Protein AF-0000000084560752 (afdb_homodimer)

Nearest PDB structures (foldseek):
  5swc-assembly1_E  TM=8.984E-01  e=2.278E-17  Synechocystis sp. PCC 6803 substr. Kazusa
  5swc-assembly1_D  TM=9.085E-01  e=2.931E-16  Synechocystis sp. PCC 6803 substr. Kazusa
  1ekj-assembly2_G  TM=8.593E-01  e=1.156E-11  Pisum sativum
  2w3n-assembly2_A-2  TM=7.648E-01  e=4.484E-09  Cryptococcus neoformans
  2w3n-assembly1_C  TM=7.737E-01  e=1.051E-08  Cryptococcus neoformans

Secondary structure (DSSP, 8-state):
-HHHHHHHHHHHHHTHHHHHHHHHHHHHS----EEEEEE--TT--HHHHHT--TTSEEEEEETTS----GGG-SS---SHHHHHHIIIIIIS---EEEEEEETT-HHHHHHHHTTSTTTT-HHHHHH-HHHHHHHHHSHHHHHHHHHHHHTTT-SPEEEE-SSTT-EEEEB--TT--S-HHHHHHHHHHHHHHHHHHT-HHHHHHHHTTS-EEEEEEEETTTTEEEEEETTTTEEEE-STTTHHHHHHHHHHHH-/-HHHHHHHHHHHHHTHHHHHHHHHHHHHS----EEEEEE--TT--HHHHHT--TTSEEEEEETTS----GGG-SS---SHHHHHHIIIIIIS---EEEEEEETT-HHHHHHHHTTSTTTT-HHHHHH-HHHHHHHHHSHHHHHHHHHHHHTTT-SPEEEE-SSTT-EEEEB--TT--S-HHHHHHHHHHHHHHHHHHT-HHHHHHHHTTS-EEEEEEEETTTTEEEEEETTTTEEEE-STTTHHHHHHHHHHHH-

InterPro domains:
  IPR001765 Carbonic anhydrase [PF00484] (34-225)
  IPR001765 Carbonic anhydrase [PTHR11002] (1-234)
  IPR001765 Carbonic anhydrase [SM00947] (27-229)
  IPR036874 Carbonic anhydrase superfamily [G3DSA:3.40.1050.10] (1-251)
  IPR036874 Carbonic anhydrase superfamily [SSF53056] (1-248)

Foldseek 3Di:
DVVVVVVVVVCVVPPVVVQVVVVVVCVVPQDAAEEEFEEPDPLDDPCVLVVDHPRHYNYHYYQLSFDAAPVLDDPDDDDVRVVSCCVCCVVVVHAEYEYEFEAPRVLLVVLVVCVPVVCLDPVNCVVDVSSVVCVSGVVVLVVQLVVCVVVVLQFWGWAAALDNVDIFTARQPNVPPGDSSVSSSQSNQRNRRRRSSNDPVCNVCSVVLSHGYWYKYAYSVVRWIWTCQRVVRYTDTCDPVCVVVVVVSCVVRRD/DVVVVVVVVVCVVPPVVVQVVVVVVCVVPQDAAEEEFEEPDPLDDPCVLVVDHPRHYNYHYYQLSFDAAPVLDDDDDDDVRVVSCCVCCVVVVHAEYEYEFEAPRVLLVVLVVCVPVVCLDPVNCVVDVSSVVCVSGVVVLVVQLVVCVVVVLQFWGWAAALDNVDIFTARQPNVPPGDSSVSSSQSNQRNRRRRSSNDPVCNVCSVVLSHGYWYKYAYSVVRWIWTCQRVVRYTDTCDPVCVVVVVVSCVVRRD

pLDDT: mean 94.79, std 4.46, range [69.25, 98.94]

Organism: Dendroctonus ponderosae (NCBI:txid77166)

Radius of gyration: 21.92 Å; Cα contacts (8 Å, |Δi|>4): 1017; chains: 2; bounding box: 48×63×52 Å

Sequence (510 aa):
MDKLLKGIMKYRSTVKDTMVQQFVKVKDNPTPKAVFFTCIDSRMLPTRFTQTNVGDMFIIRNAGNLVPHSQRFRDEQDTNEPAALELGCVMNDIRHIIVCGHSDCKAINLLYKLRDPEFASKENRRLSPLRSWLCTHAQSSIDTFNELEKHNYDKPLLFQGETPLRKFAAYIDPEKKFSIEDRLSQINTLQQLQNIASYGFLKKRLERNQLHIHALWFDIYTGEIYYFSRGAKRFVIIDESNFEKLTEEVVLYYSMDKLLKGIMKYRSTVKDTMVQQFVKVKDNPTPKAVFFTCIDSRMLPTRFTQTNVGDMFIIRNAGNLVPHSQRFRDEQDTNEP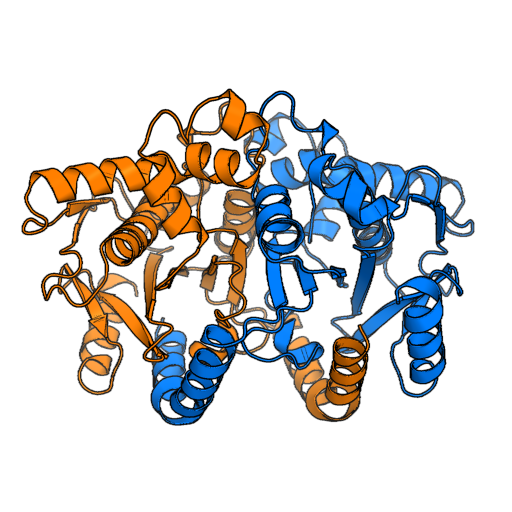AALELGCVMNDIRHIIVCGHSDCKAINLLYKLRDPEFASKENRRLSPLRSWLCTHAQSSIDTFNELEKHNYDKPLLFQGETPLRKFAAYIDPEKKFSIEDRLSQINTLQQLQNIASYGFLKKRLERNQLHIHALWFDIYTGEIYYFSRGAKRFVIIDESNFEKLTEEVVLYYS

Solvent-accessible surface area (backbone atoms only — not comparable to full-atom values): 26199 Å² total; per-residue (Å²): 107,66,69,48,54,51,16,32,49,49,20,63,74,70,46,31,68,63,49,27,56,42,40,54,51,29,71,77,51,74,63,47,51,28,37,37,36,20,40,21,51,29,74,59,53,67,51,61,53,29,55,55,59,70,28,34,39,34,42,37,23,31,65,61,35,65,36,62,44,50,84,79,43,91,68,50,41,70,41,53,56,59,15,42,46,42,51,37,43,66,74,60,60,24,37,32,36,34,29,34,30,40,47,84,38,66,52,38,48,48,49,60,56,40,71,40,62,78,64,50,27,69,68,48,21,56,75,26,31,43,52,21,27,41,62,71,48,41,45,66,34,51,54,53,44,50,55,33,56,75,52,74,51,72,54,62,45,81,43,49,42,58,38,92,86,39,62,46,53,35,41,65,63,77,82,64,82,64,54,72,50,35,50,44,24,54,46,34,28,52,43,27,46,33,19,57,42,53,31,72,93,47,39,66,41,26,71,68,69,57,33,46,78,48,41,34,37,34,35,56,82,75,52,47,45,22,38,54,33,73,88,77,21,26,70,37,66,64,42,87,88,36,43,64,61,52,52,51,48,47,50,71,73,70,100,108,65,69,47,54,52,15,33,50,47,18,63,75,71,44,30,70,64,49,28,56,42,41,54,51,29,71,77,51,73,64,44,52,27,36,37,38,20,41,22,50,29,72,59,53,66,51,61,53,29,56,55,58,70,30,36,38,33,41,36,22,31,64,60,35,67,36,61,43,50,84,79,42,89,71,52,40,71,41,51,55,59,15,41,47,41,51,38,43,65,73,59,63,24,38,34,36,35,31,34,33,41,45,85,40,66,52,38,48,48,50,60,56,39,70,40,63,79,65,51,27,70,68,49,21,55,76,24,32,44,51,21,26,40,62,71,46,40,46,66,33,52,55,54,44,50,55,33,57,76,52,73,53,72,56,62,45,79,43,49,42,59,38,91,85,39,61,45,54,35,40,65,60,77,82,65,82,63,54,73,51,35,50,44,25,53,44,33,27,53,44,27,47,31,20,58,40,54,32,73,93,48,38,66,42,26,72,68,69,57,33,46,78,46,41,35,37,34,34,54,83,75,52,48,46,24,38,53,34,74,88,77,21,26,72,37,66,65,42,87,88,37,43,64,60,52,53,50,48,46,51,71,74,69,101

Structure (mmCIF, N/CA/C/O backbone):
data_AF-0000000084560752-model_v1
#
loop_
_entity.id
_entity.type
_entity.pdbx_description
1 polymer 'Carbonic anhydrase'
#
loop_
_atom_site.group_PDB
_atom_site.id
_atom_site.type_symbol
_atom_site.label_atom_id
_atom_site.label_alt_id
_atom_site.label_comp_id
_atom_site.label_asym_id
_atom_site.label_entity_id
_atom_site.label_seq_id
_atom_site.pdbx_PDB_ins_code
_atom_site.Cartn_x
_atom_site.Cartn_y
_atom_site.Cartn_z
_atom_site.occupancy
_atom_site.B_iso_or_equiv
_atom_site.auth_seq_id
_atom_site.auth_comp_id
_atom_site.auth_asym_id
_atom_site.auth_atom_id
_atom_site.pdbx_PDB_model_num
ATOM 1 N N . MET A 1 1 ? -13.102 -10.195 -12.789 1 89.12 1 MET A N 1
ATOM 2 C CA . MET A 1 1 ? -11.844 -10.609 -13.391 1 89.12 1 MET A CA 1
ATOM 3 C C . MET A 1 1 ? -11.828 -10.312 -14.891 1 89.12 1 MET A C 1
ATOM 5 O O . MET A 1 1 ? -10.781 -10 -15.453 1 89.12 1 MET A O 1
ATOM 9 N N . ASP A 1 2 ? -13.039 -10.281 -15.508 1 88.69 2 ASP A N 1
ATOM 10 C CA . ASP A 1 2 ? -13.125 -9.977 -16.938 1 88.69 2 ASP A CA 1
ATOM 11 C C . ASP A 1 2 ? -12.609 -8.57 -17.219 1 88.69 2 ASP A C 1
ATOM 13 O O . ASP A 1 2 ? -11.797 -8.375 -18.125 1 88.69 2 ASP A O 1
ATOM 17 N N . LYS A 1 3 ? -13.086 -7.602 -16.438 1 89.62 3 LYS A N 1
ATOM 18 C CA . LYS A 1 3 ? -12.656 -6.215 -16.609 1 89.62 3 LYS A CA 1
ATOM 19 C C . LYS A 1 3 ? -11.141 -6.086 -16.469 1 89.62 3 LYS A C 1
ATOM 21 O O . LYS A 1 3 ? -10.5 -5.352 -17.219 1 89.62 3 LYS A O 1
ATOM 26 N N . LEU A 1 4 ? -10.586 -6.781 -15.539 1 93.44 4 LEU A N 1
ATOM 27 C CA . LEU A 1 4 ? -9.148 -6.719 -15.281 1 93.44 4 LEU A CA 1
ATOM 28 C C . LEU A 1 4 ? -8.359 -7.305 -16.438 1 93.44 4 LEU A C 1
ATOM 30 O O . LEU A 1 4 ? -7.379 -6.711 -16.891 1 93.44 4 LEU A O 1
ATOM 34 N N . LEU A 1 5 ? -8.773 -8.484 -16.938 1 95.31 5 LEU A N 1
ATOM 35 C CA . LEU A 1 5 ? -8.094 -9.117 -18.062 1 95.31 5 LEU A CA 1
ATOM 36 C C . LEU A 1 5 ? -8.172 -8.242 -19.312 1 95.31 5 LEU A C 1
ATOM 38 O O . LEU A 1 5 ? -7.188 -8.086 -20.031 1 95.31 5 LEU A O 1
ATOM 42 N N . LYS A 1 6 ? -9.328 -7.699 -19.547 1 95.94 6 LYS A N 1
ATOM 43 C CA . LYS A 1 6 ? -9.492 -6.785 -20.672 1 95.94 6 LYS A CA 1
ATOM 44 C C . LYS A 1 6 ? -8.602 -5.555 -20.516 1 95.94 6 LYS A C 1
ATOM 46 O O . LYS A 1 6 ? -8.055 -5.051 -21.5 1 95.94 6 LYS A O 1
ATOM 51 N N . GLY A 1 7 ? -8.516 -5.055 -19.25 1 96.44 7 GLY A N 1
ATOM 52 C CA . GLY A 1 7 ? -7.625 -3.941 -18.984 1 96.44 7 GLY A CA 1
ATOM 53 C C . GLY A 1 7 ? -6.176 -4.25 -19.297 1 96.44 7 GLY A C 1
ATOM 54 O O . GLY A 1 7 ? -5.465 -3.422 -19.875 1 96.44 7 GLY A O 1
ATOM 55 N N . ILE A 1 8 ? -5.758 -5.418 -18.969 1 97.19 8 ILE A N 1
ATOM 56 C CA . ILE A 1 8 ? -4.383 -5.84 -19.219 1 97.19 8 ILE A CA 1
ATOM 57 C C . ILE A 1 8 ? -4.145 -5.949 -20.719 1 97.19 8 ILE A C 1
ATOM 59 O O . ILE A 1 8 ? -3.082 -5.566 -21.219 1 97.19 8 ILE A O 1
ATOM 63 N N . MET A 1 9 ? -5.148 -6.434 -21.422 1 97.44 9 MET A N 1
ATOM 64 C CA . MET A 1 9 ? -5.035 -6.516 -22.875 1 97.44 9 MET A CA 1
ATOM 65 C C . MET A 1 9 ? -4.934 -5.125 -23.5 1 97.44 9 MET A C 1
ATOM 67 O O . MET A 1 9 ? -4.164 -4.91 -24.438 1 97.44 9 MET A O 1
ATOM 71 N N . LYS A 1 10 ? -5.691 -4.25 -23.016 1 97.38 10 LYS A N 1
ATOM 72 C CA . LYS A 1 10 ? -5.621 -2.869 -23.484 1 97.38 10 LYS A CA 1
ATOM 73 C C . LYS A 1 10 ? -4.25 -2.262 -23.203 1 97.38 10 LYS A C 1
ATOM 75 O O . LYS A 1 10 ? -3.666 -1.605 -24.062 1 97.38 10 LYS A O 1
ATOM 80 N N . TYR A 1 11 ? -3.773 -2.449 -22.031 1 96.69 11 TYR A N 1
ATOM 81 C CA . TYR A 1 11 ? -2.422 -2.027 -21.688 1 96.69 11 TYR A CA 1
ATOM 82 C C . TYR A 1 11 ? -1.403 -2.578 -22.672 1 96.69 11 TYR A C 1
ATOM 84 O O . TYR A 1 11 ? -0.567 -1.834 -23.188 1 96.69 11 TYR A O 1
ATOM 92 N N . ARG A 1 12 ? -1.517 -3.844 -22.891 1 96.19 12 ARG A N 1
ATOM 93 C CA . ARG A 1 12 ? -0.562 -4.527 -23.75 1 96.19 12 ARG A CA 1
ATOM 94 C C . ARG A 1 12 ? -0.543 -3.908 -25.141 1 96.19 12 ARG A C 1
ATOM 96 O O . ARG A 1 12 ? 0.518 -3.779 -25.766 1 96.19 12 ARG A O 1
ATOM 103 N N . SER A 1 13 ? -1.684 -3.418 -25.609 1 95.62 13 SER A N 1
ATOM 104 C CA . SER A 1 13 ? -1.812 -2.938 -26.984 1 95.62 13 SER A CA 1
ATOM 105 C C . SER A 1 13 ? -1.583 -1.433 -27.062 1 95.62 13 SER A C 1
ATOM 107 O O . SER A 1 13 ? -1.362 -0.892 -28.156 1 95.62 13 SER A O 1
ATOM 109 N N . THR A 1 14 ? -1.514 -0.706 -25.922 1 93.5 14 THR A N 1
ATOM 110 C CA . THR A 1 14 ? -1.534 0.749 -26.031 1 93.5 14 THR A CA 1
ATOM 111 C C . THR A 1 14 ? -0.404 1.368 -25.219 1 93.5 14 THR A C 1
ATOM 113 O O . THR A 1 14 ? 0.197 2.361 -25.641 1 93.5 14 THR A O 1
ATOM 116 N N . VAL A 1 15 ? -0.123 0.871 -24.062 1 92 15 VAL A N 1
ATOM 117 C CA . VAL A 1 15 ? 0.668 1.594 -23.078 1 92 15 VAL A CA 1
ATOM 118 C C . VAL A 1 15 ? 1.989 0.867 -22.844 1 92 15 VAL A C 1
ATOM 120 O O . VAL A 1 15 ? 2.99 1.487 -22.469 1 92 15 VAL A O 1
ATOM 123 N N . LYS A 1 16 ? 2.049 -0.421 -23.125 1 94.25 16 LYS A N 1
ATOM 124 C CA . LYS A 1 16 ? 3.139 -1.298 -22.719 1 94.25 16 LYS A CA 1
ATOM 125 C C . LYS A 1 16 ? 4.48 -0.801 -23.25 1 94.25 16 LYS A C 1
ATOM 127 O O . LYS A 1 16 ? 5.457 -0.708 -22.5 1 94.25 16 LYS A O 1
ATOM 132 N N . ASP A 1 17 ? 4.504 -0.43 -24.516 1 93.12 17 ASP A N 1
ATOM 133 C CA . ASP A 1 17 ? 5.762 -0.031 -25.125 1 93.12 17 ASP A CA 1
ATOM 134 C C . ASP A 1 17 ? 6.344 1.203 -24.438 1 93.12 17 ASP A C 1
ATOM 136 O O . ASP A 1 17 ? 7.547 1.266 -24.188 1 93.12 17 ASP A O 1
ATOM 140 N N . THR A 1 18 ? 5.523 2.115 -24.188 1 91.25 18 THR A N 1
ATOM 141 C CA . THR A 1 18 ? 5.961 3.332 -23.516 1 91.25 18 THR A CA 1
ATOM 142 C C . THR A 1 18 ? 6.453 3.018 -22.109 1 91.25 18 THR A C 1
ATOM 144 O O . THR A 1 18 ? 7.461 3.566 -21.656 1 91.25 18 THR A O 1
ATOM 147 N N . MET A 1 19 ? 5.766 2.178 -21.469 1 89.69 19 MET A N 1
ATOM 148 C CA . MET A 1 19 ? 6.141 1.811 -20.109 1 89.69 19 MET A CA 1
ATOM 149 C C . MET A 1 19 ? 7.477 1.08 -20.078 1 89.69 19 MET A C 1
ATOM 151 O O . MET A 1 19 ? 8.312 1.329 -19.219 1 89.69 19 MET A O 1
ATOM 155 N N . VAL A 1 20 ? 7.672 0.195 -20.984 1 91.56 20 VAL A N 1
ATOM 156 C CA . VAL A 1 20 ? 8.914 -0.571 -21.047 1 91.56 20 VAL A CA 1
ATOM 157 C C . VAL A 1 20 ? 10.094 0.373 -21.266 1 91.56 20 VAL A C 1
ATOM 159 O O . VAL A 1 20 ? 11.164 0.177 -20.688 1 91.56 20 VAL A O 1
ATOM 162 N N . GLN A 1 21 ? 9.898 1.359 -22.094 1 90.62 21 GLN A N 1
ATOM 163 C CA . GLN A 1 21 ? 10.945 2.355 -22.297 1 90.62 21 GLN A CA 1
ATOM 164 C C . GLN A 1 21 ? 11.281 3.068 -20.984 1 90.62 21 GLN A C 1
ATOM 166 O O . GLN A 1 21 ? 12.453 3.355 -20.719 1 90.62 21 GLN A O 1
ATOM 171 N N . GLN A 1 22 ? 10.289 3.336 -20.203 1 88.06 22 GLN A N 1
ATOM 172 C CA . GLN A 1 22 ? 10.508 3.965 -18.906 1 88.06 22 GLN A CA 1
ATOM 173 C C . GLN A 1 22 ? 11.25 3.029 -17.969 1 88.06 22 GLN A C 1
ATOM 175 O O . GLN A 1 22 ? 12.109 3.471 -17.188 1 88.06 22 GLN A O 1
ATOM 180 N N . PHE A 1 23 ? 10.93 1.732 -18.031 1 88.19 23 PHE A N 1
ATOM 181 C CA . PHE A 1 23 ? 11.594 0.751 -17.188 1 88.19 23 PHE A CA 1
ATOM 182 C C . PHE A 1 23 ? 13.086 0.707 -17.484 1 88.19 23 PHE A C 1
ATOM 184 O O . PHE A 1 23 ? 13.906 0.626 -16.562 1 88.19 23 PHE A O 1
ATOM 191 N N . VAL A 1 24 ? 13.383 0.765 -18.719 1 87.25 24 VAL A N 1
ATOM 192 C CA . VAL A 1 24 ? 14.781 0.759 -19.141 1 87.25 24 VAL A CA 1
ATOM 193 C C . VAL A 1 24 ? 15.492 1.996 -18.594 1 87.25 24 VAL A C 1
ATOM 195 O O . VAL A 1 24 ? 16.625 1.905 -18.109 1 87.25 24 VAL A O 1
ATOM 198 N N . LYS A 1 25 ? 14.891 3.094 -18.656 1 86 25 LYS A N 1
ATOM 199 C CA . LYS A 1 25 ? 15.477 4.336 -18.156 1 86 25 LYS A CA 1
ATOM 200 C C . LYS A 1 25 ? 15.711 4.27 -16.656 1 86 25 LYS A C 1
ATOM 202 O O . LYS A 1 25 ? 16.734 4.73 -16.156 1 86 25 LYS A O 1
ATOM 207 N N . VAL A 1 26 ? 14.773 3.736 -15.938 1 87.69 26 VAL A N 1
ATOM 208 C CA . VAL A 1 26 ? 14.844 3.656 -14.484 1 87.69 26 VAL A CA 1
ATOM 209 C C . VAL A 1 26 ? 15.922 2.658 -14.078 1 87.69 26 VAL A C 1
ATOM 211 O O . VAL A 1 26 ? 16.609 2.859 -13.07 1 87.69 26 VAL A O 1
ATOM 214 N N . LYS A 1 27 ? 15.953 1.536 -14.789 1 81.19 27 LYS A N 1
ATOM 215 C CA . LYS A 1 27 ? 16.969 0.536 -14.508 1 81.19 27 LYS A CA 1
ATOM 216 C C . LYS A 1 27 ? 18.375 1.142 -14.594 1 81.19 27 LYS A C 1
ATOM 218 O O . LYS A 1 27 ? 19.219 0.866 -13.742 1 81.19 27 LYS A O 1
ATOM 223 N N . ASP A 1 28 ? 18.562 1.947 -15.523 1 79.25 28 ASP A N 1
ATOM 224 C CA . ASP A 1 28 ? 19.875 2.533 -15.781 1 79.25 28 ASP A CA 1
ATOM 225 C C . ASP A 1 28 ? 20.156 3.691 -14.828 1 79.25 28 ASP A C 1
ATOM 227 O O . ASP A 1 28 ? 21.312 3.955 -14.484 1 79.25 28 ASP A O 1
ATOM 231 N N . ASN A 1 29 ? 19.078 4.344 -14.398 1 81.94 29 ASN A N 1
ATOM 232 C CA . ASN A 1 29 ? 19.219 5.523 -13.555 1 81.94 29 ASN A CA 1
ATOM 233 C C . ASN A 1 29 ? 18.047 5.645 -12.578 1 81.94 29 ASN A C 1
ATOM 235 O O . ASN A 1 29 ? 17.203 6.523 -12.734 1 81.94 29 ASN A O 1
ATOM 239 N N . PRO A 1 30 ? 18.125 4.785 -11.625 1 77.12 30 PRO A N 1
ATOM 240 C CA . PRO A 1 30 ? 17.047 4.902 -10.648 1 77.12 30 PRO A CA 1
ATOM 241 C C . PRO A 1 30 ? 17.109 6.203 -9.852 1 77.12 30 PRO A C 1
ATOM 243 O O . PRO A 1 30 ? 18.156 6.516 -9.258 1 77.12 30 PRO A O 1
ATOM 246 N N . THR A 1 31 ? 16.031 7.055 -9.953 1 83.81 31 THR A N 1
ATOM 247 C CA . THR A 1 31 ? 16.016 8.305 -9.203 1 83.81 31 THR A CA 1
ATOM 248 C C . THR A 1 31 ? 14.656 8.508 -8.531 1 83.81 31 THR A C 1
ATOM 250 O O . THR A 1 31 ? 13.977 9.508 -8.773 1 83.81 31 THR A O 1
ATOM 253 N N . PRO A 1 32 ? 14.328 7.52 -7.719 1 85.31 32 PRO A N 1
ATOM 254 C CA . PRO A 1 32 ? 13.078 7.789 -7.012 1 85.31 32 PRO A CA 1
ATOM 255 C C . PRO A 1 32 ? 13.156 9.023 -6.117 1 85.31 32 PRO A C 1
ATOM 257 O O . PRO A 1 32 ? 14.195 9.273 -5.492 1 85.31 32 PRO A O 1
ATOM 260 N N . LYS A 1 33 ? 12.062 9.766 -6.059 1 88.56 33 LYS A N 1
ATOM 261 C CA . LYS A 1 33 ? 12.109 11.086 -5.434 1 88.56 33 LYS A CA 1
ATOM 262 C C . LYS A 1 33 ? 11.398 11.078 -4.082 1 88.56 33 LYS A C 1
ATOM 264 O O . LYS A 1 33 ? 11.703 11.898 -3.215 1 88.56 33 LYS A O 1
ATOM 269 N N . ALA A 1 34 ? 10.5 10.172 -3.91 1 96.69 34 ALA A N 1
ATOM 270 C CA . ALA A 1 34 ? 9.734 10.266 -2.672 1 96.69 34 ALA A CA 1
ATOM 271 C C . ALA A 1 34 ? 9.211 8.898 -2.244 1 96.69 34 ALA A C 1
ATOM 273 O O . ALA A 1 34 ? 9.008 8.016 -3.082 1 96.69 34 ALA A O 1
ATOM 274 N N . VAL A 1 35 ? 9.141 8.68 -0.966 1 98.31 35 VAL A N 1
ATOM 275 C CA . VAL A 1 35 ? 8.289 7.656 -0.368 1 98.31 35 VAL A CA 1
ATOM 276 C C . VAL A 1 35 ? 6.914 8.234 -0.061 1 98.31 35 VAL A C 1
ATOM 278 O O . VAL A 1 35 ? 6.801 9.242 0.651 1 98.31 35 VAL A O 1
ATOM 281 N N . PHE A 1 36 ? 5.914 7.672 -0.646 1 98.62 36 PHE A N 1
ATOM 282 C CA . PHE A 1 36 ? 4.562 8.219 -0.589 1 98.62 36 PHE A CA 1
ATOM 283 C C . PHE A 1 36 ? 3.623 7.273 0.147 1 98.62 36 PHE A C 1
ATOM 285 O O . PHE A 1 36 ? 3.334 6.176 -0.336 1 98.62 36 PHE A O 1
ATOM 292 N N . PHE A 1 37 ? 3.143 7.641 1.376 1 98.88 37 PHE A N 1
ATOM 293 C CA . PHE A 1 37 ? 2.164 6.891 2.154 1 98.88 37 PHE A CA 1
ATOM 294 C C . PHE A 1 37 ? 0.753 7.402 1.891 1 98.88 37 PHE A C 1
ATOM 296 O O . PHE A 1 37 ? 0.506 8.609 1.942 1 98.88 37 PHE A O 1
ATOM 303 N N . THR A 1 38 ? -0.174 6.512 1.588 1 98.75 38 THR A N 1
ATOM 304 C CA . THR A 1 38 ? -1.564 6.922 1.429 1 98.75 38 THR A CA 1
ATOM 305 C C . THR A 1 38 ? -2.51 5.758 1.72 1 98.75 38 THR A C 1
ATOM 307 O O . THR A 1 38 ? -2.068 4.68 2.123 1 98.75 38 THR A O 1
ATOM 310 N N . CYS A 1 39 ? -3.787 6.035 1.636 1 98.62 39 CYS A N 1
ATOM 311 C CA . CYS A 1 39 ? -4.809 5.07 2.025 1 98.62 39 CYS A CA 1
ATOM 312 C C . CYS A 1 39 ? -5.074 4.074 0.902 1 98.62 39 CYS A C 1
ATOM 314 O O . CYS A 1 39 ? -4.859 4.383 -0.271 1 98.62 39 CYS A O 1
ATOM 316 N N . ILE A 1 40 ? -5.598 2.924 1.193 1 98.25 40 ILE A N 1
ATOM 317 C CA . ILE A 1 40 ? -5.934 1.858 0.255 1 98.25 40 ILE A CA 1
ATOM 318 C C . ILE A 1 40 ? -7.195 2.23 -0.52 1 98.25 40 ILE A C 1
ATOM 320 O O . ILE A 1 40 ? -7.535 1.581 -1.51 1 98.25 40 ILE A O 1
ATOM 324 N N . ASP A 1 41 ? -7.879 3.256 -0.177 1 96.25 41 ASP A N 1
ATOM 325 C CA . ASP A 1 41 ? -9.156 3.666 -0.753 1 96.25 41 ASP A CA 1
ATOM 326 C C . ASP A 1 41 ? -9.094 3.676 -2.279 1 96.25 41 ASP A C 1
ATOM 328 O O . ASP A 1 41 ? -8.133 4.18 -2.861 1 96.25 41 ASP A O 1
ATOM 332 N N . SER A 1 42 ? -10.141 3.129 -2.902 1 95.25 42 SER A N 1
ATOM 333 C CA . SER A 1 42 ? -10.18 2.959 -4.352 1 95.25 42 SER A CA 1
ATOM 334 C C . SER A 1 42 ? -10.281 4.305 -5.062 1 95.25 42 SER A C 1
ATOM 336 O O . SER A 1 42 ? -10.008 4.398 -6.262 1 95.25 42 SER A O 1
ATOM 338 N N . ARG A 1 43 ? -10.68 5.34 -4.383 1 94.31 43 ARG A N 1
ATOM 339 C CA . ARG A 1 43 ? -10.797 6.676 -4.957 1 94.31 43 ARG A CA 1
ATOM 340 C C . ARG A 1 43 ? -9.453 7.402 -4.938 1 94.31 43 ARG A C 1
ATOM 342 O O . ARG A 1 43 ? -9.281 8.406 -5.633 1 94.31 43 ARG A O 1
ATOM 349 N N . MET A 1 44 ? -8.469 6.867 -4.172 1 95.38 44 MET A N 1
ATOM 350 C CA . MET A 1 44 ? -7.129 7.445 -4.082 1 95.38 44 MET A CA 1
ATOM 351 C C . MET A 1 44 ? -6.207 6.859 -5.145 1 95.38 44 MET A C 1
ATOM 353 O O . MET A 1 44 ? -5.77 5.715 -5.027 1 95.38 44 MET A O 1
ATOM 357 N N . LEU A 1 45 ? -5.891 7.629 -6.188 1 94.94 45 LEU A N 1
ATOM 358 C CA . LEU A 1 45 ? -4.941 7.246 -7.227 1 94.94 45 LEU A CA 1
ATOM 359 C C . LEU A 1 45 ? -3.762 8.211 -7.27 1 94.94 45 LEU A C 1
ATOM 361 O O . LEU A 1 45 ? -3.711 9.102 -8.125 1 94.94 45 LEU A O 1
ATOM 365 N N . PRO A 1 46 ? -2.781 7.961 -6.414 1 95.44 46 PRO A N 1
ATOM 366 C CA . PRO A 1 46 ? -1.713 8.938 -6.188 1 95.44 46 PRO A CA 1
ATOM 367 C C . PRO A 1 46 ? -0.97 9.312 -7.469 1 95.44 46 PRO A C 1
ATOM 369 O O . PRO A 1 46 ? -0.642 10.477 -7.68 1 95.44 46 PRO A O 1
ATOM 372 N N . THR A 1 47 ? -0.703 8.328 -8.344 1 93.19 47 THR A N 1
ATOM 373 C CA . THR A 1 47 ? 0.08 8.625 -9.539 1 93.19 47 THR A CA 1
ATOM 374 C C . THR A 1 47 ? -0.708 9.516 -10.492 1 93.19 47 THR A C 1
ATOM 376 O O . THR A 1 47 ? -0.12 10.258 -11.281 1 93.19 47 THR A O 1
ATOM 379 N N . ARG A 1 48 ? -2.004 9.453 -10.422 1 93.06 48 ARG A N 1
ATOM 380 C CA . ARG A 1 48 ? -2.84 10.266 -11.297 1 93.06 48 ARG A CA 1
ATOM 381 C C . ARG A 1 48 ? -2.863 11.719 -10.836 1 93.06 48 ARG A C 1
ATOM 383 O O . ARG A 1 48 ? -2.67 12.633 -11.633 1 93.06 48 ARG A O 1
ATOM 390 N N . PHE A 1 49 ? -3.02 11.938 -9.477 1 94.5 49 PHE A N 1
ATOM 391 C CA . PHE A 1 49 ? -3.188 13.328 -9.055 1 94.5 49 PHE A CA 1
ATOM 392 C C . PHE A 1 49 ? -1.838 13.977 -8.781 1 94.5 49 PHE A C 1
ATOM 394 O O . PHE A 1 49 ? -1.749 15.195 -8.633 1 94.5 49 PHE A O 1
ATOM 401 N N . THR A 1 50 ? -0.767 13.203 -8.789 1 94.81 50 THR A N 1
ATOM 402 C CA . THR A 1 50 ? 0.562 13.797 -8.703 1 94.81 50 THR A CA 1
ATOM 403 C C . THR A 1 50 ? 1.236 13.805 -10.078 1 94.81 50 THR A C 1
ATOM 405 O O . THR A 1 50 ? 2.309 14.391 -10.242 1 94.81 50 THR A O 1
ATOM 408 N N . GLN A 1 51 ? 0.637 13.133 -11.023 1 93.38 51 GLN A N 1
ATOM 409 C CA . GLN A 1 51 ? 1.15 13.039 -12.383 1 93.38 51 GLN A CA 1
ATOM 410 C C . GLN A 1 51 ? 2.594 12.53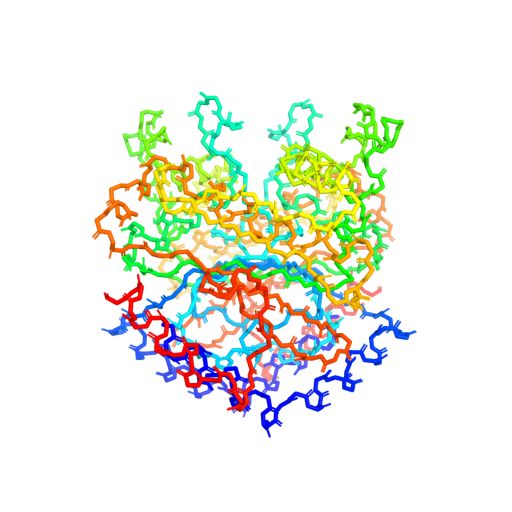9 -12.398 1 93.38 51 GLN A C 1
ATOM 412 O O . GLN A 1 51 ? 3.455 13.133 -13.047 1 93.38 51 GLN A O 1
ATOM 417 N N . THR A 1 52 ? 2.84 11.508 -11.625 1 89.81 52 THR A N 1
ATOM 418 C CA . THR A 1 52 ? 4.176 10.93 -11.555 1 89.81 52 THR A CA 1
ATOM 419 C C . THR A 1 52 ? 4.301 9.75 -12.516 1 89.81 52 THR A C 1
ATOM 421 O O . THR A 1 52 ? 3.299 9.133 -12.883 1 89.81 52 THR A O 1
ATOM 424 N N . ASN A 1 53 ? 5.527 9.445 -12.891 1 88.38 53 ASN A N 1
ATOM 425 C CA . ASN A 1 53 ? 5.832 8.391 -13.844 1 88.38 53 ASN A CA 1
ATOM 426 C C . ASN A 1 53 ? 6.492 7.191 -13.164 1 88.38 53 ASN A C 1
ATOM 428 O O . ASN A 1 53 ? 6.68 7.188 -11.945 1 88.38 53 ASN A O 1
ATOM 432 N N . VAL A 1 54 ? 6.777 6.18 -13.977 1 90.12 54 VAL A N 1
ATOM 433 C CA . VAL A 1 54 ? 7.492 4.988 -13.531 1 90.12 54 VAL A CA 1
ATOM 434 C C . VAL A 1 54 ? 8.828 5.391 -12.914 1 90.12 54 VAL A C 1
ATOM 436 O O . VAL A 1 54 ? 9.555 6.211 -13.469 1 90.12 54 VAL A O 1
ATOM 439 N N . GLY A 1 55 ? 9.023 4.906 -11.742 1 92.19 55 GLY A N 1
ATOM 440 C CA . GLY A 1 55 ? 10.32 5.133 -11.117 1 92.19 55 GLY A CA 1
ATOM 441 C C . GLY A 1 55 ? 10.336 6.352 -10.219 1 92.19 55 GLY A C 1
ATOM 442 O O . GLY A 1 55 ? 11.281 6.547 -9.445 1 92.19 55 GLY A O 1
ATOM 443 N N . ASP A 1 56 ? 9.234 7.148 -10.117 1 92.88 56 ASP A N 1
ATOM 444 C CA . ASP A 1 56 ? 9.258 8.438 -9.438 1 92.88 56 ASP A CA 1
ATOM 445 C C . ASP A 1 56 ? 9.062 8.266 -7.93 1 92.88 56 ASP A C 1
ATOM 447 O O . ASP A 1 56 ? 9.648 9 -7.133 1 92.88 56 ASP A O 1
ATOM 451 N N . MET A 1 57 ? 8.188 7.324 -7.531 1 95.94 57 MET A N 1
ATOM 452 C CA . MET A 1 57 ? 7.828 7.258 -6.117 1 95.94 57 MET A CA 1
ATOM 453 C C . MET A 1 57 ? 7.652 5.809 -5.668 1 95.94 57 MET A C 1
ATOM 455 O O . MET A 1 57 ? 7.086 4.996 -6.398 1 95.94 57 MET A O 1
ATOM 459 N N . PHE A 1 58 ? 8.219 5.52 -4.488 1 97.56 58 PHE A N 1
ATOM 460 C CA . PHE A 1 58 ? 7.766 4.34 -3.76 1 97.56 58 PHE A CA 1
ATOM 461 C C . PHE A 1 58 ? 6.441 4.613 -3.057 1 97.56 58 PHE A C 1
ATOM 463 O O . PHE A 1 58 ? 6.332 5.559 -2.275 1 97.56 58 PHE A O 1
ATOM 470 N N . ILE A 1 59 ? 5.438 3.816 -3.344 1 98.38 59 ILE A N 1
ATOM 471 C CA . ILE A 1 59 ? 4.113 4.109 -2.807 1 98.38 59 ILE A CA 1
ATOM 472 C C . ILE A 1 59 ? 3.693 3.004 -1.843 1 98.38 59 ILE A C 1
ATOM 474 O O . ILE A 1 59 ? 3.729 1.82 -2.189 1 98.38 59 ILE A O 1
ATOM 478 N N . ILE A 1 60 ? 3.385 3.352 -0.615 1 98.75 60 ILE A N 1
ATOM 479 C CA . ILE A 1 60 ? 2.826 2.471 0.404 1 98.75 60 ILE A CA 1
ATOM 480 C C . ILE A 1 60 ? 1.352 2.801 0.622 1 98.75 60 ILE A C 1
ATOM 482 O O . ILE A 1 60 ? 0.988 3.969 0.786 1 98.75 60 ILE A O 1
ATOM 486 N N . ARG A 1 61 ? 0.554 1.834 0.52 1 98.69 61 ARG A N 1
ATOM 487 C CA . ARG A 1 61 ? -0.879 2.027 0.717 1 98.69 61 ARG A CA 1
ATOM 488 C C . ARG A 1 61 ? -1.414 1.092 1.796 1 98.69 61 ARG A C 1
ATOM 490 O O . ARG A 1 61 ? -1.296 -0.13 1.681 1 98.69 61 ARG A O 1
ATOM 497 N N . ASN A 1 62 ? -1.997 1.651 2.816 1 98.62 62 ASN A N 1
ATOM 498 C CA . ASN A 1 62 ? -2.598 0.888 3.904 1 98.62 62 ASN A CA 1
ATOM 499 C C . ASN A 1 62 ? -3.867 1.555 4.422 1 98.62 62 ASN A C 1
ATOM 501 O O . ASN A 1 62 ? -4.219 2.654 3.99 1 98.62 62 ASN A O 1
ATOM 505 N N . ALA A 1 63 ? -4.613 0.841 5.254 1 98.19 63 ALA A N 1
ATOM 506 C CA . ALA A 1 63 ? -5.859 1.377 5.789 1 98.19 63 ALA A CA 1
ATOM 507 C C . ALA A 1 63 ? -5.598 2.576 6.695 1 98.19 63 ALA A C 1
ATOM 509 O O . ALA A 1 63 ? -4.945 2.449 7.734 1 98.19 63 ALA A O 1
ATOM 510 N N . GLY A 1 64 ? -6.055 3.77 6.215 1 98.5 64 GLY A N 1
ATOM 511 C CA . GLY A 1 64 ? -5.965 4.961 7.043 1 98.5 64 GLY A CA 1
ATOM 512 C C . GLY A 1 64 ? -4.648 5.699 6.883 1 98.5 64 GLY A C 1
ATOM 513 O O . GLY A 1 64 ? -4.355 6.625 7.641 1 98.5 64 GLY A O 1
ATOM 514 N N . ASN A 1 65 ? -3.77 5.223 5.949 1 98.75 65 ASN A N 1
ATOM 515 C CA . ASN A 1 65 ? -2.455 5.816 5.738 1 98.75 65 ASN A CA 1
ATOM 516 C C . ASN A 1 65 ? -1.686 5.953 7.051 1 98.75 65 ASN A C 1
ATOM 518 O O . ASN A 1 65 ? -1.189 7.035 7.375 1 98.75 65 ASN A O 1
ATOM 522 N N . LEU A 1 66 ? -1.558 4.91 7.77 1 98.75 66 LEU A N 1
ATOM 523 C CA . LEU A 1 66 ? -0.946 4.922 9.094 1 98.75 66 LEU A CA 1
ATOM 524 C C . LEU A 1 66 ? 0.526 4.531 9.016 1 98.75 66 LEU A C 1
ATOM 526 O O . LEU A 1 66 ? 0.908 3.697 8.195 1 98.75 66 LEU A O 1
ATOM 530 N N . VAL A 1 67 ? 1.297 5.113 9.867 1 98.62 67 VAL A N 1
ATOM 531 C CA . VAL A 1 67 ? 2.664 4.691 10.156 1 98.62 67 VAL A CA 1
ATOM 532 C C . VAL A 1 67 ? 2.818 4.426 11.648 1 98.62 67 VAL A C 1
ATOM 534 O O . VAL A 1 67 ? 2.781 5.359 12.461 1 98.62 67 VAL A O 1
ATOM 537 N N . PRO A 1 68 ? 2.945 3.182 12.031 1 97.94 68 PRO A N 1
ATOM 538 C CA . PRO A 1 68 ? 3.094 2.869 13.453 1 97.94 68 PRO A CA 1
ATOM 539 C C . PRO A 1 68 ? 4.242 3.635 14.109 1 97.94 68 PRO A C 1
ATOM 541 O O . PRO A 1 68 ? 5.297 3.814 13.5 1 97.94 68 PRO A O 1
ATOM 544 N N . HIS A 1 69 ? 3.973 4.09 15.32 1 97.31 69 HIS A N 1
ATOM 545 C CA . HIS A 1 69 ? 5.039 4.715 16.094 1 97.31 69 HIS A CA 1
ATOM 546 C C . HIS A 1 69 ? 6.09 3.693 16.5 1 97.31 69 HIS A C 1
ATOM 548 O O . HIS A 1 69 ? 5.758 2.557 16.844 1 97.31 69 HIS A O 1
ATOM 554 N N . SER A 1 70 ? 7.363 4.109 16.516 1 95.88 70 SER A N 1
ATOM 555 C CA . SER A 1 70 ? 8.469 3.182 16.766 1 95.88 70 SER A CA 1
ATOM 556 C C . SER A 1 70 ? 8.352 2.541 18.141 1 95.88 70 SER A C 1
ATOM 558 O O . SER A 1 70 ? 8.789 1.405 18.344 1 95.88 70 SER A O 1
ATOM 560 N N . GLN A 1 71 ? 7.699 3.176 19.062 1 93.62 71 GLN A N 1
ATOM 561 C CA . GLN A 1 71 ? 7.621 2.713 20.453 1 93.62 71 GLN A CA 1
ATOM 562 C C . GLN A 1 71 ? 6.641 1.553 20.578 1 93.62 71 GLN A C 1
ATOM 564 O O . GLN A 1 71 ? 6.59 0.892 21.625 1 93.62 71 GLN A O 1
ATOM 569 N N . ARG A 1 72 ? 5.945 1.31 19.5 1 89.94 72 ARG A N 1
ATOM 570 C CA . ARG A 1 72 ? 4.965 0.232 19.547 1 89.94 72 ARG A CA 1
ATOM 571 C C . ARG A 1 72 ? 5.629 -1.125 19.344 1 89.94 72 ARG A C 1
ATOM 573 O O . ARG A 1 72 ? 4.98 -2.166 19.469 1 89.94 72 ARG A O 1
ATOM 580 N N . PHE A 1 73 ? 6.93 -1.077 19.062 1 89.69 73 PHE A N 1
ATOM 581 C CA . PHE A 1 73 ? 7.66 -2.311 18.797 1 89.69 73 PHE A CA 1
ATOM 582 C C . PHE A 1 73 ? 8.633 -2.611 19.938 1 89.69 73 PHE A C 1
ATOM 584 O O . PHE A 1 73 ? 9.375 -1.731 20.375 1 89.69 73 PHE A O 1
ATOM 591 N N . ARG A 1 74 ? 8.633 -3.742 20.594 1 81.5 74 ARG A N 1
ATOM 592 C CA . ARG A 1 74 ? 9.477 -4.09 21.734 1 81.5 74 ARG A CA 1
ATOM 593 C C . ARG A 1 74 ? 10.789 -4.719 21.266 1 81.5 74 ARG A C 1
ATOM 595 O O . ARG A 1 74 ? 11.828 -4.527 21.891 1 81.5 74 ARG A O 1
ATOM 602 N N . ASP A 1 75 ? 10.766 -5.465 20.266 1 88.12 75 ASP A N 1
ATOM 603 C CA . ASP A 1 75 ? 11.969 -6.199 19.891 1 88.12 75 ASP A CA 1
ATOM 604 C C . ASP A 1 75 ? 12.242 -6.086 18.391 1 88.12 75 ASP A C 1
ATOM 606 O O . ASP A 1 75 ? 13.344 -5.727 17.984 1 88.12 75 ASP A O 1
ATOM 610 N N . GLU A 1 76 ? 11.422 -6.34 17.547 1 91.31 76 GLU A N 1
ATOM 611 C CA . GLU A 1 76 ? 11.492 -6.266 16.094 1 91.31 76 GLU A CA 1
ATOM 612 C C . GLU A 1 76 ? 10.297 -5.508 15.516 1 91.31 76 GLU A C 1
ATOM 614 O O . GLU A 1 76 ? 9.234 -5.465 16.125 1 91.31 76 GLU A O 1
ATOM 619 N N . GLN A 1 77 ? 10.664 -4.84 14.461 1 91.88 77 GLN A N 1
ATOM 620 C CA . GLN A 1 77 ? 9.609 -4.141 13.734 1 91.88 77 GLN A CA 1
ATOM 621 C C . GLN A 1 77 ? 9.008 -5.02 12.641 1 91.88 77 GLN A C 1
ATOM 623 O O . GLN A 1 77 ? 9.578 -5.129 11.555 1 91.88 77 GLN A O 1
ATOM 628 N N . ASP A 1 78 ? 7.805 -5.484 12.891 1 92.69 78 ASP A N 1
ATOM 629 C CA . ASP A 1 78 ? 7.301 -6.547 12.023 1 92.69 78 ASP A CA 1
ATOM 630 C C . ASP A 1 78 ? 6.203 -6.023 11.094 1 92.69 78 ASP A C 1
ATOM 632 O O . ASP A 1 78 ? 5.461 -6.809 10.508 1 92.69 78 ASP A O 1
ATOM 636 N N . THR A 1 79 ? 6.031 -4.695 11.023 1 96.56 79 THR A N 1
ATOM 637 C CA . THR A 1 79 ? 5.051 -4.152 10.086 1 96.56 79 THR A CA 1
ATOM 638 C C . THR A 1 79 ? 5.738 -3.625 8.828 1 96.56 79 THR A C 1
ATOM 640 O O . THR A 1 79 ? 6.949 -3.391 8.828 1 96.56 79 THR A O 1
ATOM 643 N N . ASN A 1 80 ? 5.008 -3.484 7.77 1 97.75 80 ASN A N 1
ATOM 644 C CA . ASN A 1 80 ? 5.555 -3.111 6.465 1 97.75 80 ASN A CA 1
ATOM 645 C C . ASN A 1 80 ? 6.055 -1.671 6.461 1 97.75 80 ASN A C 1
ATOM 647 O O . ASN A 1 80 ? 7.012 -1.346 5.758 1 97.75 80 ASN A O 1
ATOM 651 N N . GLU A 1 81 ? 5.422 -0.779 7.289 1 98.56 81 GLU A N 1
ATOM 652 C CA . GLU A 1 81 ? 5.637 0.658 7.145 1 98.56 81 GLU A CA 1
ATOM 653 C C . GLU A 1 81 ? 7.086 1.031 7.449 1 98.56 81 GLU A C 1
ATOM 655 O O . GLU A 1 81 ? 7.742 1.698 6.648 1 98.56 81 GLU A O 1
ATOM 660 N N . PRO A 1 82 ? 7.66 0.526 8.586 1 98.25 82 PRO A N 1
ATOM 661 C CA . PRO A 1 82 ? 9.078 0.815 8.805 1 98.25 82 PRO A CA 1
ATOM 662 C C . PRO A 1 82 ? 9.984 0.12 7.785 1 98.25 82 PRO A C 1
ATOM 664 O O . PRO A 1 82 ? 11.039 0.652 7.426 1 98.25 82 PRO A O 1
ATOM 667 N N . ALA A 1 83 ? 9.602 -1.074 7.336 1 98.31 83 ALA A N 1
ATOM 668 C CA . ALA A 1 83 ? 10.359 -1.765 6.293 1 98.31 83 ALA A CA 1
ATOM 669 C C . ALA A 1 83 ? 10.43 -0.924 5.02 1 98.31 83 ALA A C 1
ATOM 671 O O . ALA A 1 83 ? 11.492 -0.793 4.414 1 98.31 83 ALA A O 1
ATOM 672 N N . ALA A 1 84 ? 9.297 -0.358 4.645 1 98.25 84 ALA A N 1
ATOM 673 C CA . ALA A 1 84 ? 9.203 0.483 3.453 1 98.25 84 ALA A CA 1
ATOM 674 C C . ALA A 1 84 ? 10.062 1.737 3.6 1 98.25 84 ALA A C 1
ATOM 676 O O . ALA A 1 84 ? 10.719 2.166 2.645 1 98.25 84 ALA A O 1
ATOM 677 N N . LEU A 1 85 ? 10.016 2.287 4.773 1 98.62 85 LEU A N 1
ATOM 678 C CA . LEU A 1 85 ? 10.82 3.473 5.043 1 98.62 85 LEU A CA 1
ATOM 679 C C . LEU A 1 85 ? 12.305 3.164 4.902 1 98.62 85 LEU A C 1
ATOM 681 O O . LEU A 1 85 ? 13.055 3.959 4.332 1 98.62 85 LEU A O 1
ATOM 685 N N . GLU A 1 86 ? 12.742 2.057 5.434 1 98.12 86 GLU A N 1
ATOM 686 C CA . GLU A 1 86 ? 14.141 1.67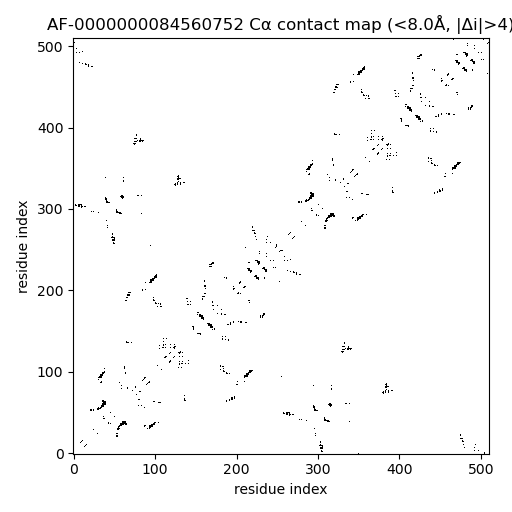7 5.293 1 98.12 86 GLU A CA 1
ATOM 687 C C . GLU A 1 86 ? 14.508 1.453 3.828 1 98.12 86 GLU A C 1
ATOM 689 O O . GLU A 1 86 ? 15.531 1.953 3.355 1 98.12 86 GLU A O 1
ATOM 694 N N . LEU A 1 87 ? 13.641 0.729 3.158 1 96.88 87 LEU A N 1
ATOM 695 C CA . LEU A 1 87 ? 13.875 0.435 1.748 1 96.88 87 LEU A CA 1
ATOM 696 C C . LEU A 1 87 ? 13.984 1.72 0.936 1 96.88 87 LEU A C 1
ATOM 698 O O . LEU A 1 87 ? 14.883 1.852 0.094 1 96.88 87 LEU A O 1
ATOM 702 N N . GLY A 1 88 ? 13.109 2.646 1.134 1 96.69 88 GLY A N 1
ATOM 703 C CA . GLY A 1 88 ? 13.086 3.893 0.385 1 96.69 88 GLY A CA 1
ATOM 704 C C . GLY A 1 88 ? 14.172 4.863 0.816 1 96.69 88 GLY A C 1
ATOM 705 O O . GLY A 1 88 ? 15 5.277 0.005 1 96.69 88 GLY A O 1
ATOM 706 N N . CYS A 1 89 ? 14.305 5.109 2.125 1 97.31 89 CYS A N 1
ATOM 707 C CA . CYS A 1 89 ? 15.062 6.254 2.611 1 97.31 89 CYS A CA 1
ATOM 708 C C . CYS A 1 89 ? 16.5 5.855 2.941 1 97.31 89 CYS A C 1
ATOM 710 O O . CYS A 1 89 ? 17.406 6.688 2.893 1 97.31 89 CYS A O 1
ATOM 712 N N . VAL A 1 90 ? 16.719 4.617 3.312 1 95.5 90 VAL A N 1
ATOM 713 C CA . VAL A 1 90 ? 18.062 4.188 3.703 1 95.5 90 VAL A CA 1
ATOM 714 C C . VAL A 1 90 ? 18.734 3.467 2.537 1 95.5 90 VAL A C 1
ATOM 716 O O . VAL A 1 90 ? 19.844 3.82 2.137 1 95.5 90 VAL A O 1
ATOM 719 N N . MET A 1 91 ? 18.031 2.605 1.896 1 93.12 91 MET A N 1
ATOM 720 C CA . MET A 1 91 ? 18.656 1.777 0.86 1 93.12 91 MET A CA 1
ATOM 721 C C . MET A 1 91 ? 18.641 2.498 -0.484 1 93.12 91 MET A C 1
ATOM 723 O O . MET A 1 91 ? 19.531 2.275 -1.313 1 93.12 91 MET A O 1
ATOM 727 N N . ASN A 1 92 ? 17.656 3.361 -0.714 1 93.38 92 ASN A N 1
ATOM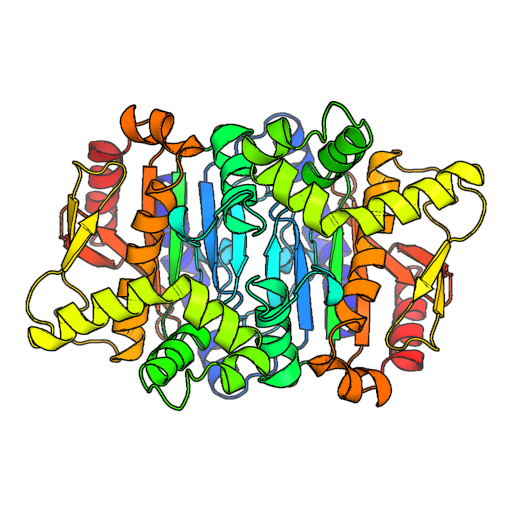 728 C CA . ASN A 1 92 ? 17.547 4.02 -2.012 1 93.38 92 ASN A CA 1
ATOM 729 C C . ASN A 1 92 ? 17.797 5.523 -1.898 1 93.38 92 ASN A C 1
ATOM 731 O O . ASN A 1 92 ? 17.625 6.258 -2.873 1 93.38 92 ASN A O 1
ATOM 735 N N . ASP A 1 93 ? 18.062 6.051 -0.723 1 94.06 93 ASP A N 1
ATOM 736 C CA . ASP A 1 93 ? 18.516 7.414 -0.458 1 94.06 93 ASP A CA 1
ATOM 737 C C . ASP A 1 93 ? 17.453 8.43 -0.848 1 94.06 93 ASP A C 1
ATOM 739 O O . ASP A 1 93 ? 17.766 9.516 -1.331 1 94.06 93 ASP A O 1
ATOM 743 N N . ILE A 1 94 ? 16.266 8.031 -0.791 1 96.38 94 ILE A N 1
ATOM 744 C CA . ILE A 1 94 ? 15.18 8.961 -1.063 1 96.38 94 ILE A CA 1
ATOM 745 C C . ILE A 1 94 ? 15.141 10.047 0.006 1 96.38 94 ILE A C 1
ATOM 747 O O . ILE A 1 94 ? 15.328 9.766 1.192 1 96.38 94 ILE A O 1
ATOM 751 N N . ARG A 1 95 ? 14.773 11.281 -0.406 1 95.62 95 ARG A N 1
ATOM 752 C CA . ARG A 1 95 ? 14.977 12.406 0.504 1 95.62 95 ARG A CA 1
ATOM 753 C C . ARG A 1 95 ? 13.641 13 0.945 1 95.62 95 ARG A C 1
ATOM 755 O O . ARG A 1 95 ? 13.609 13.898 1.783 1 95.62 95 ARG A O 1
ATOM 762 N N . HIS A 1 96 ? 12.562 12.547 0.377 1 96.94 96 HIS A N 1
ATOM 763 C CA . HIS A 1 96 ? 11.266 13.094 0.745 1 96.94 96 HIS A CA 1
ATOM 764 C C . HIS A 1 96 ? 10.281 11.992 1.101 1 96.94 96 HIS A C 1
ATOM 766 O O . HIS A 1 96 ? 10.164 11 0.374 1 96.94 96 HIS A O 1
ATOM 772 N N . ILE A 1 97 ? 9.68 12.117 2.24 1 98.44 97 ILE A N 1
ATOM 773 C CA . ILE A 1 97 ? 8.555 11.273 2.631 1 98.44 97 ILE A CA 1
ATOM 774 C C . ILE A 1 97 ? 7.273 12.109 2.631 1 98.44 97 ILE A C 1
ATOM 776 O O . ILE A 1 97 ? 7.234 13.195 3.201 1 98.44 97 ILE A O 1
ATOM 780 N N . ILE A 1 98 ? 6.285 11.609 1.988 1 98.5 98 ILE A N 1
ATOM 781 C CA . ILE A 1 98 ? 5.004 12.305 1.914 1 98.5 98 ILE A CA 1
ATOM 782 C C . ILE A 1 98 ? 3.898 11.406 2.475 1 98.5 98 ILE A C 1
ATOM 784 O O . ILE A 1 98 ? 3.783 10.242 2.096 1 98.5 98 ILE A O 1
ATOM 788 N N . VAL A 1 99 ? 3.186 11.906 3.414 1 98.88 99 VAL A N 1
ATOM 789 C CA . VAL A 1 99 ? 1.959 11.258 3.871 1 98.88 99 VAL A CA 1
ATOM 790 C C . VAL A 1 99 ? 0.747 12 3.307 1 98.88 99 VAL A C 1
ATOM 792 O O . VAL A 1 99 ? 0.63 13.219 3.453 1 98.88 99 VAL A O 1
ATOM 795 N N . CYS A 1 100 ? -0.11 11.281 2.654 1 98.88 100 CYS A N 1
ATOM 796 C CA . CYS A 1 100 ? -1.289 11.883 2.043 1 98.88 100 CYS A CA 1
ATOM 797 C C . CYS A 1 100 ? -2.566 11.266 2.596 1 98.88 100 CYS A C 1
ATOM 799 O O . CYS A 1 100 ? -2.904 10.125 2.27 1 98.88 100 CYS A O 1
ATOM 801 N N . GLY A 1 101 ? -3.285 11.977 3.471 1 98.88 101 GLY A N 1
ATOM 802 C CA . GLY A 1 101 ? -4.621 11.609 3.908 1 98.88 101 GLY A CA 1
ATOM 803 C C . GLY A 1 101 ? -5.707 12.055 2.949 1 98.88 101 GLY A C 1
ATOM 804 O O . GLY A 1 101 ? -5.418 12.594 1.881 1 98.88 101 GLY A O 1
ATOM 805 N N . HIS A 1 102 ? -6.949 11.797 3.305 1 98.69 102 HIS A N 1
ATOM 806 C CA . HIS A 1 102 ? -8.008 12.211 2.395 1 98.69 102 HIS A CA 1
ATOM 807 C C . HIS A 1 102 ? -9.344 12.32 3.121 1 98.69 102 HIS A C 1
ATOM 809 O O . HIS A 1 102 ? -9.492 11.82 4.238 1 98.69 102 HIS A O 1
ATOM 815 N N . SER A 1 103 ? -10.219 13.016 2.523 1 97.94 103 SER A N 1
ATOM 816 C CA . SER A 1 103 ? -11.562 13.18 3.072 1 97.94 103 SER A CA 1
ATOM 817 C C . SER A 1 103 ? -12.375 11.898 2.93 1 97.94 103 SER A C 1
ATOM 819 O O . SER A 1 103 ? -12.094 11.07 2.066 1 97.94 103 SER A O 1
ATOM 821 N N . ASP A 1 104 ? -13.312 11.703 3.875 1 95.94 104 ASP A N 1
ATOM 822 C CA . ASP A 1 104 ? -14.242 10.578 3.863 1 95.94 104 ASP A CA 1
ATOM 823 C C . ASP A 1 104 ? -13.508 9.242 3.871 1 95.94 104 ASP A C 1
ATOM 825 O O . ASP A 1 104 ? -13.875 8.32 3.146 1 95.94 104 ASP A O 1
ATOM 829 N N . CYS A 1 105 ? -12.422 9.195 4.57 1 97.06 105 CYS A N 1
ATOM 830 C CA . CYS A 1 105 ? -11.672 7.957 4.746 1 97.06 105 CYS A CA 1
ATOM 831 C C . CYS A 1 105 ? -12.406 6.996 5.672 1 97.06 105 CYS A C 1
ATOM 833 O O . CYS A 1 105 ? -12.586 7.285 6.855 1 97.06 105 CYS A O 1
ATOM 835 N N . LYS A 1 106 ? -12.766 5.844 5.223 1 95.06 106 LYS A N 1
ATOM 836 C CA . LYS A 1 106 ? -13.562 4.898 6 1 95.06 106 LYS A CA 1
ATOM 837 C C . LYS A 1 106 ? -12.805 4.426 7.238 1 95.06 106 LYS A C 1
ATOM 839 O O . LYS A 1 106 ? -13.414 4.133 8.266 1 95.06 106 LYS A O 1
ATOM 844 N N . ALA A 1 107 ? -11.547 4.234 7.09 1 97.81 107 ALA A N 1
ATOM 845 C CA . ALA A 1 107 ? -10.742 3.84 8.242 1 97.81 107 ALA A CA 1
ATOM 846 C C . ALA A 1 107 ? -10.773 4.914 9.328 1 97.81 107 ALA A C 1
ATOM 848 O O . ALA A 1 107 ? -10.906 4.602 10.516 1 97.81 107 ALA A O 1
ATOM 849 N N . ILE A 1 108 ? -10.68 6.168 8.938 1 98.44 108 ILE A N 1
ATOM 850 C CA . ILE A 1 108 ? -10.664 7.262 9.898 1 98.44 108 ILE A CA 1
ATOM 851 C C . ILE A 1 108 ? -12.062 7.469 10.469 1 98.44 108 ILE A C 1
ATOM 853 O O . ILE A 1 108 ? -12.211 7.797 11.648 1 98.44 108 ILE A O 1
ATOM 857 N N . ASN A 1 109 ? -13.078 7.281 9.602 1 97.56 109 ASN A N 1
ATOM 858 C CA . ASN A 1 109 ? -14.445 7.285 10.117 1 97.56 109 ASN A CA 1
ATOM 859 C C . ASN A 1 109 ? -14.633 6.234 11.211 1 97.56 109 ASN A C 1
ATOM 861 O O . ASN A 1 109 ? -15.242 6.512 12.242 1 97.56 109 ASN A O 1
ATOM 865 N N . LEU A 1 110 ? -14.117 5.082 10.977 1 97.5 110 LEU A N 1
ATOM 866 C CA . LEU A 1 110 ? -14.188 4.027 11.977 1 97.5 110 LEU A CA 1
ATOM 867 C C . LEU A 1 110 ? -13.367 4.395 13.219 1 97.5 110 LEU A C 1
ATOM 869 O O . LEU A 1 110 ? -13.789 4.129 14.344 1 97.5 110 LEU A O 1
ATOM 873 N N . LEU A 1 111 ? -12.211 4.938 12.977 1 98.12 111 LEU A N 1
ATOM 874 C CA . LEU A 1 111 ? -11.367 5.367 14.078 1 98.12 111 LEU A CA 1
ATOM 875 C C . LEU A 1 111 ? -12.117 6.316 15.008 1 98.12 111 LEU A C 1
ATOM 877 O O . LEU A 1 111 ? -12.008 6.211 16.234 1 98.12 111 LEU A O 1
ATOM 881 N N . TYR A 1 112 ? -12.852 7.215 14.406 1 98.06 112 TYR A N 1
ATOM 882 C CA . TYR A 1 112 ? -13.648 8.148 15.203 1 98.06 112 TYR A CA 1
ATOM 883 C C . TYR A 1 112 ? -14.641 7.398 16.094 1 98.06 112 TYR A C 1
ATOM 885 O O . TYR A 1 112 ? -14.805 7.73 17.266 1 98.06 112 TYR A O 1
ATOM 893 N N . LYS A 1 113 ? -15.258 6.406 15.562 1 96.75 113 LYS A N 1
ATOM 894 C CA . LYS A 1 113 ? -16.234 5.605 16.312 1 96.75 113 LYS A CA 1
ATOM 895 C C . LYS A 1 113 ? -15.539 4.801 17.406 1 96.75 113 LYS A C 1
ATOM 897 O O . LYS A 1 113 ? -16.141 4.52 18.453 1 96.75 113 LYS A O 1
ATOM 902 N N . LEU A 1 114 ? -14.359 4.457 17.234 1 96.44 114 LEU A N 1
ATOM 903 C CA . LEU A 1 114 ? -13.602 3.611 18.141 1 96.44 114 LEU A CA 1
ATOM 904 C C . LEU A 1 114 ? -13.195 4.391 19.391 1 96.44 114 LEU A C 1
ATOM 906 O O . LEU A 1 114 ? -12.648 3.818 20.344 1 96.44 114 LEU A O 1
ATOM 910 N N . ARG A 1 115 ? -13.461 5.695 19.422 1 94.94 115 ARG A N 1
ATOM 911 C CA . ARG A 1 115 ? -13.258 6.473 20.625 1 94.94 115 ARG A CA 1
ATOM 912 C C . ARG A 1 115 ? -14.172 5.992 21.75 1 94.94 115 ARG A C 1
ATOM 914 O O . ARG A 1 115 ? -13.891 6.219 22.938 1 94.94 115 ARG A O 1
ATOM 921 N N . ASP A 1 116 ? -15.273 5.363 21.312 1 93.94 116 ASP A N 1
ATOM 922 C CA . ASP A 1 116 ? -16.156 4.703 22.266 1 93.94 116 ASP A CA 1
ATOM 923 C C . ASP A 1 116 ? -15.523 3.426 22.812 1 93.94 116 ASP A C 1
ATOM 925 O O . ASP A 1 116 ? -15.266 2.484 22.062 1 93.94 116 ASP A O 1
ATOM 929 N N . PRO A 1 117 ? -15.367 3.316 24.062 1 92.19 117 PRO A N 1
ATOM 930 C CA . PRO A 1 117 ? -14.648 2.18 24.656 1 92.19 117 PRO A CA 1
ATOM 931 C C . PRO A 1 117 ? -15.344 0.845 24.375 1 92.19 117 PRO A C 1
ATOM 933 O O . PRO A 1 117 ? -14.672 -0.187 24.266 1 92.19 117 PRO A O 1
ATOM 936 N N . GLU A 1 118 ? -16.641 0.857 24.281 1 92 118 GLU A N 1
ATOM 937 C CA . GLU A 1 118 ? -17.344 -0.382 23.984 1 92 118 GLU A CA 1
ATOM 938 C C . GLU A 1 118 ? -17.031 -0.881 22.578 1 92 118 GLU A C 1
ATOM 940 O O . GLU A 1 118 ? -16.797 -2.074 22.375 1 92 118 GLU A O 1
ATOM 945 N N . PHE A 1 119 ? -16.891 0.015 21.688 1 91 119 PHE A N 1
ATOM 946 C CA . PHE A 1 119 ? -16.594 -0.332 20.312 1 91 119 PHE A CA 1
ATOM 947 C C . PHE A 1 119 ? -15.133 -0.744 20.156 1 91 119 PHE A C 1
ATOM 949 O O . PHE A 1 119 ? -14.805 -1.548 19.281 1 91 119 PHE A O 1
ATOM 956 N N . ALA A 1 120 ? -14.359 -0.285 21.078 1 92.5 120 ALA A N 1
ATOM 957 C CA . ALA A 1 120 ? -12.922 -0.524 21 1 92.5 120 ALA A CA 1
ATOM 958 C C . ALA A 1 120 ? -12.492 -1.628 21.953 1 92.5 120 ALA A C 1
ATOM 960 O O . ALA A 1 120 ? -11.297 -1.804 22.219 1 92.5 120 ALA A O 1
ATOM 961 N N . SER A 1 121 ? -13.398 -2.4 22.5 1 94.81 121 SER A N 1
ATOM 962 C CA . SER A 1 121 ? -13.078 -3.422 23.5 1 94.81 121 SER A CA 1
ATOM 963 C C . SER A 1 121 ? -12.109 -4.453 22.938 1 94.81 121 SER A C 1
ATOM 965 O O . SER A 1 121 ? -12.031 -4.641 21.719 1 94.81 121 SER A O 1
ATOM 967 N N . LYS A 1 122 ? -11.367 -5.09 23.812 1 93.81 122 LYS A N 1
ATOM 968 C CA . LYS A 1 122 ? -10.414 -6.117 23.406 1 93.81 122 LYS A CA 1
ATOM 969 C C . LYS A 1 122 ? -11.094 -7.223 22.609 1 93.81 122 LYS A C 1
ATOM 971 O O . LYS A 1 122 ? -10.539 -7.73 21.625 1 93.81 122 LYS A O 1
ATOM 976 N N . GLU A 1 123 ? -12.273 -7.555 23.031 1 94.5 123 GLU A N 1
ATOM 977 C CA . GLU A 1 123 ? -13.031 -8.586 22.344 1 94.5 123 GLU A CA 1
ATOM 978 C C . GLU A 1 123 ? -13.344 -8.18 20.906 1 94.5 123 GLU A C 1
ATOM 980 O O . GLU A 1 123 ? -13.172 -8.969 19.969 1 94.5 123 GLU A O 1
ATOM 985 N N . ASN A 1 124 ? -13.75 -6.957 20.75 1 93.62 124 ASN A N 1
ATOM 986 C CA . ASN A 1 124 ? -14.062 -6.465 19.422 1 93.62 124 ASN A CA 1
ATOM 987 C C . ASN A 1 124 ? -12.812 -6.363 18.547 1 93.62 124 ASN A C 1
ATOM 989 O O . ASN A 1 124 ? -12.875 -6.582 17.344 1 93.62 124 ASN A O 1
ATOM 993 N N . ARG A 1 125 ? -11.719 -6.02 19.141 1 94.06 125 ARG A N 1
ATOM 994 C CA . ARG A 1 125 ? -10.453 -5.934 18.422 1 94.06 125 ARG A CA 1
ATOM 995 C C . ARG A 1 125 ? -9.977 -7.316 17.984 1 94.06 125 ARG A C 1
ATOM 997 O O . ARG A 1 125 ? -9.383 -7.461 16.906 1 94.06 125 ARG A O 1
ATOM 1004 N N . ARG A 1 126 ? -10.227 -8.305 18.781 1 93.88 126 ARG A N 1
ATOM 1005 C CA . ARG A 1 126 ? -9.852 -9.672 18.453 1 93.88 126 ARG A CA 1
ATOM 1006 C C . ARG A 1 126 ? -10.656 -10.18 17.266 1 93.88 126 ARG A C 1
ATOM 1008 O O . ARG A 1 126 ? -10.164 -10.984 16.469 1 93.88 126 ARG A O 1
ATOM 1015 N N . LEU A 1 127 ? -11.867 -9.633 17.109 1 93.56 127 LEU A N 1
ATOM 1016 C CA . LEU A 1 127 ? -12.773 -10.102 16.078 1 93.56 127 LEU A CA 1
ATOM 1017 C C . LEU A 1 127 ? -12.586 -9.312 14.781 1 93.56 127 LEU A C 1
ATOM 1019 O O . LEU A 1 127 ? -13.039 -9.727 13.719 1 93.56 127 LEU A O 1
ATOM 1023 N N . SER A 1 128 ? -11.883 -8.195 14.828 1 96.5 128 SER A N 1
ATOM 1024 C CA . SER A 1 128 ? -11.75 -7.293 13.688 1 96.5 128 SER A CA 1
ATOM 1025 C C . SER A 1 128 ? -10.305 -6.836 13.523 1 96.5 128 SER A C 1
ATOM 1027 O O . SER A 1 128 ? -9.828 -5.977 14.273 1 96.5 128 SER A O 1
ATOM 1029 N N . PRO A 1 129 ? -9.68 -7.398 12.484 1 97.5 129 PRO A N 1
ATOM 1030 C CA . PRO A 1 129 ? -8.312 -6.938 12.211 1 97.5 129 PRO A CA 1
ATOM 1031 C C . PRO A 1 129 ? -8.234 -5.434 11.977 1 97.5 129 PRO A C 1
ATOM 1033 O O . PRO A 1 129 ? -7.242 -4.797 12.344 1 97.5 129 PRO A O 1
ATOM 1036 N N . LEU A 1 130 ? -9.281 -4.879 11.344 1 97.75 130 LEU A N 1
ATOM 1037 C CA . LEU A 1 130 ? -9.289 -3.445 11.086 1 97.75 130 LEU A CA 1
ATOM 1038 C C . LEU A 1 130 ? -9.352 -2.652 12.383 1 97.75 130 LEU A C 1
ATOM 1040 O O . LEU A 1 130 ? -8.609 -1.68 12.562 1 97.75 130 LEU A O 1
ATOM 1044 N N . ARG A 1 131 ? -10.266 -3.078 13.281 1 97.38 131 ARG A N 1
ATOM 1045 C CA . ARG A 1 131 ? -10.312 -2.424 14.586 1 97.38 131 ARG A CA 1
ATOM 1046 C C . ARG A 1 131 ? -8.977 -2.557 15.312 1 97.38 131 ARG A C 1
ATOM 1048 O O . ARG A 1 131 ? -8.492 -1.592 15.914 1 97.38 131 ARG A O 1
ATOM 1055 N N . SER A 1 132 ? -8.398 -3.734 15.281 1 97.44 132 SER A N 1
ATOM 1056 C CA . SER A 1 132 ? -7.117 -3.975 15.93 1 97.44 132 SER A CA 1
ATOM 1057 C C . SER A 1 132 ? -6.031 -3.064 15.367 1 97.44 132 SER A C 1
ATOM 1059 O O . SER A 1 132 ? -5.266 -2.463 16.125 1 97.44 132 SER A O 1
ATOM 1061 N N . TRP A 1 133 ? -5.957 -2.943 14.062 1 97.81 133 TRP A N 1
ATOM 1062 C CA . TRP A 1 133 ? -4.996 -2.104 13.359 1 97.81 133 TRP A CA 1
ATOM 1063 C C . TRP A 1 133 ? -5.129 -0.646 13.789 1 97.81 133 TRP A C 1
ATOM 1065 O O . TRP A 1 133 ? -4.141 -0.008 14.164 1 97.81 133 TRP A O 1
ATOM 1075 N N . LEU A 1 134 ? -6.359 -0.193 13.82 1 98.06 134 LEU A N 1
ATOM 1076 C CA . LEU A 1 134 ? -6.621 1.207 14.133 1 98.06 134 LEU A CA 1
ATOM 1077 C C . LEU A 1 134 ? -6.367 1.486 15.609 1 98.06 134 LEU A C 1
ATOM 1079 O O . LEU A 1 134 ? -5.691 2.457 15.961 1 98.06 134 LEU A O 1
ATOM 1083 N N . CYS A 1 135 ? -6.824 0.64 16.469 1 96.88 135 CYS A N 1
ATOM 1084 C CA . CYS A 1 135 ? -6.664 0.845 17.906 1 96.88 135 CYS A CA 1
ATOM 1085 C C . CYS A 1 135 ? -5.195 0.782 18.297 1 96.88 135 CYS A C 1
ATOM 1087 O O . CYS A 1 135 ? -4.762 1.501 19.203 1 96.88 135 CYS A O 1
ATOM 1089 N N . THR A 1 136 ? -4.477 -0.041 17.641 1 96 136 THR A N 1
ATOM 1090 C CA . THR A 1 136 ? -3.074 -0.232 18 1 96 136 THR A CA 1
ATOM 1091 C C . THR A 1 136 ? -2.223 0.919 17.469 1 96 136 THR A C 1
ATOM 1093 O O . THR A 1 136 ? -1.309 1.385 18.156 1 96 136 THR A O 1
ATOM 1096 N N . HIS A 1 137 ? -2.551 1.413 16.266 1 97.44 137 HIS A N 1
ATOM 1097 C CA . HIS A 1 137 ? -1.558 2.254 15.609 1 97.44 137 HIS A CA 1
ATOM 1098 C C . HIS A 1 137 ? -2.082 3.672 15.406 1 97.44 137 HIS A C 1
ATOM 1100 O O . HIS A 1 137 ? -1.326 4.57 15.031 1 97.44 137 HIS A O 1
ATOM 1106 N N . ALA A 1 138 ? -3.367 3.912 15.68 1 97.88 138 ALA A N 1
ATOM 1107 C CA . ALA A 1 138 ? -3.916 5.242 15.422 1 97.88 138 ALA A CA 1
ATOM 1108 C C . ALA A 1 138 ? -4.34 5.922 16.719 1 97.88 138 ALA A C 1
ATOM 1110 O O . ALA A 1 138 ? -4.988 6.969 16.688 1 97.88 138 ALA A O 1
ATOM 1111 N N . GLN A 1 139 ? -3.975 5.348 17.859 1 95.12 139 GLN A N 1
ATOM 1112 C CA . GLN A 1 139 ? -4.367 5.91 19.156 1 95.12 139 GLN A CA 1
ATOM 1113 C C . GLN A 1 139 ? -3.805 7.316 19.328 1 95.12 139 GLN A C 1
ATOM 1115 O O . GLN A 1 139 ? -4.465 8.188 19.906 1 95.12 139 GLN A O 1
ATOM 1120 N N . SER A 1 140 ? -2.615 7.539 18.875 1 95.69 140 SER A N 1
ATOM 1121 C CA . SER A 1 140 ? -2.004 8.859 19 1 95.69 140 SER A CA 1
ATOM 1122 C C . SER A 1 140 ? -2.816 9.914 18.25 1 95.69 140 SER A C 1
ATOM 1124 O O . SER A 1 140 ? -2.912 11.055 18.703 1 95.69 140 SER A O 1
ATOM 1126 N N . SER A 1 141 ? -3.361 9.547 17.109 1 98 141 SER A N 1
ATOM 1127 C CA . SER A 1 141 ? -4.219 10.461 16.375 1 98 141 SER A CA 1
ATOM 1128 C C . SER A 1 141 ? -5.465 10.828 17.172 1 98 141 SER A C 1
ATOM 1130 O O . SER A 1 141 ? -5.895 11.977 17.172 1 98 141 SER A O 1
ATOM 1132 N N . ILE A 1 142 ? -6.055 9.859 17.891 1 97.12 142 ILE A N 1
ATOM 1133 C CA . ILE A 1 142 ? -7.23 10.094 18.719 1 97.12 142 ILE A CA 1
ATOM 1134 C C . ILE A 1 142 ? -6.875 11.023 19.875 1 97.12 142 ILE A C 1
ATOM 1136 O O . ILE A 1 142 ? -7.625 11.945 20.203 1 97.12 142 ILE A O 1
ATOM 1140 N N . ASP A 1 143 ? -5.711 10.734 20.484 1 96.25 143 ASP A N 1
ATOM 1141 C CA . ASP A 1 143 ? -5.273 11.57 21.609 1 96.25 143 ASP A CA 1
ATOM 1142 C C . ASP A 1 143 ? -5.121 13.023 21.172 1 96.25 143 ASP A C 1
ATOM 1144 O O . ASP A 1 143 ? -5.562 13.938 21.875 1 96.25 143 ASP A O 1
ATOM 1148 N N . THR A 1 144 ? -4.512 13.242 20.062 1 96.69 144 THR A N 1
ATOM 1149 C CA . THR A 1 144 ? -4.324 14.586 19.531 1 96.69 144 THR A CA 1
ATOM 1150 C C . THR A 1 144 ? -5.668 15.219 19.188 1 96.69 144 THR A C 1
ATOM 1152 O O . THR A 1 144 ? -5.875 16.406 19.438 1 96.69 144 THR A O 1
ATOM 1155 N N . PHE A 1 145 ? -6.531 14.43 18.625 1 97.44 145 PHE A N 1
ATOM 1156 C CA . PHE A 1 145 ? -7.867 14.898 18.281 1 97.44 145 PHE A CA 1
ATOM 1157 C C . PHE A 1 145 ? -8.617 15.344 19.547 1 97.44 145 PHE A C 1
ATOM 1159 O O . PHE A 1 145 ? -9.289 16.375 19.531 1 97.44 145 PHE A O 1
ATOM 1166 N N . ASN A 1 146 ? -8.508 14.57 20.594 1 95.44 146 ASN A N 1
ATOM 1167 C CA . ASN A 1 146 ? -9.156 14.891 21.859 1 95.44 146 ASN A CA 1
ATOM 1168 C C . ASN A 1 146 ? -8.648 16.219 22.422 1 95.44 146 ASN A C 1
ATOM 1170 O O . ASN A 1 146 ? -9.414 16.969 23.047 1 95.44 146 ASN A O 1
ATOM 1174 N N . GLU A 1 147 ? -7.395 16.438 22.234 1 93.62 147 GLU A N 1
ATOM 1175 C CA . GLU A 1 147 ? -6.828 17.719 22.656 1 93.62 147 GLU A CA 1
ATOM 1176 C C . GLU A 1 147 ? -7.465 18.875 21.906 1 93.62 147 GLU A C 1
ATOM 1178 O O . GLU A 1 147 ? -7.781 19.906 22.484 1 93.62 147 GLU A O 1
ATOM 1183 N N . LEU A 1 148 ? -7.637 18.703 20.609 1 91.94 148 LEU A N 1
ATOM 1184 C CA . LEU A 1 148 ? -8.273 19.719 19.797 1 91.94 148 LEU A CA 1
ATOM 1185 C C . LEU A 1 148 ? -9.711 19.969 20.234 1 91.94 148 LEU A C 1
ATOM 1187 O O . LEU A 1 148 ? -10.164 21.109 20.312 1 91.94 148 LEU A O 1
ATOM 1191 N N . GLU A 1 149 ? -10.391 18.938 20.484 1 91.44 149 GLU A N 1
ATOM 1192 C CA . GLU A 1 149 ? -11.789 19.016 20.891 1 91.44 149 GLU A CA 1
ATOM 1193 C C . GLU A 1 149 ? -11.938 19.766 22.203 1 91.44 149 GLU A C 1
ATOM 1195 O O . GLU A 1 149 ? -12.898 20.516 22.391 1 91.44 149 GLU A O 1
ATOM 1200 N N . LYS A 1 150 ? -11.07 19.531 23.109 1 91.44 150 LYS A N 1
ATOM 1201 C CA . LYS A 1 150 ? -11.102 20.188 24.422 1 91.44 150 LYS A CA 1
ATOM 1202 C C . LYS A 1 150 ? -11 21.703 24.266 1 91.44 150 LYS A C 1
ATOM 1204 O O . LYS A 1 150 ? -11.508 22.453 25.109 1 91.44 150 LYS A O 1
ATOM 1209 N N . HIS A 1 151 ? -10.383 22.188 23.234 1 88.31 151 HIS A N 1
ATOM 1210 C CA . HIS A 1 151 ? -10.172 23.625 23.031 1 88.31 151 HIS A CA 1
ATOM 1211 C C . HIS A 1 151 ? -11.133 24.172 21.984 1 88.31 151 HIS A C 1
ATOM 1213 O O . HIS A 1 151 ? -10.836 25.172 21.328 1 88.31 151 HIS A O 1
ATOM 1219 N N . ASN A 1 152 ? -12.227 23.5 21.703 1 86.12 152 ASN A N 1
ATOM 1220 C CA . ASN A 1 152 ? -13.312 23.891 20.812 1 86.12 152 ASN A CA 1
ATOM 1221 C C . ASN A 1 152 ? -12.82 24.094 19.391 1 86.12 152 ASN A C 1
ATOM 1223 O O . ASN A 1 152 ? -13.305 24.984 18.688 1 86.12 152 ASN A O 1
ATOM 1227 N N . TYR A 1 153 ? -11.648 23.375 19.031 1 84.25 153 TYR A N 1
ATOM 1228 C CA . TYR A 1 153 ? -11.125 23.312 17.672 1 84.25 153 TYR A CA 1
ATOM 1229 C C . TYR A 1 153 ? -10.539 24.656 17.234 1 84.25 153 TYR A C 1
ATOM 1231 O O . TYR A 1 153 ? -10.367 24.906 16.031 1 84.25 153 TYR A O 1
ATOM 1239 N N . ASP A 1 154 ? -10.305 25.578 18.141 1 87.31 154 ASP A N 1
ATOM 1240 C CA . ASP A 1 154 ? -9.922 26.953 17.797 1 87.31 154 ASP A CA 1
ATOM 1241 C C . ASP A 1 154 ? -8.438 27.188 18.047 1 87.31 154 ASP A C 1
ATOM 1243 O O . ASP A 1 154 ? -7.863 28.156 17.547 1 87.31 154 ASP A O 1
ATOM 1247 N N . LYS A 1 155 ? -7.844 26.359 18.797 1 92.81 155 LYS A N 1
ATOM 1248 C CA . LYS A 1 155 ? -6.426 26.516 19.094 1 92.81 155 LYS A CA 1
ATOM 1249 C C . LYS A 1 155 ? -5.57 25.594 18.219 1 92.81 155 LYS A C 1
ATOM 1251 O O . LYS A 1 155 ? -6.02 24.531 17.812 1 92.81 155 LYS A O 1
ATOM 1256 N N . PRO A 1 156 ? -4.402 26.062 17.906 1 96.31 156 PRO A N 1
ATOM 1257 C CA . PRO A 1 156 ? -3.518 25.203 17.125 1 96.31 156 PRO A CA 1
ATOM 1258 C C . PRO A 1 156 ? -2.996 24.016 17.922 1 96.31 156 PRO A C 1
ATOM 1260 O O . PRO A 1 156 ? -2.871 24.094 19.141 1 96.31 156 PRO A O 1
ATOM 1263 N N . LEU A 1 157 ? -2.785 22.969 17.266 1 97.19 157 LEU A N 1
ATOM 1264 C CA . LEU A 1 157 ? -2.102 21.797 17.812 1 97.19 157 LEU A CA 1
ATOM 1265 C C . LEU A 1 157 ? -0.601 21.875 17.547 1 97.19 157 LEU A C 1
ATOM 1267 O O . LEU A 1 157 ? -0.167 22.484 16.562 1 97.19 157 LEU A O 1
ATOM 1271 N N . LEU A 1 158 ? 0.148 21.359 18.453 1 96.31 158 LEU A N 1
ATOM 1272 C CA . LEU A 1 158 ? 1.594 21.297 18.266 1 96.31 158 LEU A CA 1
ATOM 1273 C C . LEU A 1 158 ? 2.035 19.891 17.875 1 96.31 158 LEU A C 1
ATOM 1275 O O . LEU A 1 158 ? 1.712 18.922 18.562 1 96.31 158 LEU A O 1
ATOM 1279 N N . PHE A 1 159 ? 2.729 19.797 16.734 1 97.19 159 PHE A N 1
ATOM 1280 C CA . PHE A 1 159 ? 3.262 18.531 16.25 1 97.19 159 PHE A CA 1
ATOM 1281 C C . PHE A 1 159 ? 4.785 18.578 16.203 1 97.19 159 PHE A C 1
ATOM 1283 O O . PHE A 1 159 ? 5.379 19.641 16.047 1 97.19 159 PHE A O 1
ATOM 1290 N N . GLN A 1 160 ? 5.336 17.438 16.391 1 94.94 160 GLN A N 1
ATOM 1291 C CA . GLN A 1 160 ? 6.773 17.312 16.188 1 94.94 160 GLN A CA 1
ATOM 1292 C C . GLN A 1 160 ? 7.105 17.094 14.711 1 94.94 160 GLN A C 1
ATOM 1294 O O . GLN A 1 160 ? 6.41 16.344 14.023 1 94.94 160 GLN A O 1
ATOM 1299 N N . GLY A 1 161 ? 8.133 17.75 14.195 1 93.56 161 GLY A N 1
ATOM 1300 C CA . GLY A 1 161 ? 8.594 17.578 12.828 1 93.56 161 GLY A CA 1
ATOM 1301 C C . GLY A 1 161 ? 9.703 16.547 12.695 1 93.56 161 GLY A C 1
ATOM 1302 O O . GLY A 1 161 ? 9.586 15.43 13.195 1 93.56 161 GLY A O 1
ATOM 1303 N N . GLU A 1 162 ? 10.789 16.891 12.016 1 94.19 162 GLU A N 1
ATOM 1304 C CA . GLU A 1 162 ? 11.891 15.992 11.688 1 94.19 162 GLU A CA 1
ATOM 1305 C C . GLU A 1 162 ? 12.695 15.625 12.938 1 94.19 162 GLU A C 1
ATOM 1307 O O . GLU A 1 162 ? 13.234 14.523 13.031 1 94.19 162 GLU A O 1
ATOM 1312 N N . THR A 1 163 ? 12.727 16.547 13.938 1 93 163 THR A N 1
ATOM 1313 C CA . THR A 1 163 ? 13.445 16.297 15.18 1 93 163 THR A CA 1
ATOM 1314 C C . THR A 1 163 ? 12.625 16.734 16.375 1 93 163 THR A C 1
ATOM 1316 O O . THR A 1 163 ? 11.688 17.531 16.25 1 93 163 THR A O 1
ATOM 1319 N N . PRO A 1 164 ? 12.977 16.203 17.547 1 90.25 164 PRO A N 1
ATOM 1320 C CA . PRO A 1 164 ? 12.234 16.609 18.75 1 90.25 164 PRO A CA 1
ATOM 1321 C C . PRO A 1 164 ? 12.266 18.109 18.984 1 90.25 164 PRO A C 1
ATOM 1323 O O . PRO A 1 164 ? 11.336 18.656 19.578 1 90.25 164 PRO A O 1
ATOM 1326 N N . LEU A 1 165 ? 13.234 18.797 18.5 1 90.5 165 LEU A N 1
ATOM 1327 C CA . LEU A 1 165 ? 13.383 20.219 18.734 1 90.5 165 LEU A CA 1
ATOM 1328 C C . LEU A 1 165 ? 12.617 21.031 17.688 1 90.5 165 LEU A C 1
ATOM 1330 O O . LEU A 1 165 ? 12.375 22.219 17.859 1 90.5 165 LEU A O 1
ATOM 1334 N N . ARG A 1 166 ? 12.328 20.359 16.656 1 91.44 166 ARG A N 1
ATOM 1335 C CA . ARG A 1 166 ? 11.578 21.031 15.586 1 91.44 166 ARG A CA 1
ATOM 1336 C C . ARG A 1 166 ? 10.094 20.734 15.695 1 91.44 166 ARG A C 1
ATOM 1338 O O . ARG A 1 166 ? 9.633 19.656 15.297 1 91.44 166 ARG A O 1
ATOM 1345 N N . LYS A 1 167 ? 9.406 21.672 16.188 1 95.31 167 LYS A N 1
ATOM 1346 C CA . LYS A 1 167 ? 7.957 21.547 16.312 1 95.31 167 LYS A CA 1
ATOM 1347 C C . LYS A 1 167 ? 7.242 22.578 15.445 1 95.31 167 LYS A C 1
ATOM 1349 O O . LYS A 1 167 ? 7.824 23.594 15.07 1 95.31 167 LYS A O 1
ATOM 1354 N N . PHE A 1 168 ? 6.078 22.25 15.07 1 96.06 168 PHE A N 1
ATOM 1355 C CA . PHE A 1 168 ? 5.285 23.203 14.305 1 96.06 168 PHE A CA 1
ATOM 1356 C C . PHE A 1 168 ? 3.84 23.219 14.781 1 96.06 168 PHE A C 1
ATOM 1358 O O . PHE A 1 168 ? 3.336 22.203 15.273 1 96.06 168 PHE A O 1
ATOM 1365 N N . ALA A 1 169 ? 3.26 24.328 14.695 1 97.31 169 ALA A N 1
ATOM 1366 C CA . ALA A 1 169 ? 1.848 24.5 15.023 1 97.31 169 ALA A CA 1
ATOM 1367 C C . ALA A 1 169 ? 0.961 24.219 13.812 1 97.31 169 ALA A C 1
ATOM 1369 O O . ALA A 1 169 ? 1.362 24.453 12.672 1 97.31 169 ALA A O 1
ATOM 1370 N N . ALA A 1 170 ? -0.201 23.703 14.094 1 98.12 170 ALA A N 1
ATOM 1371 C CA . ALA A 1 170 ? -1.143 23.391 13.016 1 98.12 170 ALA A CA 1
ATOM 1372 C C . ALA A 1 170 ? -2.561 23.812 13.398 1 98.12 170 ALA A C 1
ATOM 1374 O O . ALA A 1 170 ? -3.107 23.344 14.398 1 98.12 170 ALA A O 1
ATOM 1375 N N . TYR A 1 171 ? -3.129 24.75 12.648 1 97.94 171 TYR A N 1
ATOM 1376 C CA . TYR A 1 171 ? -4.566 25 12.703 1 97.94 171 TYR A CA 1
ATOM 1377 C C . TYR A 1 171 ? -5.32 24 11.828 1 97.94 171 TYR A C 1
ATOM 1379 O O . TYR A 1 171 ? -5.078 23.906 10.625 1 97.94 171 TYR A O 1
ATOM 1387 N N . ILE A 1 172 ? -6.207 23.266 12.445 1 98.12 172 ILE A N 1
ATOM 1388 C CA . ILE A 1 172 ? -6.945 22.25 11.727 1 98.12 172 ILE A CA 1
ATOM 1389 C C . ILE A 1 172 ? -8.289 22.797 11.266 1 98.12 172 ILE A C 1
ATOM 1391 O O . ILE A 1 172 ? -9.164 23.078 12.086 1 98.12 172 ILE A O 1
ATOM 1395 N N . ASP A 1 173 ? -8.43 22.969 10.008 1 96.31 173 ASP A N 1
ATOM 1396 C CA . ASP A 1 173 ? -9.672 23.391 9.367 1 96.31 173 ASP A CA 1
ATOM 1397 C C . ASP A 1 173 ? -10.25 24.625 10.062 1 96.31 173 ASP A C 1
ATOM 1399 O O . ASP A 1 173 ? -11.406 24.609 10.492 1 96.31 173 ASP A O 1
ATOM 1403 N N . PRO A 1 174 ? -9.5 25.641 10.117 1 94.44 174 PRO A N 1
ATOM 1404 C CA . PRO A 1 174 ? -9.977 26.828 10.828 1 94.44 174 PRO A CA 1
ATOM 1405 C C . PRO A 1 174 ? -11.234 27.422 10.195 1 94.44 174 PRO A C 1
ATOM 1407 O O . PRO A 1 174 ? -12.031 28.062 10.891 1 94.44 174 PRO A O 1
ATOM 1410 N N . GLU A 1 175 ? -11.484 27.234 8.969 1 93.62 175 GLU A N 1
ATOM 1411 C CA . GLU A 1 175 ? -12.648 27.781 8.273 1 93.62 175 GLU A CA 1
ATOM 1412 C C . GLU A 1 175 ? -13.875 26.891 8.453 1 93.62 175 GLU A C 1
ATOM 1414 O O . GLU A 1 175 ? -14.969 27.219 8 1 93.62 175 GLU A O 1
ATOM 1419 N N . LYS A 1 176 ? -13.727 25.766 9.109 1 93.81 176 LYS A N 1
ATOM 1420 C CA . LYS A 1 176 ? -14.805 24.828 9.422 1 93.81 176 LYS A CA 1
ATOM 1421 C C . LYS A 1 176 ? -15.516 24.359 8.156 1 93.81 176 LYS A C 1
ATOM 1423 O O . LYS A 1 176 ? -16.75 24.406 8.078 1 93.81 176 LYS A O 1
ATOM 1428 N N . LYS A 1 177 ? -14.734 23.953 7.219 1 95.25 177 LYS A N 1
ATOM 1429 C CA . LYS A 1 177 ? -15.242 23.531 5.918 1 95.25 177 LYS A CA 1
ATOM 1430 C C . LYS A 1 177 ? -15.484 22.016 5.879 1 95.25 177 LYS A C 1
ATOM 1432 O O . LYS A 1 177 ? -16.188 21.516 5.004 1 95.25 177 LYS A O 1
ATOM 1437 N N . PHE A 1 178 ? -14.938 21.281 6.812 1 96.75 178 PHE A N 1
ATOM 1438 C CA . PHE A 1 178 ? -14.914 19.828 6.727 1 96.75 178 PHE A CA 1
ATOM 1439 C C . PHE A 1 178 ? -15.641 19.203 7.906 1 96.75 178 PHE A C 1
ATOM 1441 O O . PHE A 1 178 ? -15.922 19.875 8.898 1 96.75 178 PHE A O 1
ATOM 1448 N N . SER A 1 179 ? -16.016 17.922 7.758 1 97.12 179 SER A N 1
ATOM 1449 C CA . SER A 1 179 ? -16.641 17.172 8.844 1 97.12 179 SER A CA 1
ATOM 1450 C C . SER A 1 179 ? -15.656 16.938 9.984 1 97.12 179 SER A C 1
ATOM 1452 O O . SER A 1 179 ? -14.453 17.141 9.828 1 97.12 179 SER A O 1
ATOM 1454 N N . ILE A 1 180 ? -16.172 16.516 11.102 1 97.12 180 ILE A N 1
ATOM 1455 C CA . ILE A 1 180 ? -15.352 16.219 12.266 1 97.12 180 ILE A CA 1
ATOM 1456 C C . ILE A 1 180 ? -14.398 15.07 11.945 1 97.12 180 ILE A C 1
ATOM 1458 O O . ILE A 1 180 ? -13.242 15.078 12.367 1 97.12 180 ILE A O 1
ATOM 1462 N N . GLU A 1 181 ? -14.836 14.055 11.227 1 97.94 181 GLU A N 1
ATOM 1463 C CA . GLU A 1 181 ? -14 12.93 10.828 1 97.94 181 GLU A CA 1
ATOM 1464 C C . GLU A 1 181 ? -12.891 13.367 9.883 1 97.94 181 GLU A C 1
ATOM 1466 O O . GLU A 1 181 ? -11.773 12.836 9.922 1 97.94 181 GLU A O 1
ATOM 1471 N N . ASP A 1 182 ? -13.219 14.328 9.039 1 98.38 182 ASP A N 1
ATOM 1472 C CA . ASP A 1 182 ? -12.211 14.852 8.125 1 98.38 182 ASP A CA 1
ATOM 1473 C C . ASP A 1 182 ? -11.141 15.641 8.883 1 98.38 182 ASP A C 1
ATOM 1475 O O . ASP A 1 182 ? -9.969 15.633 8.5 1 98.38 182 ASP A O 1
ATOM 1479 N N . ARG A 1 183 ? -11.57 16.344 9.953 1 97.88 183 ARG A N 1
ATOM 1480 C CA . ARG A 1 183 ? -10.586 16.984 10.82 1 97.88 183 ARG A CA 1
ATOM 1481 C C . ARG A 1 183 ? -9.664 15.961 11.469 1 97.88 183 ARG A C 1
ATOM 1483 O O . ARG A 1 183 ? -8.453 16.172 11.547 1 97.88 183 ARG A O 1
ATOM 1490 N N . LEU A 1 184 ? -10.258 14.867 11.906 1 98.56 184 LEU A N 1
ATOM 1491 C CA . LEU A 1 184 ? -9.461 13.773 12.445 1 98.56 184 LEU A CA 1
ATOM 1492 C C . LEU A 1 184 ? -8.516 13.211 11.391 1 98.56 184 LEU A C 1
ATOM 1494 O O . LEU A 1 184 ? -7.379 12.844 11.703 1 98.56 184 LEU A O 1
ATOM 1498 N N . SER A 1 185 ? -8.992 13.133 10.148 1 98.81 185 SER A N 1
ATOM 1499 C CA . SER A 1 185 ? -8.156 12.664 9.047 1 98.81 185 SER A CA 1
ATOM 1500 C C . SER A 1 185 ? -6.949 13.578 8.844 1 98.81 185 SER A C 1
ATOM 1502 O O . SER A 1 185 ? -5.84 13.102 8.609 1 98.81 185 SER A O 1
ATOM 1504 N N . GLN A 1 186 ? -7.148 14.875 8.922 1 98.81 186 GLN A N 1
ATOM 1505 C CA . GLN A 1 186 ? -6.039 15.82 8.812 1 98.81 186 GLN A CA 1
ATOM 1506 C C . GLN A 1 186 ? -5.066 15.664 9.977 1 98.81 186 GLN A C 1
ATOM 1508 O O . GLN A 1 186 ? -3.85 15.672 9.781 1 98.81 186 GLN A O 1
ATOM 1513 N N . ILE A 1 187 ? -5.605 15.508 11.156 1 98.75 187 ILE A N 1
ATOM 1514 C CA . ILE A 1 187 ? -4.781 15.297 12.344 1 98.75 187 ILE A CA 1
ATOM 1515 C C . ILE A 1 187 ? -3.969 14.008 12.188 1 98.75 187 ILE A C 1
ATOM 1517 O O . ILE A 1 187 ? -2.764 14 12.445 1 98.75 187 ILE A O 1
ATOM 1521 N N . ASN A 1 188 ? -4.676 12.961 11.773 1 98.88 188 ASN A N 1
ATOM 1522 C CA . ASN A 1 188 ? -4.004 11.688 11.562 1 98.88 188 ASN A CA 1
ATOM 1523 C C . ASN A 1 188 ? -2.846 11.812 10.578 1 98.88 188 ASN A C 1
ATOM 1525 O O . ASN A 1 188 ? -1.775 11.242 10.789 1 98.88 188 ASN A O 1
ATOM 1529 N N . THR A 1 189 ? -3.039 12.57 9.539 1 98.94 189 THR A N 1
ATOM 1530 C CA . THR A 1 189 ? -2.012 12.773 8.523 1 98.94 189 THR A CA 1
ATOM 1531 C C . THR A 1 189 ? -0.767 13.414 9.125 1 98.94 189 THR A C 1
ATOM 1533 O O . THR A 1 189 ? 0.352 12.953 8.898 1 98.94 189 THR A O 1
ATOM 1536 N N . LEU A 1 190 ? -0.951 14.391 9.922 1 98.75 190 LEU A N 1
ATOM 1537 C CA . LEU A 1 190 ? 0.163 15.078 10.555 1 98.75 190 LEU A CA 1
ATOM 1538 C C . LEU A 1 190 ? 0.797 14.211 11.633 1 98.75 190 LEU A C 1
ATOM 1540 O O . LEU A 1 190 ? 2.014 14.242 11.836 1 98.75 190 LEU A O 1
ATOM 1544 N N . GLN A 1 191 ? -0.055 13.469 12.352 1 98.5 191 GLN A N 1
ATOM 1545 C CA . GLN A 1 191 ? 0.454 12.57 13.375 1 98.5 191 GLN A CA 1
ATOM 1546 C C . GLN A 1 191 ? 1.412 11.539 12.781 1 98.5 191 GLN A C 1
ATOM 1548 O O . GLN A 1 191 ? 2.385 11.141 13.422 1 98.5 191 GLN A O 1
ATOM 1553 N N . GLN A 1 192 ? 1.104 11.086 11.547 1 98.69 192 GLN A N 1
ATOM 1554 C CA . GLN A 1 192 ? 1.976 10.102 10.914 1 98.69 192 GLN A CA 1
ATOM 1555 C C . GLN A 1 192 ? 3.361 10.688 10.648 1 98.69 192 GLN A C 1
ATOM 1557 O O . GLN A 1 192 ? 4.363 9.969 10.695 1 98.69 192 GLN A O 1
ATOM 1562 N N . LEU A 1 193 ? 3.49 12.016 10.383 1 98.31 193 LEU A N 1
ATOM 1563 C CA . LEU A 1 193 ? 4.801 12.641 10.242 1 98.31 193 LEU A CA 1
ATOM 1564 C C . LEU A 1 193 ? 5.629 12.469 11.508 1 98.31 193 LEU A C 1
ATOM 1566 O O . LEU A 1 193 ? 6.812 12.125 11.438 1 98.31 193 LEU A O 1
ATOM 1570 N N . GLN A 1 194 ? 4.957 12.664 12.633 1 97.25 194 GLN A N 1
ATOM 1571 C CA . GLN A 1 194 ? 5.625 12.484 13.922 1 97.25 194 GLN A CA 1
ATOM 1572 C C . GLN A 1 194 ? 6.051 11.031 14.117 1 97.25 194 GLN A C 1
ATOM 1574 O O . GLN A 1 194 ? 7.121 10.758 14.664 1 97.25 194 GLN A O 1
ATOM 1579 N N . ASN A 1 195 ? 5.16 10.148 13.766 1 97.94 195 ASN A N 1
ATOM 1580 C CA . ASN A 1 195 ? 5.484 8.734 13.898 1 97.94 195 ASN A CA 1
ATOM 1581 C C . ASN A 1 195 ? 6.695 8.359 13.055 1 97.94 195 ASN A C 1
ATOM 1583 O O . ASN A 1 195 ? 7.562 7.598 13.5 1 97.94 195 ASN A O 1
ATOM 1587 N N . ILE A 1 196 ? 6.73 8.859 11.836 1 98.5 196 ILE A N 1
ATOM 1588 C CA . ILE A 1 196 ? 7.844 8.602 10.922 1 98.5 196 ILE A CA 1
ATOM 1589 C C . ILE A 1 196 ? 9.148 9.102 11.547 1 98.5 196 ILE A C 1
ATOM 1591 O O . ILE A 1 196 ? 10.156 8.398 11.523 1 98.5 196 ILE A O 1
ATOM 1595 N N . ALA A 1 197 ? 9.109 10.227 12.164 1 97.88 197 ALA A N 1
ATOM 1596 C CA . ALA A 1 197 ? 10.297 10.859 12.727 1 97.88 197 ALA A CA 1
ATOM 1597 C C . ALA A 1 197 ? 10.758 10.125 13.984 1 97.88 197 ALA A C 1
ATOM 1599 O O . ALA A 1 197 ? 11.883 10.336 14.453 1 97.88 197 ALA A O 1
ATOM 1600 N N . SER A 1 198 ? 9.969 9.219 14.5 1 96.94 198 SER A N 1
ATOM 1601 C CA . SER A 1 198 ? 10.281 8.516 15.734 1 96.94 198 SER A CA 1
ATOM 1602 C C . SER A 1 198 ? 11.281 7.387 15.5 1 96.94 198 SER A C 1
ATOM 1604 O O . SER A 1 198 ? 11.867 6.859 16.438 1 96.94 198 SER A O 1
ATOM 1606 N N . TYR A 1 199 ? 11.43 6.98 14.273 1 97 199 TYR A N 1
ATOM 1607 C CA . TYR A 1 199 ? 12.266 5.824 13.984 1 97 199 TYR A CA 1
ATOM 1608 C C . TYR A 1 199 ? 13.75 6.188 14.047 1 97 199 TYR A C 1
ATOM 1610 O O . TYR A 1 199 ? 14.211 7.07 13.328 1 97 199 TYR A O 1
ATOM 1618 N N . GLY A 1 200 ? 14.461 5.465 14.812 1 96.06 200 GLY A N 1
ATOM 1619 C CA . GLY A 1 200 ? 15.875 5.742 15.047 1 96.06 200 GLY A CA 1
ATOM 1620 C C . GLY A 1 200 ? 16.719 5.648 13.789 1 96.06 200 GLY A C 1
ATOM 1621 O O . GLY A 1 200 ? 17.672 6.41 13.617 1 96.06 200 GLY A O 1
ATOM 1622 N N . PHE A 1 201 ? 16.391 4.781 12.891 1 96.56 201 PHE A N 1
ATOM 1623 C CA . PHE A 1 201 ? 17.203 4.551 11.703 1 96.56 201 PHE A CA 1
ATOM 1624 C C . PHE A 1 201 ? 17.047 5.691 10.703 1 96.56 201 PHE A C 1
ATOM 1626 O O . PHE A 1 201 ? 17.812 5.781 9.734 1 96.56 201 PHE A O 1
ATOM 1633 N N . LEU A 1 202 ? 16.109 6.602 10.945 1 97.69 202 LEU A N 1
ATOM 1634 C CA . LEU A 1 202 ? 15.938 7.773 10.102 1 97.69 202 LEU A CA 1
ATOM 1635 C C . LEU A 1 202 ? 16.547 9.008 10.75 1 97.69 202 LEU A C 1
ATOM 1637 O O . LEU A 1 202 ? 16.703 10.047 10.094 1 97.69 202 LEU A O 1
ATOM 1641 N N . LYS A 1 203 ? 16.875 8.938 11.984 1 96.88 203 LYS A N 1
ATOM 1642 C CA . LYS A 1 203 ? 17.219 10.078 12.836 1 96.88 203 LYS A CA 1
ATOM 1643 C C . LYS A 1 203 ? 18.344 10.906 12.227 1 96.88 203 LYS A C 1
ATOM 1645 O O . LYS A 1 203 ? 18.234 12.125 12.117 1 96.88 203 LYS A O 1
ATOM 1650 N N . LYS A 1 204 ? 19.438 10.281 11.859 1 97.06 204 LYS A N 1
ATOM 1651 C CA . LYS A 1 204 ? 20.609 10.992 11.344 1 97.06 204 LYS A CA 1
ATOM 1652 C C . LYS A 1 204 ? 20.25 11.789 10.094 1 97.06 204 LYS A C 1
ATOM 1654 O O . LYS A 1 204 ? 20.625 12.961 9.969 1 97.06 204 LYS A O 1
ATOM 1659 N N . ARG A 1 205 ? 19.547 11.18 9.172 1 96.88 205 ARG A N 1
ATOM 1660 C CA . ARG A 1 205 ? 19.188 11.852 7.926 1 96.88 205 ARG A CA 1
ATOM 1661 C C . ARG A 1 205 ? 18.219 12.992 8.172 1 96.88 205 ARG A C 1
ATOM 1663 O O . ARG A 1 205 ? 18.281 14.031 7.516 1 96.88 205 ARG A O 1
ATOM 1670 N N . LEU A 1 206 ? 17.312 12.812 9.141 1 96.88 206 LEU A N 1
ATOM 1671 C CA . LEU A 1 206 ? 16.375 13.867 9.5 1 96.88 206 LEU A CA 1
ATOM 1672 C C . LEU A 1 206 ? 17.094 15.047 10.148 1 96.88 206 LEU A C 1
ATOM 1674 O O . LEU A 1 206 ? 16.828 16.203 9.805 1 96.88 206 LEU A O 1
ATOM 1678 N N . GLU A 1 207 ? 18.016 14.781 10.984 1 95.5 207 GLU A N 1
ATOM 1679 C CA . GLU A 1 207 ? 18.734 15.812 11.734 1 95.5 207 GLU A CA 1
ATOM 1680 C C . GLU A 1 207 ? 19.672 16.594 10.828 1 95.5 207 GLU A C 1
ATOM 1682 O O . GLU A 1 207 ? 19.906 17.781 11.039 1 95.5 207 GLU A O 1
ATOM 1687 N N . ARG A 1 208 ? 20.188 15.961 9.797 1 94.62 208 ARG A N 1
ATOM 1688 C CA . ARG A 1 208 ? 21.156 16.594 8.914 1 94.62 208 ARG A CA 1
ATOM 1689 C C . ARG A 1 208 ? 20.469 17.234 7.711 1 94.62 208 ARG A C 1
ATOM 1691 O O . ARG A 1 208 ? 21.141 17.625 6.75 1 94.62 208 ARG A O 1
ATOM 1698 N N . ASN A 1 209 ? 19.188 17.234 7.715 1 92.94 209 ASN A N 1
ATOM 1699 C CA . ASN A 1 209 ? 18.406 17.859 6.656 1 92.94 209 ASN A CA 1
ATOM 1700 C C . ASN A 1 209 ? 18.625 17.156 5.316 1 92.94 209 ASN A C 1
ATOM 1702 O O . ASN A 1 209 ? 18.703 17.812 4.277 1 92.94 209 ASN A O 1
ATOM 1706 N N . GLN A 1 210 ? 18.828 15.852 5.391 1 94.94 210 GLN A N 1
ATOM 1707 C CA . GLN A 1 210 ? 18.953 15.023 4.195 1 94.94 210 GLN A CA 1
ATOM 1708 C C . GLN A 1 210 ? 17.656 14.25 3.916 1 94.94 210 GLN A C 1
ATOM 1710 O O . GLN A 1 210 ? 17.562 13.547 2.91 1 94.94 210 GLN A O 1
ATOM 1715 N N . LEU A 1 211 ? 16.734 14.328 4.805 1 96.56 211 LEU A N 1
ATOM 1716 C CA . LEU A 1 211 ? 15.422 13.711 4.707 1 96.56 211 LEU A CA 1
ATOM 1717 C C . LEU A 1 211 ? 14.344 14.656 5.238 1 96.56 211 LEU A C 1
ATOM 1719 O O . LEU A 1 211 ? 14.5 15.25 6.305 1 96.56 211 LEU A O 1
ATOM 1723 N N . HIS A 1 212 ? 13.305 14.812 4.484 1 96.62 212 HIS A N 1
ATOM 1724 C CA . HIS A 1 212 ? 12.227 15.727 4.828 1 96.62 212 HIS A CA 1
ATOM 1725 C C . HIS A 1 212 ? 10.875 15.023 4.816 1 96.62 212 HIS A C 1
ATOM 1727 O O . HIS A 1 212 ? 10.68 14.062 4.07 1 96.62 212 HIS A O 1
ATOM 1733 N N . ILE A 1 213 ? 9.977 15.445 5.645 1 97.31 213 ILE A N 1
ATOM 1734 C CA . ILE A 1 213 ? 8.664 14.828 5.754 1 97.31 213 ILE A CA 1
ATOM 1735 C C . ILE A 1 213 ? 7.582 15.859 5.43 1 97.31 213 ILE A C 1
ATOM 1737 O O . ILE A 1 213 ? 7.676 17.016 5.844 1 97.31 213 ILE A O 1
ATOM 1741 N N . HIS A 1 214 ? 6.629 15.492 4.609 1 97.62 214 HIS A N 1
ATOM 1742 C CA . HIS A 1 214 ? 5.582 16.375 4.098 1 97.62 214 HIS A CA 1
ATOM 1743 C C . HIS A 1 214 ? 4.203 15.742 4.262 1 97.62 214 HIS A C 1
ATOM 1745 O O . HIS A 1 214 ? 4.082 14.516 4.348 1 97.62 214 HIS A O 1
ATOM 1751 N N . ALA A 1 215 ? 3.201 16.641 4.352 1 98.44 215 ALA A N 1
ATOM 1752 C CA . ALA A 1 215 ? 1.823 16.172 4.449 1 98.44 215 ALA A CA 1
ATOM 1753 C C . ALA A 1 215 ? 0.962 16.75 3.332 1 98.44 215 ALA A C 1
ATOM 1755 O O . ALA A 1 215 ? 1.021 17.953 3.057 1 98.44 215 ALA A O 1
ATOM 1756 N N . LEU A 1 216 ? 0.298 15.922 2.641 1 98.75 216 LEU A N 1
ATOM 1757 C CA . LEU A 1 216 ? -0.751 16.266 1.688 1 98.75 216 LEU A CA 1
ATOM 1758 C C . LEU A 1 216 ? -2.109 15.766 2.17 1 98.75 216 LEU A C 1
ATOM 1760 O O . LEU A 1 216 ? -2.182 14.82 2.959 1 98.75 216 LEU A O 1
ATOM 1764 N N . TRP A 1 217 ? -3.123 16.406 1.762 1 98.88 217 TRP A N 1
ATOM 1765 C CA . TRP A 1 217 ? -4.484 15.984 2.074 1 98.88 217 TRP A CA 1
ATOM 1766 C C . TRP A 1 217 ? -5.402 16.172 0.869 1 98.88 217 TRP A C 1
ATOM 1768 O O . TRP A 1 217 ? -5.445 17.25 0.271 1 98.88 217 TRP A O 1
ATOM 1778 N N . PHE A 1 218 ? -6.074 15.109 0.507 1 98.62 218 PHE A N 1
ATOM 1779 C CA . PHE A 1 218 ? -6.867 15.062 -0.714 1 98.62 218 PHE A CA 1
ATOM 1780 C C . PHE A 1 218 ? -8.359 15.109 -0.395 1 98.62 218 PHE A C 1
ATOM 1782 O O . PHE A 1 218 ? -8.875 14.234 0.3 1 98.62 218 PHE A O 1
ATOM 1789 N N . ASP A 1 219 ? -9.07 16.125 -0.876 1 97.69 219 ASP A N 1
ATOM 1790 C CA . ASP A 1 219 ? -10.523 16.188 -0.776 1 97.69 219 ASP A CA 1
ATOM 1791 C C . ASP A 1 219 ? -11.188 15.477 -1.958 1 97.69 219 ASP A C 1
ATOM 1793 O O . ASP A 1 219 ? -11.281 16.047 -3.051 1 97.69 219 ASP A O 1
ATOM 1797 N N . ILE A 1 220 ? -11.711 14.312 -1.693 1 94.12 220 ILE A N 1
ATOM 1798 C CA . ILE A 1 220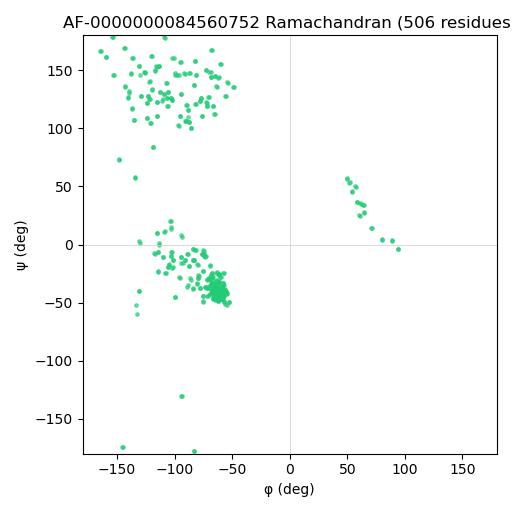 ? -12.188 13.445 -2.771 1 94.12 220 ILE A CA 1
ATOM 1799 C C . ILE A 1 220 ? -13.414 14.07 -3.432 1 94.12 220 ILE A C 1
ATOM 1801 O O . ILE A 1 220 ? -13.703 13.797 -4.598 1 94.12 220 ILE A O 1
ATOM 1805 N N . TYR A 1 221 ? -14.164 14.914 -2.779 1 92 221 TYR A N 1
ATOM 1806 C CA . TYR A 1 221 ? -15.406 15.453 -3.324 1 92 221 TYR A CA 1
ATOM 1807 C C . TYR A 1 221 ? -15.125 16.594 -4.285 1 92 221 TYR A C 1
ATOM 1809 O O . TYR A 1 221 ? -15.836 16.766 -5.277 1 92 221 TYR A O 1
ATOM 1817 N N . THR A 1 222 ? -14.102 17.344 -3.994 1 94.88 222 THR A N 1
ATOM 1818 C CA . THR A 1 222 ? -13.789 18.469 -4.852 1 94.88 222 THR A CA 1
ATOM 1819 C C . THR A 1 222 ? -12.625 18.141 -5.785 1 94.88 222 THR A C 1
ATOM 1821 O O . THR A 1 222 ? -12.406 18.828 -6.781 1 94.88 222 THR A O 1
ATOM 1824 N N . GLY A 1 223 ? -11.852 17.125 -5.426 1 96 223 GLY A N 1
ATOM 1825 C CA . GLY A 1 223 ? -10.664 16.781 -6.191 1 96 223 GLY A CA 1
ATOM 1826 C C . GLY A 1 223 ? -9.477 17.672 -5.867 1 96 223 GLY A C 1
ATOM 1827 O O . GLY A 1 223 ? -8.414 17.562 -6.484 1 96 223 GLY A O 1
ATOM 1828 N N . GLU A 1 224 ? -9.648 18.578 -4.871 1 97.38 224 GLU A N 1
ATOM 1829 C CA . GLU A 1 224 ? -8.57 19.484 -4.516 1 97.38 224 GLU A CA 1
ATOM 1830 C C . GLU A 1 224 ? -7.555 18.812 -3.6 1 97.38 224 GLU A C 1
ATOM 1832 O O . GLU A 1 224 ? -7.918 17.969 -2.768 1 97.38 224 GLU A O 1
ATOM 1837 N N . ILE A 1 225 ? -6.301 19.188 -3.77 1 98.25 225 ILE A N 1
ATOM 1838 C CA . ILE A 1 225 ? -5.211 18.672 -2.943 1 98.25 225 ILE A CA 1
ATOM 1839 C C . ILE A 1 225 ? -4.648 19.812 -2.082 1 98.25 225 ILE A C 1
ATOM 1841 O O . ILE A 1 225 ? -4.395 20.906 -2.578 1 98.25 225 ILE A O 1
ATOM 1845 N N . TYR A 1 226 ? -4.5 19.547 -0.826 1 98.5 226 TYR A N 1
ATOM 1846 C CA . TYR A 1 226 ? -3.955 20.5 0.134 1 98.5 226 TYR A CA 1
ATOM 1847 C C . TYR A 1 226 ? -2.545 20.094 0.556 1 98.5 226 TYR A C 1
ATOM 1849 O O . TYR A 1 226 ? -2.242 18.906 0.692 1 98.5 226 TYR A O 1
ATOM 1857 N N . TYR A 1 227 ? -1.703 21.062 0.664 1 98.44 227 TYR A N 1
ATOM 1858 C CA . TYR A 1 227 ? -0.366 20.922 1.23 1 98.44 227 TYR A CA 1
ATOM 1859 C C . TYR A 1 227 ? -0.299 21.531 2.625 1 98.44 227 TYR A C 1
ATOM 1861 O O . TYR A 1 227 ? -0.809 22.625 2.855 1 98.44 227 TYR A O 1
ATOM 1869 N N . PHE A 1 228 ? 0.258 20.797 3.596 1 98.25 228 PHE A N 1
ATOM 1870 C CA . PHE A 1 228 ? 0.443 21.438 4.895 1 98.25 228 PHE A CA 1
ATOM 1871 C C . PHE A 1 228 ? 1.625 22.391 4.859 1 98.25 228 PHE A C 1
ATOM 1873 O O . PHE A 1 228 ? 2.779 21.969 4.793 1 98.25 228 PHE A O 1
ATOM 1880 N N . SER A 1 229 ? 1.306 23.625 4.934 1 97.19 229 SER A N 1
ATOM 1881 C CA . SER A 1 229 ? 2.328 24.672 4.988 1 97.19 229 SER A CA 1
ATOM 1882 C C . SER A 1 229 ? 2.746 24.953 6.426 1 97.19 229 SER A C 1
ATOM 1884 O O . SER A 1 229 ? 1.926 25.391 7.242 1 97.19 229 SER A O 1
ATOM 1886 N N . ARG A 1 230 ? 3.938 24.688 6.734 1 94.56 230 ARG A N 1
ATOM 1887 C CA . ARG A 1 230 ? 4.422 25.016 8.07 1 94.56 230 ARG A CA 1
ATOM 1888 C C . ARG A 1 230 ? 4.41 26.531 8.305 1 94.56 230 ARG A C 1
ATOM 1890 O O . ARG A 1 230 ? 4.172 26.984 9.422 1 94.56 230 ARG A O 1
ATOM 1897 N N . GLY A 1 231 ? 4.699 27.25 7.219 1 94.31 231 GLY A N 1
ATOM 1898 C CA . GLY A 1 231 ? 4.645 28.703 7.305 1 94.31 231 GLY A CA 1
ATOM 1899 C C . GLY A 1 231 ? 3.256 29.234 7.613 1 94.31 231 GLY A C 1
ATOM 1900 O O . GLY A 1 231 ? 3.09 30.094 8.477 1 94.31 231 GLY A O 1
ATOM 1901 N N . ALA A 1 232 ? 2.293 28.719 6.922 1 96.25 232 ALA A N 1
ATOM 1902 C CA . ALA A 1 232 ? 0.91 29.156 7.121 1 96.25 232 ALA A CA 1
ATOM 1903 C C . ALA A 1 232 ? 0.274 28.422 8.297 1 96.25 232 ALA A C 1
ATOM 1905 O O . ALA A 1 232 ? -0.796 28.797 8.773 1 96.25 232 ALA A O 1
ATOM 1906 N N . LYS A 1 233 ? 0.897 27.344 8.805 1 97.44 233 LYS A N 1
ATOM 1907 C CA . LYS A 1 233 ? 0.481 26.531 9.953 1 97.44 233 LYS A CA 1
ATOM 1908 C C . LYS A 1 233 ? -0.876 25.891 9.711 1 97.44 233 LYS A C 1
ATOM 1910 O O . LYS A 1 233 ? -1.711 25.812 10.617 1 97.44 233 LYS A O 1
ATOM 1915 N N . ARG A 1 234 ? -1.09 25.531 8.516 1 97.94 234 ARG A N 1
ATOM 1916 C CA . ARG A 1 234 ? -2.344 24.875 8.148 1 97.94 234 ARG A CA 1
ATOM 1917 C C . ARG A 1 234 ? -2.236 24.203 6.789 1 97.94 234 ARG A C 1
ATOM 1919 O O . ARG A 1 234 ? -1.259 24.406 6.062 1 97.94 234 ARG A O 1
ATOM 1926 N N . PHE A 1 235 ? -3.215 23.344 6.488 1 98.38 235 PHE A N 1
ATOM 1927 C CA . PHE A 1 235 ? -3.355 22.828 5.133 1 98.38 235 PHE A CA 1
ATOM 1928 C C . PHE A 1 235 ? -3.83 23.906 4.18 1 98.38 235 PHE A C 1
ATOM 1930 O O . PHE A 1 235 ? -4.852 24.562 4.426 1 98.38 235 PHE A O 1
ATOM 1937 N N . VAL A 1 236 ? -3.098 24.078 3.088 1 98.12 236 VAL A N 1
ATOM 1938 C CA . VAL A 1 236 ? -3.434 25.094 2.086 1 98.12 236 VAL A CA 1
ATOM 1939 C C . VAL A 1 236 ? -3.639 24.422 0.729 1 98.12 236 VAL A C 1
ATOM 1941 O O . VAL A 1 236 ? -2.9 23.5 0.365 1 98.12 236 VAL A O 1
ATOM 1944 N N . ILE A 1 237 ? -4.641 24.891 0.026 1 97.62 237 ILE A N 1
ATOM 1945 C CA . ILE A 1 237 ? -4.934 24.344 -1.291 1 97.62 237 ILE A CA 1
ATOM 1946 C C . ILE A 1 237 ? -3.76 24.609 -2.232 1 97.62 237 ILE A C 1
ATOM 1948 O O . ILE A 1 237 ? -3.16 25.688 -2.201 1 97.62 237 ILE A O 1
ATOM 1952 N N . ILE A 1 238 ? -3.342 23.609 -3.021 1 97.88 238 ILE A N 1
ATOM 1953 C CA . ILE A 1 238 ? -2.357 23.797 -4.082 1 97.88 238 ILE A CA 1
ATOM 1954 C C . ILE A 1 238 ? -3.057 24.266 -5.355 1 97.88 238 ILE A C 1
ATOM 1956 O O . ILE A 1 238 ? -3.633 23.453 -6.09 1 97.88 238 ILE A O 1
ATOM 1960 N N . ASP A 1 239 ? -3 25.5 -5.609 1 97.12 239 ASP A N 1
ATOM 1961 C CA . ASP A 1 239 ? -3.625 26.094 -6.789 1 97.12 239 ASP A CA 1
ATOM 1962 C C . ASP A 1 239 ? -2.791 27.25 -7.328 1 97.12 239 ASP A C 1
ATOM 1964 O O . ASP A 1 239 ? -1.656 27.453 -6.895 1 97.12 239 ASP A O 1
ATOM 1968 N N . GLU A 1 240 ? -3.307 27.906 -8.281 1 96.31 240 GLU A N 1
ATOM 1969 C CA . GLU A 1 240 ? -2.559 28.953 -8.961 1 96.31 240 GLU A CA 1
ATOM 1970 C C . GLU A 1 240 ? -2.18 30.078 -8 1 96.31 240 GLU A C 1
ATOM 1972 O O . GLU A 1 240 ? -1.119 30.703 -8.141 1 96.31 240 GLU A O 1
ATOM 1977 N N . SER A 1 241 ? -2.934 30.344 -7.051 1 96.31 241 SER A N 1
ATOM 1978 C CA . SER A 1 241 ? -2.705 31.453 -6.141 1 96.31 241 SER A CA 1
ATOM 1979 C C . SER A 1 241 ? -1.646 31.109 -5.102 1 96.31 241 SER A C 1
ATOM 1981 O O . SER A 1 241 ? -0.938 32 -4.613 1 96.31 241 SER A O 1
ATOM 1983 N N . ASN A 1 242 ? -1.496 29.875 -4.793 1 95.5 242 ASN A N 1
ATOM 1984 C CA . ASN A 1 242 ? -0.619 29.484 -3.697 1 95.5 242 ASN A CA 1
ATOM 1985 C C . ASN A 1 242 ? 0.635 28.781 -4.211 1 95.5 242 ASN A C 1
ATOM 1987 O O . ASN A 1 242 ? 1.604 28.609 -3.471 1 95.5 242 ASN A O 1
ATOM 1991 N N . PHE A 1 243 ? 0.673 28.422 -5.496 1 96.12 243 PHE A N 1
ATOM 1992 C CA . PHE A 1 243 ? 1.718 27.578 -6.066 1 96.12 243 PHE A CA 1
ATOM 1993 C C . PHE A 1 243 ? 3.094 28.188 -5.836 1 96.12 243 PHE A C 1
ATOM 1995 O O . PHE A 1 243 ? 4.012 27.516 -5.371 1 96.12 243 PHE A O 1
ATOM 2002 N N . GLU A 1 244 ? 3.268 29.438 -6.145 1 95 244 GLU A N 1
ATOM 2003 C CA . GLU A 1 244 ? 4.566 30.094 -6.02 1 95 244 GLU A CA 1
ATOM 2004 C C . GLU A 1 244 ? 5.016 30.156 -4.562 1 95 244 GLU A C 1
ATOM 2006 O O . GLU A 1 244 ? 6.188 29.922 -4.262 1 95 244 GLU A O 1
ATOM 2011 N N . LYS A 1 245 ? 4.121 30.547 -3.732 1 95.06 245 LYS A N 1
ATOM 2012 C CA . LYS A 1 245 ? 4.438 30.625 -2.309 1 95.06 245 LYS A CA 1
ATOM 2013 C C . LYS A 1 245 ? 4.859 29.266 -1.757 1 95.06 245 LYS A C 1
ATOM 2015 O O . LYS A 1 245 ? 5.793 29.188 -0.958 1 95.06 245 LYS A O 1
ATOM 2020 N N . LEU A 1 246 ? 4.164 28.234 -2.148 1 95.31 246 LEU A N 1
ATOM 2021 C CA . LEU A 1 246 ? 4.469 26.875 -1.685 1 95.31 246 LEU A CA 1
ATOM 2022 C C . LEU A 1 246 ? 5.812 26.406 -2.225 1 95.31 246 LEU A C 1
ATOM 2024 O O . LEU A 1 246 ? 6.582 25.766 -1.508 1 95.31 246 LEU A O 1
ATOM 2028 N N . THR A 1 247 ? 6.062 26.719 -3.492 1 94.25 247 THR A N 1
ATOM 2029 C CA . THR A 1 247 ? 7.34 26.359 -4.09 1 94.25 247 THR A CA 1
ATOM 2030 C C . THR A 1 247 ? 8.492 27.047 -3.357 1 94.25 247 THR A C 1
ATOM 2032 O O . THR A 1 247 ? 9.523 26.422 -3.086 1 94.25 247 THR A O 1
ATOM 2035 N N . GLU A 1 248 ? 8.328 28.312 -3.02 1 94.19 248 GLU A N 1
ATOM 2036 C CA . GLU A 1 248 ? 9.336 29.062 -2.277 1 94.19 248 GLU A CA 1
ATOM 2037 C C . GLU A 1 248 ? 9.555 28.469 -0.891 1 94.19 248 GLU A C 1
ATOM 2039 O O . GLU A 1 248 ? 10.695 28.375 -0.423 1 94.19 248 GLU A O 1
ATOM 2044 N N . GLU A 1 249 ? 8.484 28.125 -0.272 1 92.94 249 GLU A N 1
ATOM 2045 C CA . GLU A 1 249 ? 8.578 27.516 1.056 1 92.94 249 GLU A CA 1
ATOM 2046 C C . GLU A 1 249 ? 9.367 26.219 1.019 1 92.94 249 GLU A C 1
ATOM 2048 O O . GLU A 1 249 ? 10.203 25.969 1.892 1 92.94 249 GLU A O 1
ATOM 2053 N N . VAL A 1 250 ? 9.078 25.375 0.053 1 89.81 250 VAL A N 1
ATOM 2054 C CA . VAL A 1 250 ? 9.742 24.078 -0.078 1 89.81 250 VAL A CA 1
ATOM 2055 C C . VAL A 1 250 ? 11.234 24.297 -0.293 1 89.81 250 VAL A C 1
ATOM 2057 O O . VAL A 1 250 ? 12.062 23.594 0.304 1 89.81 250 VAL A O 1
ATOM 2060 N N . VAL A 1 251 ? 11.555 25.281 -1.101 1 87.44 251 VAL A N 1
ATOM 2061 C CA . VAL A 1 251 ? 12.953 25.562 -1.38 1 87.44 251 VAL A CA 1
ATOM 2062 C C . VAL A 1 251 ? 13.633 26.094 -0.117 1 87.44 251 VAL A C 1
ATOM 2064 O O . VAL A 1 251 ? 14.766 25.703 0.19 1 87.44 251 VAL A O 1
ATOM 2067 N N . LEU A 1 252 ? 12.977 26.906 0.641 1 84.5 252 LEU A N 1
ATOM 2068 C CA . LEU A 1 252 ? 13.531 27.562 1.817 1 84.5 252 LEU A CA 1
ATOM 2069 C C . LEU A 1 252 ? 13.75 26.562 2.947 1 84.5 252 LEU A C 1
ATOM 2071 O O . LEU A 1 252 ? 14.758 26.625 3.654 1 84.5 252 LEU A O 1
ATOM 2075 N N . TYR A 1 253 ? 12.828 25.641 3.059 1 79.88 253 TYR A N 1
ATOM 2076 C CA . TYR A 1 253 ? 12.844 24.828 4.266 1 79.88 253 TYR A CA 1
ATOM 2077 C C . TYR A 1 253 ? 13.359 23.422 3.971 1 79.88 253 TYR A C 1
ATOM 2079 O O . TYR A 1 253 ? 13.805 22.703 4.875 1 79.88 253 TYR A O 1
ATOM 2087 N N . TYR A 1 254 ? 13.352 22.984 2.75 1 76.75 254 TYR A N 1
ATOM 2088 C CA . TYR A 1 254 ? 13.586 21.562 2.492 1 76.75 254 TYR A CA 1
ATOM 2089 C C . TYR A 1 254 ? 14.648 21.375 1.419 1 76.75 254 TYR A C 1
ATOM 2091 O O . TYR A 1 254 ? 14.758 20.297 0.828 1 76.75 254 TYR A O 1
ATOM 2099 N N . SER A 1 255 ? 15.234 22.344 0.887 1 69.25 255 SER A N 1
ATOM 2100 C CA . SER A 1 255 ? 16.328 22.219 -0.059 1 69.25 255 SER A CA 1
ATOM 2101 C C . SER A 1 255 ? 17.672 22.484 0.616 1 69.25 255 SER A C 1
ATOM 2103 O O . SER A 1 255 ? 17.75 23.234 1.585 1 69.25 255 SER A O 1
ATOM 2105 N N . MET B 1 1 ? 10.312 17.875 -4.453 1 89.44 1 MET B N 1
ATOM 2106 C CA . MET B 1 1 ? 9.008 18.422 -4.121 1 89.44 1 MET B CA 1
ATOM 2107 C C . MET B 1 1 ? 8.5 19.328 -5.238 1 89.44 1 MET B C 1
ATOM 2109 O O . MET B 1 1 ? 7.297 19.375 -5.504 1 89.44 1 MET B O 1
ATOM 2113 N N . ASP B 1 2 ? 9.453 19.922 -6 1 89 2 ASP B N 1
ATOM 2114 C CA . ASP B 1 2 ? 9.062 20.781 -7.121 1 89 2 ASP B CA 1
ATOM 2115 C C . ASP B 1 2 ? 8.297 19.984 -8.172 1 89 2 ASP B C 1
ATOM 2117 O O . ASP B 1 2 ? 7.23 20.406 -8.625 1 89 2 ASP B O 1
ATOM 2121 N N . LYS B 1 3 ? 8.844 18.844 -8.555 1 89.88 3 LYS B N 1
ATOM 2122 C CA . LYS B 1 3 ? 8.203 17.984 -9.547 1 89.88 3 LYS B CA 1
ATOM 2123 C C . LYS B 1 3 ? 6.801 17.578 -9.094 1 89.88 3 LYS B C 1
ATOM 2125 O O . LYS B 1 3 ? 5.867 17.547 -9.898 1 89.88 3 LYS B O 1
ATOM 2130 N N . LEU B 1 4 ? 6.652 17.281 -7.855 1 93.56 4 LEU B N 1
ATOM 2131 C CA . LEU B 1 4 ? 5.371 16.844 -7.309 1 93.56 4 LEU B CA 1
ATOM 2132 C C . LEU B 1 4 ? 4.348 17.969 -7.352 1 93.56 4 LEU B C 1
ATOM 2134 O O . LEU B 1 4 ? 3.203 17.766 -7.758 1 93.56 4 LEU B O 1
ATOM 2138 N N . LEU B 1 5 ? 4.75 19.172 -6.906 1 95.44 5 LEU B N 1
ATOM 2139 C CA . LEU B 1 5 ? 3.854 20.328 -6.922 1 95.44 5 LEU B CA 1
ATOM 2140 C C . LEU B 1 5 ? 3.43 20.672 -8.344 1 95.44 5 LEU B C 1
ATOM 2142 O O . LEU B 1 5 ? 2.258 20.953 -8.602 1 95.44 5 LEU B O 1
ATOM 2146 N N . LYS B 1 6 ? 4.367 20.641 -9.242 1 96 6 LYS B N 1
ATOM 2147 C CA . LYS B 1 6 ? 4.055 20.891 -10.648 1 96 6 LYS B CA 1
ATOM 2148 C C . LYS B 1 6 ? 3.098 19.828 -11.188 1 96 6 LYS B C 1
ATOM 2150 O O . LYS B 1 6 ? 2.209 20.125 -11.984 1 96 6 LYS B O 1
ATOM 2155 N N . GLY B 1 7 ? 3.334 18.562 -10.758 1 96.5 7 GLY B N 1
ATOM 2156 C CA . GLY B 1 7 ? 2.424 17.484 -11.133 1 96.5 7 GLY B CA 1
ATOM 2157 C C . GLY B 1 7 ? 1.002 17.719 -10.656 1 96.5 7 GLY B C 1
ATOM 2158 O O . GLY B 1 7 ? 0.046 17.484 -11.398 1 96.5 7 GLY B O 1
ATOM 2159 N N . ILE B 1 8 ? 0.873 18.188 -9.469 1 97.25 8 ILE B N 1
ATOM 2160 C CA . ILE B 1 8 ? -0.441 18.469 -8.898 1 97.25 8 ILE B CA 1
ATOM 2161 C C . ILE B 1 8 ? -1.108 19.609 -9.656 1 97.25 8 ILE B C 1
ATOM 2163 O O . ILE B 1 8 ? -2.314 19.562 -9.914 1 97.25 8 ILE B O 1
ATOM 2167 N N . MET B 1 9 ? -0.312 20.594 -10.047 1 97.5 9 MET B N 1
ATOM 2168 C CA . MET B 1 9 ? -0.854 21.703 -10.836 1 97.5 9 MET B CA 1
ATOM 2169 C C . MET B 1 9 ? -1.329 21.203 -12.203 1 97.5 9 MET B C 1
ATOM 2171 O O . MET B 1 9 ? -2.367 21.641 -12.695 1 97.5 9 MET B O 1
ATOM 2175 N N . LYS B 1 10 ? -0.589 20.375 -12.773 1 97.44 10 LYS B N 1
ATOM 2176 C CA . LYS B 1 10 ? -0.988 19.797 -14.055 1 97.44 10 LYS B CA 1
ATOM 2177 C C . LYS B 1 10 ? -2.277 18.984 -13.906 1 97.44 10 LYS B C 1
ATOM 2179 O O . LYS B 1 10 ? -3.182 19.094 -14.734 1 97.44 10 LYS B O 1
ATOM 2184 N N . TYR B 1 11 ? -2.352 18.188 -12.914 1 96.69 11 TYR B N 1
ATOM 2185 C CA . TYR B 1 11 ? -3.574 17.453 -12.594 1 96.69 11 TYR B CA 1
ATOM 2186 C C . TYR B 1 11 ? -4.762 18.406 -12.484 1 96.69 11 TYR B C 1
ATOM 2188 O O . TYR B 1 11 ? -5.812 18.172 -13.094 1 96.69 11 TYR B O 1
ATOM 2196 N N . ARG B 1 12 ? -4.539 19.438 -11.727 1 96.31 12 ARG B N 1
ATOM 2197 C CA . ARG B 1 12 ? -5.609 20.391 -11.461 1 96.31 12 ARG B CA 1
ATOM 2198 C C . ARG B 1 12 ? -6.141 20.984 -12.758 1 96.31 12 ARG B C 1
ATOM 2200 O O . ARG B 1 12 ? -7.348 21.203 -12.906 1 96.31 12 ARG B O 1
ATOM 2207 N N . SER B 1 13 ? -5.281 21.156 -13.75 1 95.62 13 SER B N 1
ATOM 2208 C CA . SER B 1 13 ? -5.645 21.859 -14.977 1 95.62 13 SER B CA 1
ATOM 2209 C C . SER B 1 13 ? -6.094 20.875 -16.062 1 95.62 13 SER B C 1
ATOM 2211 O O . SER B 1 13 ? -6.711 21.281 -17.047 1 95.62 13 SER B O 1
ATOM 2213 N N . THR B 1 14 ? -5.902 19.547 -15.875 1 93.38 14 THR B N 1
ATOM 2214 C CA . THR B 1 14 ? -6.113 18.672 -17.016 1 93.38 14 THR B CA 1
ATOM 2215 C C . THR B 1 14 ? -7.012 17.5 -16.625 1 93.38 14 THR B C 1
ATOM 2217 O O . THR B 1 14 ? -7.832 17.047 -17.422 1 93.38 14 THR B O 1
ATOM 2220 N N . VAL B 1 15 ? -6.852 16.953 -15.469 1 92 15 VAL B N 1
ATOM 2221 C CA . VAL B 1 15 ? -7.395 15.641 -15.148 1 92 15 VAL B CA 1
ATOM 2222 C C . VAL B 1 15 ? -8.469 15.773 -14.078 1 92 15 VAL B C 1
ATOM 2224 O O . VAL B 1 15 ? -9.383 14.945 -14 1 92 15 VAL B O 1
ATOM 2227 N N . LYS B 1 16 ? -8.43 16.828 -13.289 1 94.25 16 LYS B N 1
ATOM 2228 C CA . LYS B 1 16 ? -9.211 16.953 -12.062 1 94.25 16 LYS B CA 1
ATOM 2229 C C . LYS B 1 16 ? -10.703 16.828 -12.344 1 94.25 16 LYS B C 1
ATOM 2231 O O . LYS B 1 16 ? -11.414 16.078 -11.664 1 94.25 16 LYS B O 1
ATOM 2236 N N . ASP B 1 17 ? -11.164 17.5 -13.375 1 93.12 17 ASP B N 1
ATOM 2237 C CA . ASP B 1 17 ? -12.594 17.516 -13.664 1 93.12 17 ASP B CA 1
ATOM 2238 C C . ASP B 1 17 ? -13.102 16.109 -13.977 1 93.12 17 ASP B C 1
ATOM 2240 O O . ASP B 1 17 ? -14.164 15.703 -13.5 1 93.12 17 ASP B O 1
ATOM 2244 N N . THR B 1 18 ? -12.375 15.43 -14.75 1 91.25 18 THR B N 1
ATOM 2245 C CA . THR B 1 18 ? -12.75 14.062 -15.086 1 91.25 18 THR B CA 1
ATOM 2246 C C . THR B 1 18 ? -12.734 13.172 -13.852 1 91.25 18 THR B C 1
ATOM 2248 O O . THR B 1 18 ? -13.617 12.328 -13.672 1 91.25 18 THR B O 1
ATOM 2251 N N . MET B 1 19 ? -11.781 13.352 -13.062 1 89.62 19 MET B N 1
ATOM 2252 C CA . MET B 1 19 ? -11.672 12.547 -11.844 1 89.62 19 MET B CA 1
ATOM 2253 C C . MET B 1 19 ? -12.828 12.828 -10.891 1 89.62 19 MET B C 1
ATOM 2255 O O . MET B 1 19 ? -13.375 11.906 -10.289 1 89.62 19 MET B O 1
ATOM 2259 N N . VAL B 1 20 ? -13.172 14.062 -10.727 1 91.5 20 VAL B N 1
ATOM 2260 C CA . VAL B 1 20 ? -14.25 14.438 -9.82 1 91.5 20 VAL B CA 1
ATOM 2261 C C . VAL B 1 20 ? -15.562 13.805 -10.289 1 91.5 20 VAL B C 1
ATOM 2263 O O . VAL B 1 20 ? -16.375 13.367 -9.477 1 91.5 20 VAL B O 1
ATOM 2266 N N . GLN B 1 21 ? -15.758 13.773 -11.578 1 90.5 21 GLN B N 1
ATOM 2267 C CA . GLN B 1 21 ? -16.938 13.109 -12.117 1 90.5 21 GLN B CA 1
ATOM 2268 C C . GLN B 1 21 ? -16.953 11.625 -11.742 1 90.5 21 GLN B C 1
ATOM 2270 O O . GLN B 1 21 ? -18.016 11.078 -11.43 1 90.5 21 GLN B O 1
ATOM 2275 N N . GLN B 1 22 ? -15.828 11.023 -11.766 1 87.94 22 GLN B N 1
ATOM 2276 C CA . GLN B 1 22 ? -15.719 9.617 -11.367 1 87.94 22 GLN B CA 1
ATOM 2277 C C . GLN B 1 22 ? -16 9.445 -9.875 1 87.94 22 GLN B C 1
ATOM 2279 O O . GLN B 1 22 ? -16.641 8.469 -9.469 1 87.94 22 GLN B O 1
ATOM 2284 N N . PHE B 1 23 ? -15.547 10.414 -9.07 1 88.25 23 PHE B N 1
ATOM 2285 C CA . PHE B 1 23 ? -15.781 10.359 -7.633 1 88.25 23 PHE B CA 1
ATOM 2286 C C . PHE B 1 23 ? -17.266 10.391 -7.328 1 88.25 23 PHE B C 1
ATOM 2288 O O . PHE B 1 23 ? -17.75 9.656 -6.461 1 88.25 23 PHE B O 1
ATOM 2295 N N . VAL B 1 24 ? -17.938 11.219 -8.031 1 87.06 24 VAL B N 1
ATOM 2296 C CA . VAL B 1 24 ? -19.375 11.336 -7.863 1 87.06 24 VAL B CA 1
ATOM 2297 C C . VAL B 1 24 ? -20.047 10.016 -8.219 1 87.06 24 VAL B C 1
ATOM 2299 O O . VAL B 1 24 ? -20.953 9.555 -7.508 1 87.06 24 VAL B O 1
ATOM 2302 N N . LYS B 1 25 ? -19.656 9.406 -9.242 1 85.94 25 LYS B N 1
ATOM 2303 C CA . LYS B 1 25 ? -20.219 8.125 -9.664 1 85.94 25 LYS B CA 1
ATOM 2304 C C . LYS B 1 25 ? -19.969 7.039 -8.625 1 85.94 25 LYS B C 1
ATOM 2306 O O . LYS B 1 25 ? -20.844 6.223 -8.352 1 85.94 25 LYS B O 1
ATOM 2311 N N . VAL B 1 26 ? -18.797 7.008 -8.086 1 87.62 26 VAL B N 1
ATOM 2312 C CA . VAL B 1 26 ? -18.406 5.988 -7.117 1 87.62 26 VAL B CA 1
ATOM 2313 C C . VAL B 1 26 ? -19.172 6.207 -5.809 1 87.62 26 VAL B C 1
ATOM 2315 O O . VAL B 1 26 ? -19.547 5.242 -5.137 1 87.62 26 VAL B O 1
ATOM 2318 N N . LYS B 1 27 ? -19.266 7.477 -5.418 1 81.19 27 LYS B N 1
ATOM 2319 C CA . LYS B 1 27 ? -20 7.793 -4.203 1 81.19 27 LYS B CA 1
ATOM 2320 C C . LYS B 1 27 ? -21.438 7.258 -4.277 1 81.19 27 LYS B C 1
ATOM 2322 O O . LYS B 1 27 ? -21.938 6.699 -3.305 1 81.19 27 LYS B O 1
ATOM 2327 N N . ASP B 1 28 ? -22 7.375 -5.375 1 78.69 28 ASP B N 1
ATOM 2328 C CA . ASP B 1 28 ? -23.391 6.992 -5.566 1 78.69 28 ASP B CA 1
ATOM 2329 C C . ASP B 1 28 ? -23.531 5.484 -5.746 1 78.69 28 ASP B C 1
ATOM 2331 O O . ASP B 1 28 ? -24.562 4.902 -5.398 1 78.69 28 ASP B O 1
ATOM 2335 N N . ASN B 1 29 ? -22.484 4.883 -6.281 1 81.81 29 ASN B N 1
ATOM 2336 C CA . ASN B 1 29 ? -22.516 3.455 -6.586 1 81.81 29 ASN B CA 1
ATOM 2337 C C . ASN B 1 29 ? -21.141 2.818 -6.438 1 81.81 29 ASN B C 1
ATOM 2339 O O . ASN B 1 29 ? -20.516 2.449 -7.434 1 81.81 29 ASN B O 1
ATOM 2343 N N . PRO B 1 30 ? -20.812 2.701 -5.195 1 76.88 30 PRO B N 1
ATOM 2344 C CA . PRO B 1 30 ? -19.516 2.055 -5.012 1 76.88 30 PRO B CA 1
ATOM 2345 C C . PRO B 1 30 ? -19.516 0.591 -5.449 1 76.88 30 PRO B C 1
ATOM 2347 O O . PRO B 1 30 ? -20.359 -0.189 -5 1 76.88 30 PRO B O 1
ATOM 2350 N N . THR B 1 31 ? -18.656 0.245 -6.461 1 83.69 31 THR B N 1
ATOM 2351 C CA . THR B 1 31 ? -18.578 -1.139 -6.918 1 83.69 31 THR B CA 1
ATOM 2352 C C . THR B 1 31 ? -17.125 -1.577 -7.074 1 83.69 31 THR B C 1
ATOM 2354 O O . THR B 1 31 ? -16.703 -1.983 -8.156 1 83.69 31 THR B O 1
ATOM 2357 N N . PRO B 1 32 ? -16.422 -1.457 -5.965 1 85.19 32 PRO B N 1
ATOM 2358 C CA . PRO B 1 32 ? -15.07 -1.982 -6.121 1 85.19 32 PRO B CA 1
ATOM 2359 C C . PRO B 1 32 ? -15.047 -3.475 -6.445 1 85.19 32 PRO B C 1
ATOM 2361 O O . PRO B 1 32 ? -15.867 -4.234 -5.918 1 85.19 32 PRO B O 1
ATOM 2364 N N . LYS B 1 33 ? -14.094 -3.865 -7.281 1 88.56 33 LYS B N 1
ATOM 2365 C CA . LYS B 1 33 ? -14.141 -5.211 -7.844 1 88.56 33 LYS B CA 1
ATOM 2366 C C . LYS B 1 33 ? -13.055 -6.098 -7.238 1 88.56 33 LYS B C 1
ATOM 2368 O O . LYS B 1 33 ? -13.188 -7.324 -7.219 1 88.56 33 LYS B O 1
ATOM 2373 N N . ALA B 1 34 ? -12.031 -5.492 -6.758 1 96.69 34 ALA B N 1
ATOM 2374 C CA . ALA B 1 34 ? -10.93 -6.352 -6.316 1 96.69 34 ALA B CA 1
ATOM 2375 C C . ALA B 1 34 ? -10.117 -5.684 -5.211 1 96.69 34 ALA B C 1
ATOM 2377 O O . ALA B 1 34 ? -10.062 -4.453 -5.137 1 96.69 34 ALA B O 1
ATOM 2378 N N . VAL B 1 35 ? -9.633 -6.473 -4.305 1 98.31 35 VAL B N 1
ATOM 2379 C CA . VAL B 1 35 ? -8.508 -6.109 -3.445 1 98.31 35 VAL B CA 1
ATOM 2380 C C . VAL B 1 35 ? -7.199 -6.531 -4.105 1 98.31 35 VAL B C 1
ATOM 2382 O O . VAL B 1 35 ? -7.012 -7.707 -4.434 1 98.31 35 VAL B O 1
ATOM 2385 N N . PHE B 1 36 ? -6.355 -5.578 -4.355 1 98.62 36 PHE B N 1
ATOM 2386 C CA . PHE B 1 36 ? -5.145 -5.797 -5.133 1 98.62 36 PHE B CA 1
ATOM 2387 C C . PHE B 1 36 ? -3.902 -5.574 -4.277 1 98.62 36 PHE B C 1
ATOM 2389 O O . PHE B 1 36 ? -3.627 -4.449 -3.855 1 98.62 36 PHE B O 1
ATOM 2396 N N . PHE B 1 37 ? -3.131 -6.652 -3.957 1 98.88 37 PHE B N 1
ATOM 2397 C CA . PHE B 1 37 ? -1.868 -6.586 -3.23 1 98.88 37 PHE B CA 1
ATOM 2398 C C . PHE B 1 37 ? -0.69 -6.543 -4.195 1 98.88 37 PHE B C 1
ATOM 2400 O O . PHE B 1 37 ? -0.609 -7.352 -5.121 1 98.88 37 PHE B O 1
ATOM 2407 N N . THR B 1 38 ? 0.221 -5.59 -4.008 1 98.75 38 THR B N 1
ATOM 2408 C CA . THR B 1 38 ? 1.427 -5.555 -4.828 1 98.75 38 THR B CA 1
ATOM 2409 C C . THR B 1 38 ? 2.566 -4.867 -4.086 1 98.75 38 THR B C 1
ATOM 2411 O O . THR B 1 38 ? 2.426 -4.508 -2.914 1 98.75 38 THR B O 1
ATOM 2414 N N . CYS B 1 39 ? 3.713 -4.801 -4.727 1 98.62 39 CYS B N 1
ATOM 2415 C CA . CYS B 1 39 ? 4.926 -4.301 -4.09 1 98.62 39 CYS B CA 1
ATOM 2416 C C . CYS B 1 39 ? 4.973 -2.779 -4.121 1 98.62 39 CYS B C 1
ATOM 2418 O O . CYS B 1 39 ? 4.371 -2.154 -4.996 1 98.62 39 CYS B O 1
ATOM 2420 N N . ILE B 1 40 ? 5.707 -2.16 -3.264 1 98.19 40 ILE B N 1
ATOM 2421 C CA . ILE B 1 40 ? 5.887 -0.717 -3.154 1 98.19 40 ILE B CA 1
ATOM 2422 C C . ILE B 1 40 ? 6.785 -0.222 -4.285 1 98.19 40 ILE B C 1
ATOM 2424 O O . ILE B 1 40 ? 6.898 0.984 -4.516 1 98.19 40 ILE B O 1
ATOM 2428 N N . ASP B 1 41 ? 7.398 -1.059 -5.035 1 96.19 41 ASP B N 1
ATOM 2429 C CA . ASP B 1 41 ? 8.367 -0.731 -6.078 1 96.19 41 ASP B CA 1
ATOM 2430 C C . ASP B 1 41 ? 7.84 0.37 -6.992 1 96.19 41 ASP B C 1
ATOM 2432 O O . ASP B 1 41 ? 6.688 0.325 -7.426 1 96.19 41 ASP B O 1
ATOM 2436 N N . SER B 1 42 ? 8.703 1.335 -7.285 1 95.25 42 SER B N 1
ATOM 2437 C CA . SER B 1 42 ? 8.32 2.516 -8.055 1 95.25 42 SER B CA 1
ATOM 2438 C C . SER B 1 42 ? 8.023 2.154 -9.5 1 95.25 42 SER B C 1
ATOM 2440 O O . SER B 1 42 ? 7.391 2.934 -10.227 1 95.25 42 SER B O 1
ATOM 2442 N N . ARG B 1 43 ? 8.461 1.019 -9.969 1 94.31 43 ARG B N 1
ATOM 2443 C CA . ARG B 1 43 ? 8.211 0.564 -11.336 1 94.31 43 ARG B CA 1
ATOM 2444 C C . ARG B 1 43 ? 6.855 -0.117 -11.445 1 94.31 43 ARG B C 1
ATOM 2446 O O . ARG B 1 43 ? 6.336 -0.303 -12.555 1 94.31 43 ARG B O 1
ATOM 2453 N N . MET B 1 44 ? 6.234 -0.451 -10.289 1 95.5 44 MET B N 1
ATOM 2454 C CA . MET B 1 44 ? 4.922 -1.088 -10.25 1 95.5 44 MET B CA 1
ATOM 2455 C C . MET B 1 44 ? 3.811 -0.043 -10.188 1 95.5 44 MET B C 1
ATOM 2457 O O . MET B 1 44 ? 3.598 0.582 -9.148 1 95.5 44 MET B O 1
ATOM 2461 N N . LEU B 1 45 ? 3.084 0.162 -11.281 1 95 45 LEU B N 1
ATOM 2462 C CA . LEU B 1 45 ? 1.93 1.052 -11.344 1 95 45 LEU B CA 1
ATOM 2463 C C . LEU B 1 45 ? 0.669 0.28 -11.719 1 95 45 LEU B C 1
ATOM 2465 O O . LEU B 1 45 ? 0.241 0.305 -12.875 1 95 45 LEU B O 1
ATOM 2469 N N . PRO B 1 46 ? 0.042 -0.329 -10.719 1 95.44 46 PRO B N 1
ATOM 2470 C CA . PRO B 1 46 ? -1.029 -1.296 -10.977 1 95.44 46 PRO B CA 1
ATOM 2471 C C . PRO B 1 46 ? -2.172 -0.708 -11.797 1 95.44 46 PRO B C 1
ATOM 2473 O O . PRO B 1 46 ? -2.705 -1.379 -12.688 1 95.44 46 PRO B O 1
ATOM 2476 N N . THR B 1 47 ? -2.555 0.551 -11.531 1 93.12 47 THR B N 1
ATOM 2477 C CA . THR B 1 47 ? -3.697 1.119 -12.234 1 93.12 47 THR B CA 1
ATOM 2478 C C . THR B 1 47 ? -3.371 1.334 -13.711 1 93.12 47 THR B C 1
ATOM 2480 O O . THR B 1 47 ? -4.27 1.33 -14.555 1 93.12 47 THR B O 1
ATOM 2483 N N . ARG B 1 48 ? -2.117 1.503 -14.008 1 93.06 48 ARG B N 1
ATOM 2484 C CA . ARG B 1 48 ? -1.707 1.713 -15.398 1 93.06 48 ARG B CA 1
ATOM 2485 C C . ARG B 1 48 ? -1.746 0.407 -16.188 1 93.06 48 ARG B C 1
ATOM 2487 O O . ARG B 1 48 ? -2.297 0.356 -17.281 1 93.06 48 ARG B O 1
ATOM 2494 N N . PHE B 1 49 ? -1.218 -0.71 -15.57 1 94.5 49 PHE B N 1
ATOM 2495 C CA . PHE B 1 49 ? -1.123 -1.92 -16.375 1 94.5 49 PHE B CA 1
ATOM 2496 C C . PHE B 1 49 ? -2.402 -2.74 -16.281 1 94.5 49 PHE B C 1
ATOM 2498 O O . PHE B 1 49 ? -2.611 -3.674 -17.062 1 94.5 49 PHE B O 1
ATOM 2505 N N . THR B 1 50 ? -3.312 -2.367 -15.391 1 94.81 50 THR B N 1
ATOM 2506 C CA . THR B 1 50 ? -4.621 -3.008 -15.375 1 94.81 50 THR B CA 1
ATOM 2507 C C . THR B 1 50 ? -5.676 -2.105 -16.016 1 94.81 50 THR B C 1
ATOM 2509 O O . THR B 1 50 ? -6.816 -2.523 -16.219 1 94.81 50 THR B O 1
ATOM 2512 N N . GLN B 1 51 ? -5.309 -0.878 -16.281 1 93.38 51 GLN B N 1
ATOM 2513 C CA . GLN B 1 51 ? -6.195 0.114 -16.875 1 93.38 51 GLN B CA 1
ATOM 2514 C C . GLN B 1 51 ? -7.488 0.252 -16.078 1 93.38 51 GLN B C 1
ATOM 2516 O O . GLN B 1 51 ? -8.578 0.215 -16.656 1 93.38 51 GLN B O 1
ATOM 2521 N N . THR B 1 52 ? -7.336 0.332 -14.781 1 89.88 52 THR B N 1
ATOM 2522 C CA . THR B 1 52 ? -8.492 0.484 -13.906 1 89.88 52 THR B CA 1
ATOM 2523 C C . THR B 1 52 ? -8.742 1.956 -13.594 1 89.88 52 THR B C 1
ATOM 2525 O O . THR B 1 52 ? -7.828 2.777 -13.672 1 89.88 52 THR B O 1
ATOM 2528 N N . ASN B 1 53 ? -9.977 2.26 -13.227 1 88.38 53 ASN B N 1
ATOM 2529 C CA . ASN B 1 53 ? -10.414 3.621 -12.938 1 88.38 53 ASN B CA 1
ATOM 2530 C C . ASN B 1 53 ? -10.656 3.828 -11.445 1 88.38 53 ASN B C 1
ATOM 2532 O O . ASN B 1 53 ? -10.461 2.908 -10.648 1 88.38 53 ASN B O 1
ATOM 2536 N N . VAL B 1 54 ? -11.016 5.062 -11.117 1 90.19 54 VAL B N 1
ATOM 2537 C CA . VAL B 1 54 ? -11.383 5.426 -9.75 1 90.19 54 VAL B CA 1
ATOM 2538 C C . VAL B 1 54 ? -12.516 4.527 -9.258 1 90.19 54 VAL B C 1
ATOM 2540 O O . VAL B 1 54 ? -13.492 4.297 -9.977 1 90.19 54 VAL B O 1
ATOM 2543 N N . GLY B 1 55 ? -12.281 3.967 -8.133 1 92.19 55 GLY B N 1
ATOM 2544 C CA . GLY B 1 55 ? -13.344 3.182 -7.523 1 92.19 55 GLY B CA 1
ATOM 2545 C C . GLY B 1 55 ? -13.258 1.705 -7.859 1 92.19 55 GLY B C 1
ATOM 2546 O O . GLY B 1 55 ? -13.945 0.883 -7.242 1 92.19 55 GLY B O 1
ATOM 2547 N N . ASP B 1 56 ? -12.305 1.251 -8.727 1 92.69 56 ASP B N 1
ATOM 2548 C CA . ASP B 1 56 ? -12.305 -0.112 -9.25 1 92.69 56 ASP B CA 1
ATOM 2549 C C . ASP B 1 56 ? -11.633 -1.073 -8.266 1 92.69 56 ASP B C 1
ATOM 2551 O O . ASP B 1 56 ? -12.055 -2.227 -8.141 1 92.69 56 ASP B O 1
ATOM 2555 N N . MET B 1 57 ? -10.555 -0.617 -7.594 1 95.94 57 MET B N 1
ATOM 2556 C CA . MET B 1 57 ? -9.781 -1.558 -6.789 1 95.94 57 MET B CA 1
ATOM 2557 C C . MET B 1 57 ? -9.281 -0.896 -5.512 1 95.94 57 MET B C 1
ATOM 2559 O O . MET B 1 57 ? -8.852 0.261 -5.531 1 95.94 57 MET B O 1
ATOM 2563 N N . PHE B 1 58 ? -9.414 -1.643 -4.41 1 97.56 58 PHE B N 1
A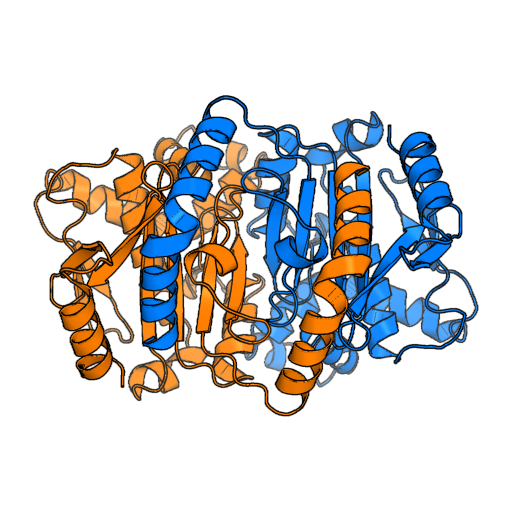TOM 2564 C CA . PHE B 1 58 ? -8.602 -1.33 -3.242 1 97.56 58 PHE B CA 1
ATOM 2565 C C . PHE B 1 58 ? -7.176 -1.84 -3.426 1 97.56 58 PHE B C 1
ATOM 2567 O O . PHE B 1 58 ? -6.965 -3.025 -3.695 1 97.56 58 PHE B O 1
ATOM 2574 N N . ILE B 1 59 ? -6.203 -0.963 -3.316 1 98.38 59 ILE B N 1
ATOM 2575 C CA . ILE B 1 59 ? -4.832 -1.365 -3.609 1 98.38 59 ILE B CA 1
ATOM 2576 C C . ILE B 1 59 ? -3.986 -1.28 -2.342 1 98.38 59 ILE B C 1
ATOM 2578 O O . ILE B 1 59 ? -3.961 -0.244 -1.673 1 98.38 59 ILE B O 1
ATOM 2582 N N . ILE B 1 60 ? -3.371 -2.377 -1.952 1 98.75 60 ILE B N 1
ATOM 2583 C CA . ILE B 1 60 ? -2.412 -2.459 -0.856 1 98.75 60 ILE B CA 1
ATOM 2584 C C . ILE B 1 60 ? -1.003 -2.633 -1.416 1 98.75 60 ILE B C 1
ATOM 2586 O O . ILE B 1 60 ? -0.772 -3.482 -2.281 1 98.75 60 ILE B O 1
ATOM 2590 N N . ARG B 1 61 ? -0.152 -1.799 -1.013 1 98.69 61 ARG B N 1
ATOM 2591 C CA . ARG B 1 61 ? 1.233 -1.872 -1.466 1 98.69 61 ARG B CA 1
ATOM 2592 C C . ARG B 1 61 ? 2.191 -1.966 -0.283 1 98.69 61 ARG B C 1
ATOM 2594 O O . ARG B 1 61 ? 2.213 -1.083 0.577 1 98.69 61 ARG B O 1
ATOM 2601 N N . ASN B 1 62 ? 2.977 -3.006 -0.247 1 98.62 62 ASN B N 1
ATOM 2602 C CA . ASN B 1 62 ? 3.979 -3.207 0.794 1 98.62 62 ASN B CA 1
ATOM 2603 C C . ASN B 1 62 ? 5.242 -3.855 0.237 1 98.62 62 ASN B C 1
ATOM 2605 O O . ASN B 1 62 ? 5.293 -4.219 -0.939 1 98.62 62 ASN B O 1
ATOM 2609 N N . ALA B 1 63 ? 6.297 -3.879 1.042 1 98.19 63 ALA B N 1
ATOM 2610 C CA . ALA B 1 63 ? 7.566 -4.453 0.599 1 98.19 63 ALA B CA 1
ATOM 2611 C C . ALA B 1 63 ? 7.434 -5.953 0.349 1 98.19 63 ALA B C 1
ATOM 2613 O O . ALA B 1 63 ? 7.145 -6.719 1.271 1 98.19 63 ALA B O 1
ATOM 2614 N N . GLY B 1 64 ? 7.551 -6.332 -0.963 1 98.5 64 GLY B N 1
ATOM 2615 C CA . GLY B 1 64 ? 7.555 -7.746 -1.306 1 98.5 64 GLY B CA 1
ATOM 2616 C C . GLY B 1 64 ? 6.168 -8.305 -1.55 1 98.5 64 GLY B C 1
ATOM 2617 O O . GLY B 1 64 ? 5.996 -9.516 -1.7 1 98.5 64 GLY B O 1
ATOM 2618 N N . ASN B 1 65 ? 5.125 -7.43 -1.487 1 98.75 65 ASN B N 1
ATOM 2619 C CA . ASN B 1 65 ? 3.74 -7.859 -1.652 1 98.75 65 ASN B CA 1
ATOM 2620 C C . ASN B 1 65 ? 3.396 -9.023 -0.723 1 98.75 65 ASN B C 1
ATOM 2622 O O . ASN B 1 65 ? 2.883 -10.047 -1.17 1 98.75 65 ASN B O 1
ATOM 2626 N N . LEU B 1 66 ? 3.619 -8.867 0.521 1 98.75 66 LEU B N 1
ATOM 2627 C CA . LEU B 1 66 ? 3.449 -9.93 1.503 1 98.75 66 LEU B CA 1
ATOM 2628 C C . LEU B 1 66 ? 2.096 -9.812 2.197 1 98.75 66 LEU B C 1
ATOM 2630 O O . LEU B 1 66 ? 1.603 -8.711 2.43 1 98.75 66 LEU B O 1
ATOM 2634 N N . VAL B 1 67 ? 1.545 -10.938 2.518 1 98.69 67 VAL B N 1
ATOM 2635 C CA . VAL B 1 67 ? 0.405 -11.062 3.42 1 98.69 67 VAL B CA 1
ATOM 2636 C C . VAL B 1 67 ? 0.755 -12 4.57 1 98.69 67 VAL B C 1
ATOM 2638 O O . VAL B 1 67 ? 0.915 -13.203 4.367 1 98.69 67 VAL B O 1
ATOM 2641 N N . PRO B 1 68 ? 0.916 -11.461 5.758 1 98 68 PRO B N 1
ATOM 2642 C CA . PRO B 1 68 ? 1.253 -12.32 6.898 1 98 68 PRO B CA 1
ATOM 2643 C C . PRO B 1 68 ? 0.266 -13.469 7.082 1 98 68 PRO B C 1
ATOM 2645 O O . PRO B 1 68 ? -0.94 -13.289 6.895 1 98 68 PRO B O 1
ATOM 2648 N N . HIS B 1 69 ? 0.819 -14.625 7.406 1 97.31 69 HIS B N 1
ATOM 2649 C CA . HIS B 1 69 ? -0.036 -15.758 7.742 1 97.31 69 HIS B CA 1
ATOM 2650 C C . HIS B 1 69 ? -0.76 -15.523 9.062 1 97.31 69 HIS B C 1
ATOM 2652 O O . HIS B 1 69 ? -0.183 -14.969 10.008 1 97.31 69 HIS B O 1
ATOM 2658 N N . SER B 1 70 ? -2.016 -15.992 9.164 1 95.94 70 SER B N 1
ATOM 2659 C CA . SER B 1 70 ? -2.852 -15.719 10.328 1 95.94 70 SER B CA 1
ATOM 2660 C C . SER B 1 70 ? -2.232 -16.281 11.602 1 95.94 70 SER B C 1
ATOM 2662 O O . SER B 1 70 ? -2.422 -15.734 12.688 1 95.94 70 SER B O 1
ATOM 2664 N N . GLN B 1 71 ? -1.425 -17.281 11.492 1 93.75 71 GLN B N 1
ATOM 2665 C CA . GLN B 1 71 ? -0.864 -17.984 12.648 1 93.75 71 GLN B CA 1
ATOM 2666 C C . GLN B 1 71 ? 0.26 -17.172 13.289 1 93.75 71 GLN B C 1
ATOM 2668 O O . GLN B 1 71 ? 0.713 -17.484 14.391 1 93.75 71 GLN B O 1
ATOM 2673 N N . ARG B 1 72 ? 0.604 -16.109 12.586 1 90.19 72 ARG B N 1
ATOM 2674 C CA . ARG B 1 72 ? 1.694 -15.289 13.102 1 90.19 72 ARG B CA 1
ATOM 2675 C C . ARG B 1 72 ? 1.193 -14.32 14.164 1 90.19 72 ARG B C 1
ATOM 2677 O O . ARG B 1 72 ? 1.987 -13.633 14.805 1 90.19 72 ARG B O 1
ATOM 2684 N N . PHE B 1 73 ? -0.123 -14.328 14.352 1 90.06 73 PHE B N 1
ATOM 2685 C CA . PHE B 1 73 ? -0.724 -13.414 15.312 1 90.06 73 PHE B CA 1
ATOM 2686 C C . PHE B 1 73 ? -1.257 -14.172 16.516 1 90.06 73 PHE B C 1
ATOM 2688 O O . PHE B 1 73 ? -1.955 -15.18 16.375 1 90.06 73 PHE B O 1
ATOM 2695 N N . ARG B 1 74 ? -0.886 -13.914 17.734 1 82.25 74 ARG B N 1
ATOM 2696 C CA . ARG B 1 74 ? -1.271 -14.641 18.938 1 82.25 74 ARG B CA 1
ATOM 2697 C C . ARG B 1 74 ? -2.557 -14.07 19.531 1 82.25 74 ARG B C 1
ATOM 2699 O O . ARG B 1 74 ? -3.344 -14.805 20.141 1 82.25 74 ARG B O 1
ATOM 2706 N N . ASP B 1 75 ? -2.752 -12.828 19.438 1 88.88 75 ASP B N 1
ATOM 2707 C CA . ASP B 1 75 ? -3.895 -12.219 20.109 1 88.88 75 ASP B CA 1
ATOM 2708 C C . ASP B 1 75 ? -4.652 -11.281 19.172 1 88.88 75 ASP B C 1
ATOM 2710 O O . ASP B 1 75 ? -5.832 -11.492 18.891 1 88.88 75 ASP B O 1
ATOM 2714 N N . GLU B 1 76 ? -4.074 -10.312 18.672 1 91.56 76 GLU B N 1
ATOM 2715 C CA . GLU B 1 76 ? -4.629 -9.336 17.734 1 91.56 76 GLU B CA 1
ATOM 2716 C C . GLU B 1 76 ? -3.779 -9.227 16.469 1 91.56 76 GLU B C 1
ATOM 2718 O O . GLU B 1 76 ? -2.58 -9.516 16.5 1 91.56 76 GLU B O 1
ATOM 2723 N N . GLN B 1 77 ? -4.531 -8.969 15.461 1 91.69 77 GLN B N 1
ATOM 2724 C CA . GLN B 1 77 ? -3.838 -8.742 14.203 1 91.69 77 GLN B CA 1
ATOM 2725 C C . GLN B 1 77 ? -3.461 -7.273 14.031 1 91.69 77 GLN B C 1
ATOM 2727 O O . GLN B 1 77 ? -4.297 -6.453 13.656 1 91.69 77 GLN B O 1
ATOM 2732 N N . ASP B 1 78 ? -2.178 -7 14.117 1 92.38 78 ASP B N 1
ATOM 2733 C CA . ASP B 1 78 ? -1.79 -5.598 14.227 1 92.38 78 ASP B CA 1
ATOM 2734 C C . ASP B 1 78 ? -1.125 -5.105 12.945 1 92.38 78 ASP B C 1
ATOM 2736 O O . ASP B 1 78 ? -0.463 -4.066 12.945 1 92.38 78 ASP B O 1
ATOM 2740 N N . THR B 1 79 ? -1.197 -5.91 11.859 1 96.5 79 THR B N 1
ATOM 2741 C CA . THR B 1 79 ? -0.645 -5.453 10.594 1 96.5 79 THR B CA 1
ATOM 2742 C C . THR B 1 79 ? -1.755 -4.98 9.656 1 96.5 79 THR B C 1
ATOM 2744 O O . THR B 1 79 ? -2.926 -5.312 9.859 1 96.5 79 THR B O 1
ATOM 2747 N N . ASN B 1 80 ? -1.41 -4.195 8.68 1 97.75 80 ASN B N 1
ATOM 2748 C CA . ASN B 1 80 ? -2.377 -3.564 7.785 1 97.75 80 ASN B CA 1
ATOM 2749 C C . ASN B 1 80 ? -3.053 -4.59 6.879 1 97.75 80 ASN B C 1
ATOM 2751 O O . ASN B 1 80 ? -4.215 -4.422 6.508 1 97.75 80 ASN B O 1
ATOM 2755 N N . GLU B 1 81 ? -2.33 -5.699 6.52 1 98.56 81 GLU B N 1
ATOM 2756 C CA . GLU B 1 81 ? -2.779 -6.574 5.441 1 98.56 81 GLU B CA 1
ATOM 2757 C C . GLU B 1 81 ? -4.102 -7.25 5.797 1 98.56 81 GLU B C 1
ATOM 2759 O O . GLU B 1 81 ? -5.059 -7.203 5.02 1 98.56 81 GLU B O 1
ATOM 2764 N N . PRO B 1 82 ? -4.219 -7.82 7.039 1 98.25 82 PRO B N 1
ATOM 2765 C CA . PRO B 1 82 ? -5.531 -8.367 7.391 1 98.25 82 PRO B CA 1
ATOM 2766 C C . PRO B 1 82 ? -6.598 -7.285 7.555 1 98.25 82 PRO B C 1
ATOM 2768 O O . PRO B 1 82 ? -7.773 -7.527 7.266 1 98.25 82 PRO B O 1
ATOM 2771 N N . ALA B 1 83 ? -6.215 -6.109 8.039 1 98.31 83 ALA B N 1
ATOM 2772 C CA . ALA B 1 83 ? -7.148 -4.988 8.133 1 98.31 83 ALA B CA 1
ATOM 2773 C C . ALA B 1 83 ? -7.715 -4.633 6.762 1 98.31 83 ALA B C 1
ATOM 2775 O O . ALA B 1 83 ? -8.922 -4.426 6.617 1 98.31 83 ALA B O 1
ATOM 2776 N N . ALA B 1 84 ? -6.844 -4.578 5.773 1 98.25 84 ALA B N 1
ATOM 2777 C CA . ALA B 1 84 ? -7.234 -4.262 4.402 1 98.25 84 ALA B CA 1
ATOM 2778 C C . ALA B 1 84 ? -8.172 -5.324 3.836 1 98.25 84 ALA B C 1
ATOM 2780 O O . ALA B 1 84 ? -9.133 -5.008 3.137 1 98.25 84 ALA B O 1
ATOM 2781 N N . LEU B 1 85 ? -7.84 -6.543 4.137 1 98.56 85 LEU B N 1
ATOM 2782 C CA . LEU B 1 85 ? -8.68 -7.645 3.682 1 98.56 85 LEU B CA 1
ATOM 2783 C C . LEU B 1 85 ? -10.078 -7.539 4.273 1 98.56 85 LEU B C 1
ATOM 2785 O O . LEU B 1 85 ? -11.07 -7.762 3.574 1 98.56 85 LEU B O 1
ATOM 2789 N N . GLU B 1 86 ? -10.172 -7.25 5.543 1 98.12 86 GLU B N 1
ATOM 2790 C CA . GLU B 1 86 ? -11.484 -7.086 6.16 1 98.12 86 GLU B CA 1
ATOM 2791 C C . GLU B 1 86 ? -12.25 -5.922 5.539 1 98.12 86 GLU B C 1
ATOM 2793 O O . GLU B 1 86 ? -13.43 -6.059 5.195 1 98.12 86 GLU B O 1
ATOM 2798 N N . LEU B 1 87 ? -11.539 -4.824 5.395 1 96.94 87 LEU B N 1
ATOM 2799 C CA . LEU B 1 87 ? -12.156 -3.635 4.816 1 96.94 87 LEU B CA 1
ATOM 2800 C C . LEU B 1 87 ? -12.688 -3.918 3.416 1 96.94 87 LEU B C 1
ATOM 2802 O O . LEU B 1 87 ? -13.805 -3.525 3.078 1 96.94 87 LEU B O 1
ATOM 2806 N N . GLY B 1 88 ? -11.914 -4.551 2.594 1 96.69 88 GLY B N 1
ATOM 2807 C CA . GLY B 1 88 ? -12.297 -4.832 1.218 1 96.69 88 GLY B CA 1
ATOM 2808 C C . GLY B 1 88 ? -13.312 -5.949 1.1 1 96.69 88 GLY B C 1
ATOM 2809 O O . GLY B 1 88 ? -14.406 -5.75 0.552 1 96.69 88 GLY B O 1
ATOM 2810 N N . CYS B 1 89 ? -13.078 -7.094 1.768 1 97.38 89 CYS B N 1
ATOM 2811 C CA . CYS B 1 89 ? -13.805 -8.32 1.456 1 97.38 89 CYS B CA 1
ATOM 2812 C C . CYS B 1 89 ? -14.992 -8.5 2.387 1 97.38 89 CYS B C 1
ATOM 2814 O O . CYS B 1 89 ? -15.977 -9.148 2.025 1 97.38 89 CYS B O 1
ATOM 2816 N N . VAL B 1 90 ? -14.922 -7.969 3.588 1 95.56 90 VAL B N 1
ATOM 2817 C CA . VAL B 1 90 ? -16 -8.156 4.547 1 95.56 90 VAL B CA 1
ATOM 2818 C C . VAL B 1 90 ? -16.906 -6.918 4.566 1 95.56 90 VAL B C 1
ATOM 2820 O O . VAL B 1 90 ? -18.125 -7.023 4.406 1 95.56 90 VAL B O 1
ATOM 2823 N N . MET B 1 91 ? -16.328 -5.777 4.594 1 93.31 91 MET B N 1
ATOM 2824 C CA . MET B 1 91 ? -17.109 -4.551 4.75 1 93.31 91 MET B CA 1
ATOM 2825 C C . MET B 1 91 ? -17.625 -4.051 3.402 1 93.31 91 MET B C 1
ATOM 2827 O O . MET B 1 91 ? -18.672 -3.424 3.326 1 93.31 91 MET B O 1
ATOM 2831 N N . ASN B 1 92 ? -16.875 -4.32 2.334 1 93.56 92 ASN B N 1
ATOM 2832 C CA . ASN B 1 92 ? -17.266 -3.797 1.029 1 93.56 92 ASN B CA 1
ATOM 2833 C C . ASN B 1 92 ? -17.656 -4.918 0.068 1 93.56 92 ASN B C 1
ATOM 2835 O O . ASN B 1 92 ? -17.891 -4.672 -1.116 1 93.56 92 ASN B O 1
ATOM 2839 N N . ASP B 1 93 ? -17.625 -6.172 0.488 1 94.19 93 ASP B N 1
ATOM 2840 C CA . ASP B 1 93 ? -18.156 -7.34 -0.214 1 94.19 93 ASP B CA 1
ATOM 2841 C C . ASP B 1 93 ? -17.391 -7.578 -1.521 1 94.19 93 ASP B C 1
ATOM 2843 O O . ASP B 1 93 ? -17.984 -8.008 -2.514 1 94.19 93 ASP B O 1
ATOM 2847 N N . ILE B 1 94 ? -16.219 -7.176 -1.558 1 96.38 94 ILE B N 1
ATOM 2848 C CA . ILE B 1 94 ? -15.406 -7.438 -2.734 1 96.38 94 ILE B CA 1
ATOM 2849 C C . ILE B 1 94 ? -15.188 -8.938 -2.895 1 96.38 94 ILE B C 1
ATOM 2851 O O . ILE B 1 94 ? -14.961 -9.648 -1.91 1 96.38 94 ILE B O 1
ATOM 2855 N N . ARG B 1 95 ? -15.133 -9.406 -4.156 1 95.62 95 ARG B N 1
ATOM 2856 C CA . ARG B 1 95 ? -15.195 -10.852 -4.363 1 95.62 95 ARG B CA 1
ATOM 2857 C C . ARG B 1 95 ? -13.891 -11.375 -4.938 1 95.62 95 ARG B C 1
ATOM 2859 O O . ARG B 1 95 ? -13.719 -12.586 -5.098 1 95.62 95 ARG B O 1
ATOM 2866 N N . HIS B 1 96 ? -12.984 -10.508 -5.281 1 97 96 HIS B N 1
ATOM 2867 C CA . HIS B 1 96 ? -11.719 -10.961 -5.855 1 97 96 HIS B CA 1
ATOM 2868 C C . HIS B 1 96 ? -10.531 -10.344 -5.125 1 97 96 HIS B C 1
ATOM 2870 O O . HIS B 1 96 ? -10.508 -9.141 -4.871 1 97 96 HIS B O 1
ATOM 2876 N N . ILE B 1 97 ? -9.641 -11.188 -4.707 1 98.38 97 ILE B N 1
ATOM 2877 C CA . ILE B 1 97 ? -8.344 -10.758 -4.199 1 98.38 97 ILE B CA 1
ATOM 2878 C C . ILE B 1 97 ? -7.25 -11.125 -5.199 1 98.38 97 ILE B C 1
ATOM 2880 O O . ILE B 1 97 ? -7.188 -12.266 -5.668 1 98.38 97 ILE B O 1
ATOM 2884 N N . ILE B 1 98 ? -6.449 -10.188 -5.527 1 98.5 98 ILE B N 1
ATOM 2885 C CA . ILE B 1 98 ? -5.359 -10.414 -6.469 1 98.5 98 ILE B CA 1
ATOM 2886 C C . ILE B 1 98 ? -4.023 -10.078 -5.809 1 98.5 98 ILE B C 1
ATOM 2888 O O . ILE B 1 98 ? -3.871 -9.008 -5.223 1 98.5 98 ILE B O 1
ATOM 2892 N N . VAL B 1 99 ? -3.135 -11.008 -5.824 1 98.88 99 VAL B N 1
ATOM 2893 C CA . VAL B 1 99 ? -1.751 -10.734 -5.445 1 98.88 99 VAL B CA 1
ATOM 2894 C C . VAL B 1 99 ? -0.882 -10.648 -6.699 1 98.88 99 VAL B C 1
ATOM 2896 O O . VAL B 1 99 ? -0.894 -11.547 -7.539 1 98.88 99 VAL B O 1
ATOM 2899 N N . CYS B 1 100 ? -0.172 -9.562 -6.828 1 98.88 100 CYS B N 1
ATOM 2900 C CA . CYS B 1 100 ? 0.67 -9.352 -8 1 98.88 100 CYS B CA 1
ATOM 2901 C C . CYS B 1 100 ? 2.129 -9.172 -7.598 1 98.88 100 CYS B C 1
ATOM 2903 O O . CYS B 1 100 ? 2.508 -8.125 -7.066 1 98.88 100 CYS B O 1
ATOM 2905 N N . GLY B 1 101 ? 2.969 -10.195 -7.805 1 98.88 101 GLY B N 1
ATOM 2906 C CA . GLY B 1 101 ? 4.414 -10.086 -7.672 1 98.88 101 GLY B CA 1
ATOM 2907 C C . GLY B 1 101 ? 5.086 -9.523 -8.914 1 98.88 101 GLY B C 1
ATOM 2908 O O . GLY B 1 101 ? 4.41 -9.133 -9.867 1 98.88 101 GLY B O 1
ATOM 2909 N N . HIS B 1 102 ? 6.398 -9.438 -8.891 1 98.69 102 HIS B N 1
ATOM 2910 C CA . HIS B 1 102 ? 7.062 -8.898 -10.07 1 98.69 102 HIS B CA 1
ATOM 2911 C C . HIS B 1 102 ? 8.531 -9.312 -10.117 1 98.69 102 HIS B C 1
ATOM 2913 O O . HIS B 1 102 ? 9.078 -9.781 -9.117 1 98.69 102 HIS B O 1
ATOM 2919 N N . SER B 1 103 ? 9.078 -9.219 -11.25 1 97.94 103 SER B N 1
ATOM 2920 C CA . SER B 1 103 ? 10.484 -9.539 -11.445 1 97.94 103 SER B CA 1
ATOM 2921 C C . SER B 1 103 ? 11.383 -8.469 -10.844 1 97.94 103 SER B C 1
ATOM 2923 O O . SER B 1 103 ? 10.969 -7.324 -10.664 1 97.94 103 SER B O 1
ATOM 2925 N N . ASP B 1 104 ? 12.578 -8.898 -10.406 1 96 104 ASP B N 1
ATOM 2926 C CA . ASP B 1 104 ? 13.609 -8.016 -9.875 1 96 104 ASP B CA 1
ATOM 2927 C C . ASP B 1 104 ? 13.102 -7.234 -8.664 1 96 104 ASP B C 1
ATOM 2929 O O . ASP B 1 104 ? 13.359 -6.039 -8.539 1 96 104 ASP B O 1
ATOM 2933 N N . CYS B 1 105 ? 12.305 -7.871 -7.883 1 97.06 105 CYS B N 1
ATOM 2934 C CA . CYS B 1 105 ? 11.812 -7.281 -6.641 1 97.06 105 CYS B CA 1
ATOM 2935 C C . CYS B 1 105 ? 12.922 -7.211 -5.594 1 97.06 105 CYS B C 1
ATOM 2937 O O . CYS B 1 105 ? 13.414 -8.242 -5.137 1 97.06 105 CYS B O 1
ATOM 2939 N N . LYS B 1 106 ? 13.281 -6.062 -5.129 1 95 106 LYS B N 1
ATOM 2940 C CA . LYS B 1 106 ? 14.398 -5.887 -4.211 1 95 106 LYS B CA 1
ATOM 2941 C C . LYS B 1 106 ? 14.133 -6.582 -2.877 1 95 106 LYS B C 1
ATOM 2943 O O . LYS B 1 106 ? 15.062 -7.059 -2.223 1 95 106 LYS B O 1
ATOM 2948 N N . ALA B 1 107 ? 12.922 -6.52 -2.447 1 97.81 107 ALA B N 1
ATOM 2949 C CA . ALA B 1 107 ? 12.57 -7.211 -1.211 1 97.81 107 ALA B CA 1
ATOM 2950 C C . ALA B 1 107 ? 12.789 -8.719 -1.345 1 97.81 107 ALA B C 1
ATOM 2952 O O . ALA B 1 107 ? 13.32 -9.359 -0.434 1 97.81 107 ALA B O 1
ATOM 2953 N N . ILE B 1 108 ? 12.406 -9.281 -2.467 1 98.38 108 ILE B N 1
ATOM 2954 C CA . ILE B 1 108 ? 12.531 -10.719 -2.678 1 98.38 108 ILE B CA 1
ATOM 2955 C C . ILE B 1 108 ? 14 -11.078 -2.902 1 98.38 108 ILE B C 1
ATOM 2957 O O . ILE B 1 108 ? 14.453 -12.141 -2.475 1 98.38 108 ILE B O 1
ATOM 2961 N N . ASN B 1 109 ? 14.719 -10.164 -3.611 1 97.5 109 ASN B N 1
ATOM 2962 C CA . ASN B 1 109 ? 16.156 -10.359 -3.717 1 97.5 109 ASN B CA 1
ATOM 2963 C C . ASN B 1 109 ? 16.812 -10.43 -2.342 1 97.5 109 ASN B C 1
ATOM 2965 O O . ASN B 1 109 ? 17.672 -11.289 -2.102 1 97.5 109 ASN B O 1
ATOM 2969 N N . LEU B 1 110 ? 16.406 -9.562 -1.476 1 97.5 110 LEU B N 1
ATOM 2970 C CA . LEU B 1 110 ? 16.922 -9.586 -0.112 1 97.5 110 LEU B CA 1
ATOM 2971 C C . LEU B 1 110 ? 16.484 -10.852 0.616 1 97.5 110 LEU B C 1
ATOM 2973 O O . LEU B 1 110 ? 17.266 -11.445 1.369 1 97.5 110 LEU B O 1
ATOM 2977 N N . LEU B 1 111 ? 15.25 -11.203 0.42 1 98.12 111 LEU B N 1
ATOM 2978 C CA . LEU B 1 111 ? 14.734 -12.422 1.038 1 98.12 111 LEU B CA 1
ATOM 2979 C C . LEU B 1 111 ? 15.594 -13.625 0.676 1 98.12 111 LEU B C 1
ATOM 2981 O O . LEU B 1 111 ? 15.883 -14.469 1.528 1 98.12 111 LEU B O 1
ATOM 2985 N N . TYR B 1 112 ? 15.984 -13.68 -0.566 1 98.06 112 TYR B N 1
ATOM 2986 C CA . TYR B 1 112 ? 16.859 -14.766 -1.009 1 98.06 112 TYR B CA 1
ATOM 2987 C C . TYR B 1 112 ? 18.156 -14.781 -0.225 1 98.06 112 TYR B C 1
ATOM 2989 O O . TYR B 1 112 ? 18.625 -15.844 0.195 1 98.06 112 TYR B O 1
ATOM 2997 N N . LYS B 1 113 ? 18.719 -13.648 -0.009 1 96.69 113 LYS B N 1
ATOM 2998 C CA . LYS B 1 113 ? 19.969 -13.523 0.738 1 96.69 113 LYS B CA 1
ATOM 2999 C C . LYS B 1 113 ? 19.766 -13.891 2.205 1 96.69 113 LYS B C 1
ATOM 3001 O O . LYS B 1 113 ? 20.688 -14.375 2.857 1 96.69 113 LYS B O 1
ATOM 3006 N N . LEU B 1 114 ? 18.641 -13.703 2.703 1 96.38 114 LEU B N 1
ATOM 3007 C CA . LEU B 1 114 ? 18.328 -13.922 4.113 1 96.38 114 LEU B CA 1
ATOM 3008 C C . LEU B 1 114 ? 18.219 -15.414 4.422 1 96.38 114 LEU B C 1
ATOM 3010 O O . LEU B 1 114 ? 18.078 -15.805 5.582 1 96.38 114 LEU B O 1
ATOM 3014 N N . ARG B 1 115 ? 18.312 -16.25 3.4 1 94.94 115 ARG B N 1
ATOM 3015 C CA . ARG B 1 115 ? 18.391 -17.688 3.629 1 94.94 115 ARG B CA 1
ATOM 3016 C C . ARG B 1 115 ? 19.656 -18.062 4.383 1 94.94 115 ARG B C 1
ATOM 3018 O O . ARG B 1 115 ? 19.719 -19.125 5.016 1 94.94 115 ARG B O 1
ATOM 3025 N N . ASP B 1 116 ? 20.641 -17.172 4.234 1 93.88 116 ASP B N 1
ATOM 3026 C CA . ASP B 1 116 ? 21.859 -17.297 5.031 1 93.88 116 ASP B CA 1
ATOM 3027 C C . ASP B 1 116 ? 21.609 -16.938 6.492 1 93.88 116 ASP B C 1
ATOM 3029 O O . ASP B 1 116 ? 21.266 -15.797 6.805 1 93.88 116 ASP B O 1
ATOM 3033 N N . PRO B 1 117 ? 21.859 -17.812 7.383 1 92.06 117 PRO B N 1
ATOM 3034 C CA . PRO B 1 117 ? 21.516 -17.578 8.789 1 92.06 117 PRO B CA 1
ATOM 3035 C C . PRO B 1 117 ? 22.266 -16.391 9.391 1 92.06 117 PRO B C 1
ATOM 3037 O O . PRO B 1 117 ? 21.75 -15.719 10.289 1 92.06 117 PRO B O 1
ATOM 3040 N N . GLU B 1 118 ? 23.438 -16.125 8.93 1 91.88 118 GLU B N 1
ATOM 3041 C CA . GLU B 1 118 ? 24.188 -14.992 9.445 1 91.88 118 GLU B CA 1
ATOM 3042 C C . GLU B 1 118 ? 23.531 -13.672 9.062 1 91.88 118 GLU B C 1
ATOM 3044 O O . GLU B 1 118 ? 23.422 -12.766 9.883 1 91.88 118 GLU B O 1
ATOM 3049 N N . PHE B 1 119 ? 23 -13.641 7.895 1 90.81 119 PHE B N 1
ATOM 3050 C CA . PHE B 1 119 ? 22.328 -12.438 7.402 1 90.81 119 PHE B CA 1
ATOM 3051 C C . PHE B 1 119 ? 20.969 -12.266 8.055 1 90.81 119 PHE B C 1
ATOM 3053 O O . PHE B 1 119 ? 20.484 -11.141 8.219 1 90.81 119 PHE B O 1
ATOM 3060 N N . ALA B 1 120 ? 20.469 -13.367 8.516 1 92.25 120 ALA B N 1
ATOM 3061 C CA . ALA B 1 120 ? 19.125 -13.367 9.078 1 92.25 120 ALA B CA 1
ATOM 3062 C C . ALA B 1 120 ? 19.172 -13.406 10.602 1 92.25 120 ALA B C 1
ATOM 3064 O O . ALA B 1 120 ? 18.156 -13.664 11.258 1 92.25 120 ALA B O 1
ATOM 3065 N N . SER B 1 121 ? 20.297 -13.141 11.227 1 94.75 121 SER B N 1
ATOM 3066 C CA . SER B 1 121 ? 20.438 -13.234 12.68 1 94.75 121 SER B CA 1
ATOM 3067 C C . SER B 1 121 ? 19.484 -12.273 13.391 1 94.75 121 SER B C 1
ATOM 3069 O O . SER B 1 121 ? 19.062 -11.273 12.812 1 94.75 121 SER B O 1
ATOM 3071 N N . LYS B 1 122 ? 19.156 -12.594 14.609 1 93.75 122 LYS B N 1
ATOM 3072 C CA . LYS B 1 122 ? 18.266 -11.75 15.414 1 93.75 122 LYS B CA 1
ATOM 3073 C C . LYS B 1 122 ? 18.828 -10.328 15.523 1 93.75 122 LYS B C 1
ATOM 3075 O O . LYS B 1 122 ? 18.062 -9.359 15.477 1 93.75 122 LYS B O 1
ATOM 3080 N N . GLU B 1 123 ? 20.094 -10.25 15.664 1 94.25 123 GLU B N 1
ATOM 3081 C CA . GLU B 1 123 ? 20.75 -8.945 15.766 1 94.25 123 GLU B CA 1
ATOM 3082 C C . GLU B 1 123 ? 20.531 -8.125 14.5 1 94.25 123 GLU B C 1
ATOM 3084 O O . GLU B 1 123 ? 20.188 -6.941 14.57 1 94.25 123 GLU B O 1
ATOM 3089 N N . ASN B 1 124 ? 20.719 -8.773 13.383 1 93.44 124 ASN B N 1
ATOM 3090 C CA . ASN B 1 124 ? 20.531 -8.078 12.117 1 93.44 124 ASN B CA 1
ATOM 3091 C C . ASN B 1 124 ? 19.062 -7.684 11.898 1 93.44 124 ASN B C 1
ATOM 3093 O O . ASN B 1 124 ? 18.781 -6.637 11.312 1 93.44 124 ASN B O 1
ATOM 3097 N N . ARG B 1 125 ? 18.172 -8.508 12.352 1 94.06 125 ARG B N 1
ATOM 3098 C CA . ARG B 1 125 ? 16.75 -8.211 12.242 1 94.06 125 ARG B CA 1
ATOM 3099 C C . ARG B 1 125 ? 16.359 -7.047 13.141 1 94.06 125 ARG B C 1
ATOM 3101 O O . ARG B 1 125 ? 15.492 -6.25 12.789 1 94.06 125 ARG B O 1
ATOM 3108 N N . ARG B 1 126 ? 16.984 -6.945 14.266 1 93.75 126 ARG B N 1
ATOM 3109 C CA . ARG B 1 126 ? 16.719 -5.84 15.18 1 93.75 126 ARG B CA 1
ATOM 3110 C C . ARG B 1 126 ? 17.188 -4.516 14.594 1 93.75 126 ARG B C 1
ATOM 3112 O O . ARG B 1 126 ? 16.578 -3.469 14.852 1 93.75 126 ARG B O 1
ATOM 3119 N N . LEU B 1 127 ? 18.203 -4.602 13.734 1 93.44 127 LEU B N 1
ATOM 3120 C CA . LEU B 1 127 ? 18.797 -3.396 13.172 1 93.44 127 LEU B CA 1
ATOM 3121 C C . LEU B 1 127 ? 18.109 -3 11.867 1 93.44 127 LEU B C 1
ATOM 3123 O O . LEU B 1 127 ? 18.281 -1.876 11.391 1 93.44 127 LEU B O 1
ATOM 3127 N N . SER B 1 128 ? 17.312 -3.873 11.289 1 96.5 128 SER B N 1
ATOM 3128 C CA . SER B 1 128 ? 16.703 -3.658 9.977 1 96.5 128 SER B CA 1
ATOM 3129 C C . SER B 1 128 ? 15.227 -4.035 9.984 1 96.5 128 SER B C 1
ATOM 3131 O O . SER B 1 128 ? 14.883 -5.219 9.961 1 96.5 128 SER B O 1
ATOM 3133 N N . PRO B 1 129 ? 14.406 -2.984 9.945 1 97.5 129 PRO B N 1
ATOM 3134 C CA . PRO B 1 129 ? 12.977 -3.275 9.859 1 97.5 129 PRO B CA 1
ATOM 3135 C C . PRO B 1 129 ? 12.625 -4.117 8.633 1 97.5 129 PRO B C 1
ATOM 3137 O O . PRO B 1 129 ? 11.711 -4.949 8.695 1 97.5 129 PRO B O 1
ATOM 3140 N N . LEU B 1 130 ? 13.344 -3.885 7.523 1 97.75 130 LEU B N 1
ATOM 3141 C CA . LEU B 1 130 ? 13.062 -4.645 6.312 1 97.75 130 LEU B CA 1
ATOM 3142 C C . LEU B 1 130 ? 13.414 -6.117 6.504 1 97.75 130 LEU B C 1
ATOM 3144 O O . LEU B 1 130 ? 12.633 -6.996 6.121 1 97.75 130 LEU B O 1
ATOM 3148 N N . ARG B 1 131 ? 14.609 -6.367 7.078 1 97.31 131 ARG B N 1
ATOM 3149 C CA . ARG B 1 131 ? 14.961 -7.754 7.375 1 97.31 131 ARG B CA 1
ATOM 3150 C C . ARG B 1 131 ? 13.945 -8.383 8.32 1 97.31 131 ARG B C 1
ATOM 3152 O O . ARG B 1 131 ? 13.539 -9.531 8.125 1 97.31 131 ARG B O 1
ATOM 3159 N N . SER B 1 132 ? 13.547 -7.656 9.336 1 97.38 132 SER B N 1
ATOM 3160 C CA . SER B 1 132 ? 12.57 -8.148 10.305 1 97.38 132 SER B CA 1
ATOM 3161 C C . SER B 1 132 ? 11.25 -8.5 9.625 1 97.38 132 SER B C 1
ATOM 3163 O O . SER B 1 132 ? 10.68 -9.562 9.875 1 97.38 132 SER B O 1
ATOM 3165 N N . TRP B 1 133 ? 10.773 -7.633 8.773 1 97.81 133 TRP B N 1
ATOM 3166 C CA . TRP B 1 133 ? 9.531 -7.816 8.023 1 97.81 133 TRP B CA 1
ATOM 3167 C C . TRP B 1 133 ? 9.594 -9.078 7.172 1 97.81 133 TRP B C 1
ATOM 3169 O O . TRP B 1 133 ? 8.688 -9.914 7.23 1 97.81 133 TRP B O 1
ATOM 3179 N N . LEU B 1 134 ? 10.695 -9.227 6.48 1 98.06 134 LEU B N 1
ATOM 3180 C CA . LEU B 1 134 ? 10.852 -10.359 5.566 1 98.06 134 LEU B CA 1
ATOM 3181 C C . LEU B 1 134 ? 11.023 -11.664 6.336 1 98.06 134 LEU B C 1
ATOM 3183 O O . LEU B 1 134 ? 10.359 -12.656 6.035 1 98.06 134 LEU B O 1
ATOM 3187 N N . CYS B 1 135 ? 11.828 -11.656 7.344 1 96.81 135 CYS B N 1
ATOM 3188 C CA . CYS B 1 135 ? 12.086 -12.867 8.109 1 96.81 135 CYS B CA 1
ATOM 3189 C C . CYS B 1 135 ? 10.836 -13.328 8.844 1 96.81 135 CYS B C 1
ATOM 3191 O O . CYS B 1 135 ? 10.602 -14.523 9 1 96.81 135 CYS B O 1
ATOM 3193 N N . THR B 1 136 ? 10.062 -12.398 9.258 1 95.94 136 THR B N 1
ATOM 3194 C CA . THR B 1 136 ? 8.875 -12.727 10.039 1 95.94 136 THR B CA 1
ATOM 3195 C C . THR B 1 136 ? 7.754 -13.227 9.125 1 95.94 136 THR B C 1
ATOM 3197 O O . THR B 1 136 ? 7.035 -14.164 9.477 1 95.94 136 THR B O 1
ATOM 3200 N N . HIS B 1 137 ? 7.629 -12.633 7.941 1 97.44 137 HIS B N 1
ATOM 3201 C CA . HIS B 1 137 ? 6.375 -12.844 7.227 1 97.44 137 HIS B CA 1
ATOM 3202 C C . HIS B 1 137 ? 6.609 -13.562 5.902 1 97.44 137 HIS B C 1
ATOM 3204 O O . HIS B 1 137 ? 5.66 -13.992 5.242 1 97.44 137 HIS B O 1
ATOM 3210 N N . ALA B 1 138 ? 7.875 -13.75 5.504 1 97.81 138 ALA B N 1
ATOM 3211 C CA . ALA B 1 138 ? 8.133 -14.367 4.207 1 97.81 138 ALA B CA 1
ATOM 3212 C C . ALA B 1 138 ? 8.836 -15.711 4.367 1 97.81 138 ALA B C 1
ATOM 3214 O O . ALA B 1 138 ? 9.297 -16.297 3.387 1 97.81 138 ALA B O 1
ATOM 3215 N N . GLN B 1 139 ? 8.93 -16.203 5.586 1 95.06 139 GLN B N 1
ATOM 3216 C CA . GLN B 1 139 ? 9.617 -17.469 5.84 1 95.06 139 GLN B CA 1
ATOM 3217 C C . GLN B 1 139 ? 8.953 -18.625 5.09 1 95.06 139 GLN B C 1
ATOM 3219 O O . GLN B 1 139 ? 9.641 -19.531 4.609 1 95.06 139 GLN B O 1
ATOM 3224 N N . SER B 1 140 ? 7.664 -18.609 5.02 1 95.75 140 SER B N 1
ATOM 3225 C CA . SER B 1 140 ? 6.949 -19.672 4.316 1 95.75 140 SER B CA 1
ATOM 3226 C C . SER B 1 140 ? 7.344 -19.719 2.846 1 95.75 140 SER B C 1
ATOM 3228 O O . SER B 1 140 ? 7.418 -20.797 2.254 1 95.75 140 SER B O 1
ATOM 3230 N N . SER B 1 141 ? 7.555 -18.562 2.248 1 98 141 SER B N 1
ATOM 3231 C CA . SER B 1 141 ? 8.008 -18.516 0.863 1 98 141 SER B CA 1
ATOM 3232 C C . SER B 1 141 ? 9.383 -19.156 0.708 1 98 141 SER B C 1
ATOM 3234 O O . SER B 1 141 ? 9.633 -19.875 -0.268 1 98 141 SER B O 1
ATOM 3236 N N . ILE B 1 142 ? 10.289 -18.953 1.676 1 97.06 142 ILE B N 1
ATOM 3237 C CA . ILE B 1 142 ? 11.625 -19.547 1.656 1 97.06 142 ILE B CA 1
ATOM 3238 C C . ILE B 1 142 ? 11.516 -21.062 1.79 1 97.06 142 ILE B C 1
ATOM 3240 O O . ILE B 1 142 ? 12.195 -21.812 1.078 1 97.06 142 ILE B O 1
ATOM 3244 N N . ASP B 1 143 ? 10.648 -21.484 2.719 1 96.25 143 ASP B N 1
ATOM 3245 C CA . ASP B 1 143 ? 10.469 -22.922 2.924 1 96.25 143 ASP B CA 1
ATOM 3246 C C . ASP B 1 143 ? 9.984 -23.594 1.646 1 96.25 143 ASP B C 1
ATOM 3248 O O . ASP B 1 143 ? 10.492 -24.656 1.271 1 96.25 143 ASP B O 1
ATOM 3252 N N . THR B 1 144 ? 9.039 -23.016 0.997 1 96.69 144 THR B N 1
ATOM 3253 C CA . THR B 1 144 ? 8.516 -23.547 -0.255 1 96.69 144 THR B CA 1
ATOM 3254 C C . THR B 1 144 ? 9.586 -23.531 -1.342 1 96.69 144 THR B C 1
ATOM 3256 O O . THR B 1 144 ? 9.688 -24.484 -2.127 1 96.69 144 THR B O 1
ATOM 3259 N N . PHE B 1 145 ? 10.328 -22.469 -1.371 1 97.38 145 PHE B N 1
ATOM 3260 C CA . PHE B 1 145 ? 11.422 -22.359 -2.332 1 97.38 145 PHE B CA 1
ATOM 3261 C C . PHE B 1 145 ? 12.445 -23.469 -2.119 1 97.38 145 PHE B C 1
ATOM 3263 O O . PHE B 1 145 ? 12.945 -24.047 -3.084 1 97.38 145 PHE B O 1
ATOM 3270 N N . ASN B 1 146 ? 12.781 -23.734 -0.876 1 95.38 146 ASN B N 1
ATOM 3271 C CA . ASN B 1 146 ? 13.734 -24.781 -0.541 1 95.38 146 ASN B CA 1
ATOM 3272 C C . ASN B 1 146 ? 13.25 -26.141 -1.005 1 95.38 146 ASN B C 1
ATOM 3274 O O . ASN B 1 146 ? 14.047 -26.984 -1.412 1 95.38 146 ASN B O 1
ATOM 3278 N N . GLU B 1 147 ? 11.969 -26.328 -0.913 1 93.38 147 GLU B N 1
ATOM 3279 C CA . GLU B 1 147 ? 11.391 -27.562 -1.42 1 93.38 147 GLU B CA 1
ATOM 3280 C C . GLU B 1 147 ? 11.602 -27.703 -2.926 1 93.38 147 GLU B C 1
ATOM 3282 O O . GLU B 1 147 ? 11.93 -28.781 -3.422 1 93.38 147 GLU B O 1
ATOM 3287 N N . LEU B 1 148 ? 11.391 -26.625 -3.623 1 91.69 148 LEU B N 1
ATOM 3288 C CA . LEU B 1 148 ? 11.602 -26.609 -5.066 1 91.69 148 LEU B CA 1
ATOM 3289 C C . LEU B 1 148 ? 13.055 -26.891 -5.41 1 91.69 148 LEU B C 1
ATOM 3291 O O . LEU B 1 148 ? 13.344 -27.656 -6.344 1 91.69 148 LEU B O 1
ATOM 3295 N N . GLU B 1 149 ? 13.906 -26.297 -4.715 1 91.19 149 GLU B N 1
ATOM 3296 C CA . GLU B 1 149 ? 15.344 -26.453 -4.953 1 91.19 149 GLU B CA 1
ATOM 3297 C C . GLU B 1 149 ? 15.781 -27.906 -4.75 1 91.19 149 GLU B C 1
ATOM 3299 O O . GLU B 1 149 ? 16.625 -28.406 -5.488 1 91.19 149 GLU B O 1
ATOM 3304 N N . LYS B 1 150 ? 15.266 -28.531 -3.77 1 91.19 150 LYS B N 1
ATOM 3305 C CA . LYS B 1 150 ? 15.609 -29.922 -3.471 1 91.19 150 LYS B CA 1
ATOM 3306 C C . LYS B 1 150 ? 15.258 -30.828 -4.637 1 91.19 150 LYS B C 1
ATOM 3308 O O . LYS B 1 150 ? 15.883 -31.875 -4.828 1 91.19 150 LYS B O 1
ATOM 3313 N N . HIS B 1 151 ? 14.281 -30.484 -5.43 1 88.12 151 HIS B N 1
ATOM 3314 C CA . HIS B 1 151 ? 13.828 -31.312 -6.543 1 88.12 151 HIS B CA 1
ATOM 3315 C C . HIS B 1 151 ? 14.336 -30.766 -7.875 1 88.12 151 HIS B C 1
ATOM 3317 O O . HIS B 1 151 ? 13.719 -31 -8.914 1 88.12 151 HIS B O 1
ATOM 3323 N N . ASN B 1 152 ? 15.383 -29.953 -7.879 1 86 152 ASN B N 1
ATOM 3324 C CA . ASN B 1 152 ? 16.078 -29.422 -9.039 1 86 152 ASN B CA 1
ATOM 3325 C C . ASN B 1 152 ? 15.148 -28.578 -9.914 1 86 152 ASN B C 1
ATOM 3327 O O . ASN B 1 152 ? 15.266 -28.594 -11.141 1 86 152 ASN B O 1
ATOM 3331 N N . TYR B 1 153 ? 14.031 -28.016 -9.25 1 84 153 TYR B N 1
ATOM 3332 C CA . TYR B 1 153 ? 13.133 -27.047 -9.867 1 84 153 TYR B CA 1
ATOM 3333 C C . TYR B 1 153 ? 12.266 -27.688 -10.938 1 84 153 TYR B C 1
ATOM 3335 O O . TYR B 1 153 ? 11.711 -27.016 -11.797 1 84 153 TYR B O 1
ATOM 3343 N N . ASP B 1 154 ? 12.188 -29.016 -10.992 1 87.12 154 ASP B N 1
ATOM 3344 C CA . ASP B 1 154 ? 11.539 -29.719 -12.086 1 87.12 154 ASP B CA 1
ATOM 3345 C C . ASP B 1 154 ? 10.18 -30.266 -11.656 1 87.12 154 ASP B C 1
ATOM 3347 O O . ASP B 1 154 ? 9.352 -30.625 -12.492 1 87.12 154 ASP B O 1
ATOM 3351 N N . LYS B 1 155 ? 9.961 -30.344 -10.422 1 92.62 155 LYS B N 1
ATOM 3352 C CA . LYS B 1 155 ? 8.695 -30.859 -9.906 1 92.62 155 LYS B CA 1
ATOM 3353 C C . LYS B 1 155 ? 7.754 -29.734 -9.508 1 92.62 155 LYS B C 1
ATOM 3355 O O . LYS B 1 155 ? 8.195 -28.656 -9.102 1 92.62 155 LYS B O 1
ATOM 3360 N N . PRO B 1 156 ? 6.492 -29.984 -9.703 1 96.25 156 PRO B N 1
ATOM 3361 C CA . PRO B 1 156 ? 5.535 -28.969 -9.273 1 96.25 156 PRO B CA 1
ATOM 3362 C C . PRO B 1 156 ? 5.457 -28.828 -7.75 1 96.25 156 PRO B C 1
ATOM 3364 O O . PRO B 1 156 ? 5.699 -29.797 -7.031 1 96.25 156 PRO B O 1
ATOM 3367 N N . LEU B 1 157 ? 5.195 -27.672 -7.312 1 97.12 157 LEU B N 1
ATOM 3368 C CA . LEU B 1 157 ? 4.883 -27.406 -5.914 1 97.12 157 LEU B CA 1
ATOM 3369 C C . LEU B 1 157 ? 3.377 -27.469 -5.668 1 97.12 157 LEU B C 1
ATOM 3371 O O . LEU B 1 157 ? 2.584 -27.203 -6.574 1 97.12 157 LEU B O 1
ATOM 3375 N N . LEU B 1 158 ? 3.02 -27.891 -4.52 1 96.25 158 LEU B N 1
ATOM 3376 C CA . LEU B 1 158 ? 1.61 -27.922 -4.148 1 96.25 158 LEU B CA 1
ATOM 3377 C C . LEU B 1 158 ? 1.269 -26.75 -3.229 1 96.25 158 LEU B C 1
ATOM 3379 O O . LEU B 1 158 ? 1.916 -26.547 -2.197 1 96.25 158 LEU B O 1
ATOM 3383 N N . PHE B 1 159 ? 0.284 -25.953 -3.633 1 97.12 159 PHE B N 1
ATOM 3384 C CA . PHE B 1 159 ? -0.195 -24.812 -2.846 1 97.12 159 PHE B CA 1
ATOM 3385 C C . PHE B 1 159 ? -1.65 -25.016 -2.441 1 97.12 159 PHE B C 1
ATOM 3387 O O . PHE B 1 159 ? -2.402 -25.719 -3.129 1 97.12 159 PHE B O 1
ATOM 3394 N N . GLN B 1 160 ? -1.953 -24.484 -1.335 1 94.81 160 GLN B N 1
ATOM 3395 C CA . GLN B 1 160 ? -3.352 -24.453 -0.917 1 94.81 160 GLN B CA 1
ATOM 3396 C C . GLN B 1 160 ? -4.086 -23.266 -1.552 1 94.81 160 GLN B C 1
ATOM 3398 O O . GLN B 1 160 ? -3.541 -22.172 -1.635 1 94.81 160 GLN B O 1
ATOM 3403 N N . GLY B 1 161 ? -5.309 -23.484 -2.029 1 93.44 161 GLY B N 1
ATOM 3404 C CA . GLY B 1 161 ? -6.133 -22.422 -2.59 1 93.44 161 GLY B CA 1
ATOM 3405 C C . GLY B 1 161 ? -7.086 -21.812 -1.578 1 93.44 161 GLY B C 1
ATOM 3406 O O . GLY B 1 161 ? -6.668 -21.422 -0.488 1 93.44 161 GLY B O 1
ATOM 3407 N N . GLU B 1 162 ? -8.352 -21.688 -1.912 1 94.19 162 GLU B N 1
ATOM 3408 C CA . GLU B 1 162 ? -9.375 -21 -1.119 1 94.19 162 GLU B CA 1
ATOM 3409 C C . GLU B 1 162 ? -9.703 -21.797 0.148 1 94.19 162 GLU B C 1
ATOM 3411 O O . GLU B 1 162 ? -10.039 -21.203 1.178 1 94.19 162 GLU B O 1
ATOM 3416 N N . THR B 1 163 ? -9.547 -23.141 0.096 1 92.94 163 THR B N 1
ATOM 3417 C CA . THR B 1 163 ? -9.82 -23.984 1.251 1 92.94 163 THR B CA 1
ATOM 3418 C C . THR B 1 163 ? -8.727 -25.047 1.411 1 92.94 163 THR B C 1
ATOM 3420 O O . THR B 1 163 ? -7.996 -25.344 0.464 1 92.94 163 THR B O 1
ATOM 3423 N N . PRO B 1 164 ? -8.633 -25.594 2.607 1 90.06 164 PRO B N 1
ATOM 3424 C CA . PRO B 1 164 ? -7.621 -26.625 2.826 1 90.06 164 PRO B CA 1
ATOM 3425 C C . PRO B 1 164 ? -7.773 -27.812 1.874 1 90.06 164 PRO B C 1
ATOM 3427 O O . PRO B 1 164 ? -6.785 -28.484 1.549 1 90.06 164 PRO B O 1
ATOM 3430 N N . LEU B 1 165 ? -8.93 -28.047 1.376 1 90.25 165 LEU B N 1
ATOM 3431 C CA . LEU B 1 165 ? -9.188 -29.188 0.509 1 90.25 165 LEU B CA 1
ATOM 3432 C C . LEU B 1 165 ? -8.898 -28.844 -0.948 1 90.25 165 LEU B C 1
ATOM 3434 O O . LEU B 1 165 ? -8.773 -29.734 -1.787 1 90.25 165 LEU B O 1
ATOM 3438 N N . ARG B 1 166 ? -8.859 -27.609 -1.187 1 91.31 166 ARG B N 1
ATOM 3439 C CA . ARG B 1 166 ? -8.57 -27.172 -2.547 1 91.31 166 ARG B CA 1
ATOM 3440 C C . ARG B 1 166 ? -7.086 -26.844 -2.713 1 91.31 166 ARG B C 1
ATOM 3442 O O . ARG B 1 166 ? -6.633 -25.766 -2.314 1 91.31 166 ARG B O 1
ATOM 3449 N N . LYS B 1 167 ? -6.426 -27.734 -3.301 1 95.25 167 LYS B N 1
ATOM 3450 C CA . LYS B 1 167 ? -5.008 -27.547 -3.576 1 95.25 167 LYS B CA 1
ATOM 3451 C C . LYS B 1 167 ? -4.738 -27.5 -5.078 1 95.25 167 LYS B C 1
ATOM 3453 O O . LYS B 1 167 ? -5.543 -27.984 -5.871 1 95.25 167 LYS B O 1
ATOM 3458 N N . PHE B 1 168 ? -3.717 -26.844 -5.426 1 96 168 PHE B N 1
ATOM 3459 C CA . PHE B 1 168 ? -3.338 -26.812 -6.836 1 96 168 PHE B CA 1
ATOM 3460 C C . PHE B 1 168 ? -1.829 -26.953 -6.992 1 96 168 PHE B C 1
ATOM 3462 O O . PHE B 1 168 ? -1.064 -26.562 -6.109 1 96 168 PHE B O 1
ATOM 3469 N N . ALA B 1 169 ? -1.471 -27.562 -8.031 1 97.25 169 ALA B N 1
ATOM 3470 C CA . ALA B 1 169 ? -0.062 -27.719 -8.391 1 97.25 169 ALA B CA 1
ATOM 3471 C C . ALA B 1 169 ? 0.44 -26.516 -9.188 1 97.25 169 ALA B C 1
ATOM 3473 O O . ALA B 1 169 ? -0.322 -25.906 -9.93 1 97.25 169 ALA B O 1
ATOM 3474 N N . ALA B 1 170 ? 1.684 -26.203 -9 1 98.06 170 ALA B N 1
ATOM 3475 C CA . ALA B 1 170 ? 2.283 -25.078 -9.711 1 98.06 170 ALA B CA 1
ATOM 3476 C C . ALA B 1 170 ? 3.676 -25.438 -10.227 1 98.06 170 ALA B C 1
ATOM 3478 O O . ALA B 1 170 ? 4.562 -25.781 -9.438 1 98.06 170 ALA B O 1
ATOM 3479 N N . TYR B 1 171 ? 3.861 -25.438 -11.531 1 97.88 171 TYR B N 1
ATOM 3480 C CA . TYR B 1 171 ? 5.199 -25.438 -12.117 1 97.88 171 TYR B CA 1
ATOM 3481 C C . TYR B 1 171 ? 5.781 -24.031 -12.141 1 97.88 171 TYR B C 1
ATOM 3483 O O . TYR B 1 171 ? 5.203 -23.109 -12.742 1 97.88 171 TYR B O 1
ATOM 3491 N N . ILE B 1 172 ? 6.902 -23.875 -11.5 1 98.06 172 ILE B N 1
ATOM 3492 C CA . ILE B 1 172 ? 7.523 -22.562 -11.406 1 98.06 172 ILE B CA 1
ATOM 3493 C C . ILE B 1 172 ? 8.57 -22.406 -12.508 1 98.06 172 ILE B C 1
ATOM 3495 O O . ILE B 1 172 ? 9.609 -23.078 -12.484 1 98.06 172 ILE B O 1
ATOM 3499 N N . ASP B 1 173 ? 8.305 -21.578 -13.438 1 96.25 173 ASP B N 1
ATOM 3500 C CA . ASP B 1 173 ? 9.219 -21.219 -14.516 1 96.25 173 ASP B CA 1
ATOM 3501 C C . ASP B 1 173 ? 9.797 -22.453 -15.18 1 96.25 173 ASP B C 1
ATOM 3503 O O . ASP B 1 173 ? 11.016 -22.609 -15.258 1 96.25 173 ASP B O 1
ATOM 3507 N N . PRO B 1 174 ? 8.969 -23.281 -15.656 1 94.31 174 PRO B N 1
ATOM 3508 C CA . PRO B 1 174 ? 9.461 -24.516 -16.25 1 94.31 174 PRO B CA 1
ATOM 3509 C C . PRO B 1 174 ? 10.375 -24.281 -17.453 1 94.31 174 PRO B C 1
ATOM 3511 O O . PRO B 1 174 ? 11.242 -25.109 -17.75 1 94.31 174 PRO B O 1
ATOM 3514 N N . GLU B 1 175 ? 10.266 -23.219 -18.141 1 93.56 175 GLU B N 1
ATOM 3515 C CA . GLU B 1 175 ? 11.07 -22.906 -19.312 1 93.56 175 GLU B CA 1
ATOM 3516 C C . GLU B 1 175 ? 12.406 -22.281 -18.922 1 93.56 175 GLU B C 1
ATOM 3518 O O . GLU B 1 175 ? 13.25 -22.016 -19.781 1 93.56 175 GLU B O 1
ATOM 3523 N N . LYS B 1 176 ? 12.625 -22.031 -17.656 1 93.75 176 LYS B N 1
ATOM 3524 C CA . LYS B 1 176 ? 13.867 -21.484 -17.109 1 93.75 176 LYS B CA 1
ATOM 3525 C C . LYS B 1 176 ? 14.219 -20.156 -17.766 1 93.75 176 LYS B C 1
ATOM 3527 O O . LYS B 1 176 ? 15.344 -19.953 -18.219 1 93.75 176 LYS B O 1
ATOM 3532 N N . LYS B 1 177 ? 13.242 -19.297 -17.781 1 95.19 177 LYS B N 1
ATOM 3533 C CA . LYS B 1 177 ? 13.383 -17.984 -18.422 1 95.19 177 LYS B CA 1
ATOM 3534 C C . LYS B 1 177 ? 13.805 -16.922 -17.406 1 95.19 177 LYS B C 1
ATOM 3536 O O . LYS B 1 177 ? 14.273 -15.852 -17.797 1 95.19 177 LYS B O 1
ATOM 3541 N N . PHE B 1 178 ? 13.68 -17.203 -16.125 1 96.69 178 PHE B N 1
ATOM 3542 C CA . PHE B 1 178 ? 13.828 -16.172 -15.109 1 96.69 178 PHE B CA 1
ATOM 3543 C C . PHE B 1 178 ? 14.969 -16.516 -14.156 1 96.69 178 PHE B C 1
ATOM 3545 O O . PHE B 1 178 ? 15.438 -17.656 -14.133 1 96.69 178 PHE B O 1
ATOM 3552 N N . SER B 1 179 ? 15.453 -15.5 -13.414 1 97.06 179 SER B N 1
ATOM 3553 C CA . SER B 1 179 ? 16.484 -15.719 -12.406 1 97.06 179 SER B CA 1
ATOM 3554 C C . SER B 1 179 ? 15.938 -16.531 -11.234 1 97.06 179 SER B C 1
ATOM 3556 O O . SER B 1 179 ? 14.727 -16.719 -11.109 1 97.06 179 SER B O 1
ATOM 3558 N N . ILE B 1 180 ? 16.828 -17 -10.406 1 97.12 180 ILE B N 1
ATOM 3559 C CA . ILE B 1 180 ? 16.438 -17.766 -9.227 1 97.12 180 ILE B CA 1
ATOM 3560 C C . ILE B 1 180 ? 15.609 -16.906 -8.281 1 97.12 180 ILE B C 1
ATOM 3562 O O . ILE B 1 180 ? 14.648 -17.375 -7.684 1 97.12 180 ILE B O 1
ATOM 3566 N N . GLU B 1 181 ? 15.93 -15.633 -8.117 1 97.94 181 GLU B N 1
ATOM 3567 C CA . GLU B 1 181 ? 15.172 -14.711 -7.277 1 97.94 181 GLU B CA 1
ATOM 3568 C C . GLU B 1 181 ? 13.773 -14.469 -7.844 1 97.94 181 GLU B C 1
ATOM 3570 O O . GLU B 1 181 ? 12.812 -14.305 -7.09 1 97.94 181 GLU B O 1
ATOM 3575 N N . ASP B 1 182 ? 13.711 -14.445 -9.156 1 98.38 182 ASP B N 1
ATOM 3576 C CA . ASP B 1 182 ? 12.406 -14.266 -9.789 1 98.38 182 ASP B CA 1
ATOM 3577 C C . ASP B 1 182 ? 11.523 -15.492 -9.578 1 98.38 182 ASP B C 1
ATOM 3579 O O . ASP B 1 182 ? 10.305 -15.375 -9.453 1 98.38 182 ASP B O 1
ATOM 3583 N N . ARG B 1 183 ? 12.164 -16.688 -9.57 1 97.88 183 ARG B N 1
ATOM 3584 C CA . ARG B 1 183 ? 11.414 -17.891 -9.227 1 97.88 183 ARG B CA 1
ATOM 3585 C C . ARG B 1 183 ? 10.883 -17.812 -7.797 1 97.88 183 ARG B C 1
ATOM 3587 O O . ARG B 1 183 ? 9.734 -18.172 -7.535 1 97.88 183 ARG B O 1
ATOM 3594 N N . LEU B 1 184 ? 11.711 -17.312 -6.914 1 98.56 184 LEU B N 1
ATOM 3595 C CA . LEU B 1 184 ? 11.281 -17.094 -5.535 1 98.56 184 LEU B CA 1
ATOM 3596 C C . LEU B 1 184 ? 10.141 -16.078 -5.48 1 98.56 184 LEU B C 1
ATOM 3598 O O . LEU B 1 184 ? 9.219 -16.234 -4.676 1 98.56 184 LEU B O 1
ATOM 3602 N N . SER B 1 185 ? 10.227 -15.047 -6.32 1 98.81 185 SER B N 1
ATOM 3603 C CA . SER B 1 185 ? 9.164 -14.047 -6.395 1 98.81 185 SER B CA 1
ATOM 3604 C C . SER B 1 185 ? 7.84 -14.68 -6.82 1 98.81 185 SER B C 1
ATOM 3606 O O . SER B 1 185 ? 6.785 -14.344 -6.277 1 98.81 185 SER B O 1
ATOM 3608 N N . GLN B 1 186 ? 7.879 -15.57 -7.785 1 98.81 186 GLN B N 1
ATOM 3609 C CA . GLN B 1 186 ? 6.672 -16.281 -8.203 1 98.81 186 GLN B CA 1
ATOM 3610 C C . GLN B 1 186 ? 6.129 -17.156 -7.086 1 98.81 186 GLN B C 1
ATOM 3612 O O . GLN B 1 186 ? 4.922 -17.188 -6.844 1 98.81 186 GLN B O 1
ATOM 3617 N N . ILE B 1 187 ? 7.02 -17.844 -6.418 1 98.75 187 ILE B N 1
ATOM 3618 C CA . ILE B 1 187 ? 6.633 -18.688 -5.293 1 98.75 187 ILE B CA 1
ATOM 3619 C C . ILE B 1 187 ? 5.996 -17.828 -4.199 1 98.75 187 ILE B C 1
ATOM 3621 O O . ILE B 1 187 ? 4.941 -18.172 -3.666 1 98.75 187 ILE B O 1
ATOM 3625 N N . ASN B 1 188 ? 6.676 -16.734 -3.896 1 98.88 188 ASN B N 1
ATOM 3626 C CA . ASN B 1 188 ? 6.156 -15.812 -2.885 1 98.88 188 ASN B CA 1
ATOM 3627 C C . ASN B 1 188 ? 4.742 -15.344 -3.227 1 98.88 188 ASN B C 1
ATOM 3629 O O . ASN B 1 188 ? 3.879 -15.273 -2.352 1 98.88 188 ASN B O 1
ATOM 3633 N N . THR B 1 189 ? 4.504 -15.07 -4.477 1 98.94 189 THR B N 1
ATOM 3634 C CA . THR B 1 189 ? 3.197 -14.602 -4.926 1 98.94 189 THR B CA 1
ATOM 3635 C C . THR B 1 189 ? 2.123 -15.648 -4.648 1 98.94 189 THR B C 1
ATOM 3637 O O . THR B 1 189 ? 1.061 -15.328 -4.109 1 98.94 189 THR B O 1
ATOM 3640 N N . LEU B 1 190 ? 2.408 -16.844 -4.934 1 98.75 190 LEU B N 1
ATOM 3641 C CA . LEU B 1 190 ? 1.458 -17.938 -4.711 1 98.75 190 LEU B CA 1
ATOM 3642 C C . LEU B 1 190 ? 1.309 -18.234 -3.225 1 98.75 190 LEU B C 1
ATOM 3644 O O . LEU B 1 190 ? 0.217 -18.562 -2.762 1 98.75 190 LEU B O 1
ATOM 3648 N N . GLN B 1 191 ? 2.43 -18.141 -2.508 1 98.5 191 GLN B N 1
ATOM 3649 C CA . GLN B 1 191 ? 2.387 -18.359 -1.065 1 98.5 191 GLN B CA 1
ATOM 3650 C C . GLN B 1 191 ? 1.441 -17.375 -0.386 1 98.5 191 GLN B C 1
ATOM 3652 O O . GLN B 1 191 ? 0.773 -17.719 0.591 1 98.5 191 GLN B O 1
ATOM 3657 N N . GLN B 1 192 ? 1.416 -16.125 -0.901 1 98.69 192 GLN B N 1
ATOM 3658 C CA . GLN B 1 192 ? 0.537 -15.125 -0.303 1 98.69 192 GLN B CA 1
ATOM 3659 C C . GLN B 1 192 ? -0.93 -15.516 -0.469 1 98.69 192 GLN B C 1
ATOM 3661 O O . GLN B 1 192 ? -1.759 -15.211 0.391 1 98.69 192 GLN B O 1
ATOM 3666 N N . LEU B 1 193 ? -1.313 -16.219 -1.558 1 98.25 193 LEU B N 1
ATOM 3667 C CA . LEU B 1 193 ? -2.678 -16.719 -1.707 1 98.25 193 LEU B CA 1
ATOM 3668 C C . LEU B 1 193 ? -3.049 -17.641 -0.553 1 98.25 193 LEU B C 1
ATOM 3670 O O . LEU B 1 193 ? -4.137 -17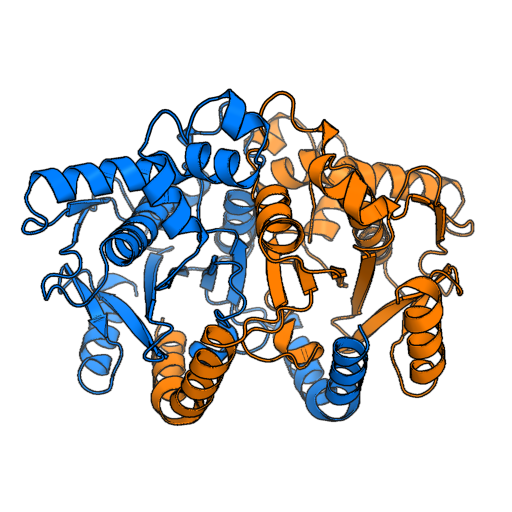.531 0.016 1 98.25 193 LEU B O 1
ATOM 3674 N N . GLN B 1 194 ? -2.094 -18.516 -0.214 1 97.12 194 GLN B N 1
ATOM 3675 C CA . GLN B 1 194 ? -2.309 -19.422 0.904 1 97.12 194 GLN B CA 1
ATOM 3676 C C . GLN B 1 194 ? -2.447 -18.656 2.219 1 97.12 194 GLN B C 1
ATOM 3678 O O . GLN B 1 194 ? -3.248 -19.031 3.078 1 97.12 194 GLN B O 1
ATOM 3683 N N . ASN B 1 195 ? -1.605 -17.688 2.373 1 97.94 195 ASN B N 1
ATOM 3684 C CA . ASN B 1 195 ? -1.676 -16.891 3.59 1 97.94 195 ASN B CA 1
ATOM 3685 C C . ASN B 1 195 ? -3.021 -16.188 3.719 1 97.94 195 ASN B C 1
ATOM 3687 O O . ASN B 1 195 ? -3.594 -16.125 4.809 1 97.94 195 ASN B O 1
ATOM 3691 N N . ILE B 1 196 ? -3.496 -15.633 2.621 1 98.44 196 ILE B N 1
ATOM 3692 C CA . ILE B 1 196 ? -4.785 -14.945 2.598 1 98.44 196 ILE B CA 1
ATOM 3693 C C . ILE B 1 196 ? -5.891 -15.914 3.008 1 98.44 196 ILE B C 1
ATOM 3695 O O . ILE B 1 196 ? -6.754 -15.578 3.818 1 98.44 196 ILE B O 1
ATOM 3699 N N . ALA B 1 197 ? -5.816 -17.109 2.543 1 97.88 197 ALA B N 1
ATOM 3700 C CA . ALA B 1 197 ? -6.852 -18.109 2.787 1 97.88 197 ALA B CA 1
ATOM 3701 C C . ALA B 1 197 ? -6.805 -18.609 4.23 1 97.88 197 ALA B C 1
ATOM 3703 O O . ALA B 1 197 ? -7.746 -19.25 4.703 1 97.88 197 ALA B O 1
ATOM 3704 N N . SER B 1 198 ? -5.777 -18.266 4.965 1 96.94 198 SER B N 1
ATOM 3705 C CA . SER B 1 198 ? -5.605 -18.766 6.328 1 96.94 198 SER B CA 1
ATOM 3706 C C . SER B 1 198 ? -6.461 -17.969 7.312 1 96.94 198 SER B C 1
ATOM 3708 O O . SER B 1 198 ? -6.652 -18.391 8.453 1 96.94 198 SER B O 1
ATOM 3710 N N . TYR B 1 199 ? -6.922 -16.828 6.918 1 97 199 TYR B N 1
ATOM 3711 C CA . TYR B 1 199 ? -7.641 -15.961 7.844 1 97 199 TYR B CA 1
ATOM 3712 C C . TYR B 1 199 ? -9.062 -16.453 8.07 1 97 199 TYR B C 1
ATOM 3714 O O . TYR B 1 199 ? -9.836 -16.578 7.117 1 97 199 TYR B O 1
ATOM 3722 N N . GLY B 1 200 ? -9.406 -16.641 9.273 1 96.06 200 GLY B N 1
ATOM 3723 C CA . GLY B 1 200 ? -10.695 -17.188 9.641 1 96.06 200 GLY B CA 1
ATOM 3724 C C . GLY B 1 200 ? -11.867 -16.328 9.203 1 96.06 200 GLY B C 1
ATOM 3725 O O . GLY B 1 200 ? -12.914 -16.844 8.82 1 96.06 200 GLY B O 1
ATOM 3726 N N . PHE B 1 201 ? -11.703 -15.047 9.188 1 96.56 201 PHE B N 1
ATOM 3727 C CA . PHE B 1 201 ? -12.812 -14.141 8.891 1 96.56 201 PHE B CA 1
ATOM 3728 C C . PHE B 1 201 ? -13.125 -14.141 7.398 1 96.56 201 PHE B C 1
ATOM 3730 O O . PHE B 1 201 ? -14.141 -13.602 6.973 1 96.56 201 PHE B O 1
ATOM 3737 N N . LEU B 1 202 ? -12.289 -14.789 6.59 1 97.69 202 LEU B N 1
ATOM 3738 C CA . LEU B 1 202 ? -12.539 -14.922 5.16 1 97.69 202 LEU B CA 1
ATOM 3739 C C . LEU B 1 202 ? -13.094 -16.312 4.832 1 97.69 202 LEU B C 1
ATOM 3741 O O . LEU B 1 202 ? -13.57 -16.547 3.723 1 97.69 202 LEU B O 1
ATOM 3745 N N . LYS B 1 203 ? -13.023 -17.219 5.742 1 96.88 203 LYS B N 1
ATOM 3746 C CA . LYS B 1 203 ? -13.234 -18.641 5.52 1 96.88 203 LYS B CA 1
ATOM 3747 C C . LYS B 1 203 ? -14.602 -18.906 4.887 1 96.88 203 LYS B C 1
ATOM 3749 O O . LYS B 1 203 ? -14.703 -19.625 3.891 1 96.88 203 LYS B O 1
ATOM 3754 N N . LYS B 1 204 ? -15.656 -18.375 5.445 1 97.06 204 LYS B N 1
ATOM 3755 C CA . LYS B 1 204 ? -17.016 -18.625 4.965 1 97.06 204 LYS B CA 1
ATOM 3756 C C . LYS B 1 204 ? -17.172 -18.188 3.508 1 97.06 204 LYS B C 1
ATOM 3758 O O . LYS B 1 204 ? -17.719 -18.922 2.695 1 97.06 204 LYS B O 1
ATOM 3763 N N . ARG B 1 205 ? -16.703 -17.016 3.189 1 96.94 205 ARG B N 1
ATOM 3764 C CA . ARG B 1 205 ? -16.828 -16.5 1.832 1 96.94 205 ARG B CA 1
ATOM 3765 C C . ARG B 1 205 ? -15.992 -17.312 0.851 1 96.94 205 ARG B C 1
ATOM 3767 O O . ARG B 1 205 ? -16.406 -17.531 -0.291 1 96.94 205 ARG B O 1
ATOM 3774 N N . LEU B 1 206 ? -14.82 -17.781 1.293 1 96.88 206 LEU B N 1
ATOM 3775 C CA . LEU B 1 206 ? -13.969 -18.609 0.453 1 96.88 206 LEU B CA 1
ATOM 3776 C C . LEU B 1 206 ? -14.617 -19.969 0.202 1 96.88 206 LEU B C 1
ATOM 3778 O O . LEU B 1 206 ? -14.641 -20.453 -0.933 1 96.88 206 LEU B O 1
ATOM 3782 N N . GLU B 1 207 ? -15.195 -20.531 1.182 1 95.5 207 GLU B N 1
ATOM 3783 C CA . GLU B 1 207 ? -15.789 -21.859 1.101 1 95.5 207 GLU B CA 1
ATOM 3784 C C . GLU B 1 207 ? -17.062 -21.844 0.271 1 95.5 207 GLU B C 1
ATOM 3786 O O . GLU B 1 207 ? -17.391 -22.828 -0.397 1 95.5 207 GLU B O 1
ATOM 3791 N N . ARG B 1 208 ? -17.766 -20.734 0.268 1 94.62 208 ARG B N 1
ATOM 3792 C CA . ARG B 1 208 ? -19.047 -20.656 -0.427 1 94.62 208 ARG B CA 1
ATOM 3793 C C . ARG B 1 208 ? -18.859 -20.094 -1.837 1 94.62 208 ARG B C 1
ATOM 3795 O O . ARG B 1 208 ? -19.844 -19.734 -2.496 1 94.62 208 ARG B O 1
ATOM 3802 N N . ASN B 1 209 ? -17.656 -19.938 -2.236 1 92.94 209 ASN B N 1
ATOM 3803 C CA . ASN B 1 209 ? -17.344 -19.469 -3.582 1 92.94 209 ASN B CA 1
ATOM 3804 C C . ASN B 1 209 ? -17.844 -18.062 -3.822 1 92.94 209 ASN B C 1
ATOM 3806 O O . ASN B 1 209 ? -18.344 -17.75 -4.906 1 92.94 209 ASN B O 1
ATOM 3810 N N . GLN B 1 210 ? -17.812 -17.266 -2.752 1 95 210 GLN B N 1
ATOM 3811 C CA . GLN B 1 210 ? -18.188 -15.852 -2.83 1 95 210 GLN B CA 1
ATOM 3812 C C . GLN B 1 210 ? -16.938 -14.961 -2.826 1 95 210 GLN B C 1
ATOM 3814 O O . GLN B 1 210 ? -17.062 -13.734 -2.943 1 95 210 GLN B O 1
ATOM 3819 N N . LEU B 1 211 ? -15.812 -15.531 -2.629 1 96.56 211 LEU B N 1
ATOM 3820 C CA . LEU B 1 211 ? -14.516 -14.867 -2.633 1 96.56 211 LEU B CA 1
ATOM 3821 C C . LEU B 1 211 ? -13.461 -15.727 -3.328 1 96.56 211 LEU B C 1
ATOM 3823 O O . LEU B 1 211 ? -13.367 -16.922 -3.068 1 96.56 211 LEU B O 1
ATOM 3827 N N . HIS B 1 212 ? -12.742 -15.133 -4.227 1 96.62 212 HIS B N 1
ATOM 3828 C CA . HIS B 1 212 ? -11.742 -15.852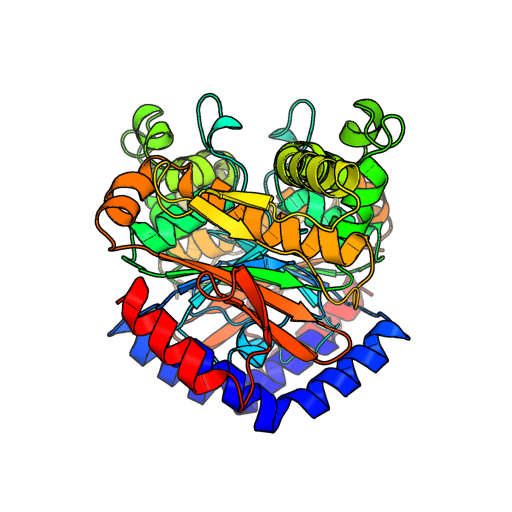 -5.02 1 96.62 212 HIS B CA 1
ATOM 3829 C C . HIS B 1 212 ? -10.375 -15.18 -4.918 1 96.62 212 HIS B C 1
ATOM 3831 O O . HIS B 1 212 ? -10.289 -13.961 -4.734 1 96.62 212 HIS B O 1
ATOM 3837 N N . ILE B 1 213 ? -9.344 -15.945 -4.992 1 97.25 213 ILE B N 1
ATOM 3838 C CA . ILE B 1 213 ? -7.98 -15.43 -4.875 1 97.25 213 ILE B CA 1
ATOM 3839 C C . ILE B 1 213 ? -7.207 -15.727 -6.156 1 97.25 213 ILE B C 1
ATOM 3841 O O . ILE B 1 213 ? -7.328 -16.812 -6.727 1 97.25 213 ILE B O 1
ATOM 3845 N N . HIS B 1 214 ? -6.504 -14.742 -6.676 1 97.56 214 HIS B N 1
ATOM 3846 C CA . HIS B 1 214 ? -5.797 -14.812 -7.949 1 97.56 214 HIS B CA 1
ATOM 3847 C C . HIS B 1 214 ? -4.359 -14.32 -7.809 1 97.56 214 HIS B C 1
ATOM 3849 O O . HIS B 1 214 ? -4.051 -13.547 -6.895 1 97.56 214 HIS B O 1
ATOM 3855 N N . ALA B 1 215 ? -3.516 -14.844 -8.719 1 98.44 215 ALA B N 1
ATOM 3856 C CA . ALA B 1 215 ? -2.121 -14.414 -8.734 1 98.44 215 ALA B CA 1
ATOM 3857 C C . ALA B 1 215 ? -1.729 -13.859 -10.102 1 98.44 215 ALA B C 1
ATOM 3859 O O . ALA B 1 215 ? -2.025 -14.469 -11.133 1 98.44 215 ALA B O 1
ATOM 3860 N N . LEU B 1 216 ? -1.195 -12.703 -10.109 1 98.75 216 LEU B N 1
ATOM 3861 C CA . LEU B 1 216 ? -0.545 -12.094 -11.266 1 98.75 216 LEU B CA 1
ATOM 3862 C C . LEU B 1 216 ? 0.95 -11.922 -11.016 1 98.75 216 LEU B C 1
ATOM 3864 O O . LEU B 1 216 ? 1.392 -11.867 -9.867 1 98.75 216 LEU B O 1
ATOM 3868 N N . TRP B 1 217 ? 1.693 -11.906 -12.047 1 98.88 217 TRP B N 1
ATOM 3869 C CA . TRP B 1 217 ? 3.129 -11.664 -11.953 1 98.88 217 TRP B CA 1
ATOM 3870 C C . TRP B 1 217 ? 3.602 -10.773 -13.102 1 98.88 217 TRP B C 1
ATOM 3872 O O . TRP B 1 217 ? 3.311 -11.047 -14.266 1 98.88 217 TRP B O 1
ATOM 3882 N N . PHE B 1 218 ? 4.258 -9.703 -12.75 1 98.56 218 PHE B N 1
ATOM 3883 C CA . PHE B 1 218 ? 4.645 -8.664 -13.695 1 98.56 218 PHE B CA 1
ATOM 3884 C C . PHE B 1 218 ? 6.137 -8.727 -13.992 1 98.56 218 PHE B C 1
ATOM 3886 O O . PHE B 1 218 ? 6.961 -8.578 -13.094 1 98.56 218 PHE B O 1
ATOM 3893 N N . ASP B 1 219 ? 6.52 -8.945 -15.25 1 97.75 219 ASP B N 1
ATOM 3894 C CA . ASP B 1 219 ? 7.91 -8.867 -15.68 1 97.75 219 ASP B CA 1
ATOM 3895 C C . ASP B 1 219 ? 8.273 -7.438 -16.078 1 97.75 219 ASP B C 1
ATOM 3897 O O . ASP B 1 219 ? 7.949 -6.996 -17.188 1 97.75 219 ASP B O 1
ATOM 3901 N N . ILE B 1 220 ? 9.008 -6.781 -15.227 1 94.19 220 ILE B N 1
ATOM 3902 C CA . ILE B 1 220 ? 9.25 -5.352 -15.398 1 94.19 220 ILE B CA 1
ATOM 3903 C C . ILE B 1 220 ? 10.109 -5.113 -16.625 1 94.19 220 ILE B C 1
ATOM 3905 O O . ILE B 1 220 ? 10.07 -4.035 -17.219 1 94.19 220 ILE B O 1
ATOM 3909 N N . TYR B 1 221 ? 10.898 -6.039 -17.078 1 92 221 TYR B N 1
ATOM 3910 C CA . TYR B 1 221 ? 11.82 -5.824 -18.188 1 92 221 TYR B CA 1
ATOM 3911 C C . TYR B 1 221 ? 11.109 -5.926 -19.531 1 92 221 TYR B C 1
ATOM 3913 O O . TYR B 1 221 ? 11.453 -5.223 -20.484 1 92 221 TYR B O 1
ATOM 3921 N N . THR B 1 222 ? 10.125 -6.773 -19.578 1 94.88 222 THR B N 1
ATOM 3922 C CA . THR B 1 222 ? 9.406 -6.945 -20.844 1 94.88 222 THR B CA 1
ATOM 3923 C C . THR B 1 222 ? 8.078 -6.199 -20.812 1 94.88 222 THR B C 1
ATOM 3925 O O . THR B 1 222 ? 7.469 -5.957 -21.844 1 94.88 222 THR B O 1
ATOM 3928 N N . GLY B 1 223 ? 7.598 -5.895 -19.594 1 96 223 GLY B N 1
ATOM 3929 C CA . GLY B 1 223 ? 6.289 -5.277 -19.453 1 96 223 GLY B CA 1
ATOM 3930 C C . GLY B 1 223 ? 5.148 -6.27 -19.547 1 96 223 GLY B C 1
ATOM 3931 O O . GLY B 1 223 ? 3.979 -5.883 -19.5 1 96 223 GLY B O 1
ATOM 3932 N N . GLU B 1 224 ? 5.492 -7.566 -19.656 1 97.31 224 GLU B N 1
ATOM 3933 C CA . GLU B 1 224 ? 4.457 -8.586 -19.781 1 97.31 224 GLU B CA 1
ATOM 3934 C C . GLU B 1 224 ? 3.875 -8.945 -18.406 1 97.31 224 GLU B C 1
ATOM 3936 O O . GLU B 1 224 ? 4.59 -8.953 -17.406 1 97.31 224 GLU B O 1
ATOM 3941 N N . ILE B 1 225 ? 2.594 -9.25 -18.406 1 98.25 225 ILE B N 1
ATOM 3942 C CA . ILE B 1 225 ? 1.89 -9.672 -17.203 1 98.25 225 ILE B CA 1
ATOM 3943 C C . ILE B 1 225 ? 1.469 -11.133 -17.344 1 98.25 225 ILE B C 1
ATOM 3945 O O . ILE B 1 225 ? 0.926 -11.539 -18.359 1 98.25 225 ILE B O 1
ATOM 3949 N N . TYR B 1 226 ? 1.756 -11.898 -16.344 1 98.44 226 TYR B N 1
ATOM 3950 C CA . TYR B 1 226 ? 1.405 -13.312 -16.281 1 98.44 226 TYR B CA 1
ATOM 3951 C C . TYR B 1 226 ? 0.26 -13.555 -15.312 1 98.44 226 TYR B C 1
ATOM 3953 O O . TYR B 1 226 ? 0.177 -12.906 -14.266 1 98.44 226 TYR B O 1
ATOM 3961 N N . TYR B 1 227 ? -0.632 -14.398 -15.68 1 98.38 227 TYR B N 1
ATOM 3962 C CA . TYR B 1 227 ? -1.699 -14.906 -14.828 1 98.38 227 TYR B CA 1
ATOM 3963 C C . TYR B 1 227 ? -1.422 -16.344 -14.406 1 98.38 227 TYR B C 1
ATOM 3965 O O . TYR B 1 227 ? -1.015 -17.172 -15.227 1 98.38 227 TYR B O 1
ATOM 3973 N N . PHE B 1 228 ? -1.55 -16.641 -13.109 1 98.19 228 PHE B N 1
ATOM 3974 C CA . PHE B 1 228 ? -1.416 -18.047 -12.734 1 98.19 228 PHE B CA 1
ATOM 3975 C C . PHE B 1 228 ? -2.674 -18.828 -13.102 1 98.19 228 PHE B C 1
ATOM 3977 O O . PHE B 1 228 ? -3.723 -18.656 -12.477 1 98.19 228 PHE B O 1
ATOM 3984 N N . SER B 1 229 ? -2.52 -19.656 -14.055 1 97.12 229 SER B N 1
ATOM 3985 C CA . SER B 1 229 ? -3.609 -20.531 -14.477 1 97.12 229 SER B CA 1
ATOM 3986 C C . SER B 1 229 ? -3.602 -21.844 -13.68 1 97.12 229 SER B C 1
ATOM 3988 O O . SER B 1 229 ? -2.643 -22.609 -13.75 1 97.12 229 SER B O 1
ATOM 3990 N N . ARG B 1 230 ? -4.594 -22.062 -12.938 1 94.44 230 ARG B N 1
ATOM 3991 C CA . ARG B 1 230 ? -4.684 -23.328 -12.219 1 94.44 230 ARG B CA 1
ATOM 3992 C C . ARG B 1 230 ? -4.812 -24.5 -13.18 1 94.44 230 ARG B C 1
ATOM 3994 O O . ARG B 1 230 ? -4.297 -25.594 -12.914 1 94.44 230 ARG B O 1
ATOM 4001 N N . GLY B 1 231 ? -5.527 -24.234 -14.281 1 94.19 231 GLY B N 1
ATOM 4002 C CA . GLY B 1 231 ? -5.648 -25.25 -15.312 1 94.19 231 GLY B CA 1
ATOM 4003 C C . GLY B 1 231 ? -4.316 -25.641 -15.93 1 94.19 231 GLY B C 1
ATOM 4004 O O . GLY B 1 231 ? -4.023 -26.812 -16.094 1 94.19 231 GLY B O 1
ATOM 4005 N N . ALA B 1 232 ? -3.547 -24.641 -16.266 1 96.06 232 ALA B N 1
ATOM 4006 C CA . ALA B 1 232 ? -2.244 -24.891 -16.875 1 96.06 232 ALA B CA 1
ATOM 4007 C C . ALA B 1 232 ? -1.182 -25.172 -15.82 1 96.06 232 ALA B C 1
ATOM 4009 O O . ALA B 1 232 ? -0.08 -25.625 -16.141 1 96.06 232 ALA B O 1
ATOM 4010 N N . LYS B 1 233 ? -1.464 -24.906 -14.539 1 97.38 233 LYS B N 1
ATOM 4011 C CA . LYS B 1 233 ? -0.609 -25.156 -13.383 1 97.38 233 LYS B CA 1
ATOM 4012 C C . LYS B 1 233 ? 0.685 -24.359 -13.469 1 97.38 233 LYS B C 1
ATOM 4014 O O . LYS B 1 233 ? 1.757 -24.859 -13.125 1 97.38 233 LYS B O 1
ATOM 4019 N N . ARG B 1 234 ? 0.57 -23.219 -14 1 97.94 234 ARG B N 1
ATOM 4020 C CA . ARG B 1 234 ? 1.732 -22.344 -14.133 1 97.94 234 ARG B CA 1
ATOM 4021 C C . ARG B 1 234 ? 1.31 -20.906 -14.43 1 97.94 234 ARG B C 1
ATOM 4023 O O . ARG B 1 234 ? 0.14 -20.641 -14.719 1 97.94 234 ARG B O 1
ATOM 4030 N N . PHE B 1 235 ? 2.258 -19.984 -14.289 1 98.31 235 PHE B N 1
ATOM 4031 C CA . PHE B 1 235 ? 2.049 -18.625 -14.773 1 98.31 235 PHE B CA 1
ATOM 4032 C C . PHE B 1 235 ? 2.055 -18.578 -16.297 1 98.31 235 PHE B C 1
ATOM 4034 O O . PHE B 1 235 ? 3.004 -19.047 -16.922 1 98.31 235 PHE B O 1
ATOM 4041 N N . VAL B 1 236 ? 1.008 -18 -16.859 1 98.06 236 VAL B N 1
ATOM 4042 C CA . VAL B 1 236 ? 0.892 -17.875 -18.312 1 98.06 236 VAL B CA 1
ATOM 4043 C C . VAL B 1 236 ? 0.758 -16.406 -18.703 1 98.06 236 VAL B C 1
ATOM 4045 O O . VAL B 1 236 ? 0.075 -15.641 -18.031 1 98.06 236 VAL B O 1
ATOM 4048 N N . ILE B 1 237 ? 1.408 -16.062 -19.781 1 97.62 237 ILE B N 1
ATOM 4049 C CA . ILE B 1 237 ? 1.351 -14.695 -20.266 1 97.62 237 ILE B CA 1
ATOM 4050 C C . ILE B 1 237 ? -0.08 -14.344 -20.672 1 97.62 237 ILE B C 1
ATOM 4052 O O . ILE B 1 237 ? -0.784 -15.172 -21.266 1 97.62 237 ILE B O 1
ATOM 4056 N N . ILE B 1 238 ? -0.582 -13.164 -20.312 1 97.81 238 ILE B N 1
ATOM 4057 C CA . ILE B 1 238 ? -1.86 -12.648 -20.781 1 97.81 238 ILE B CA 1
ATOM 4058 C C . ILE B 1 238 ? -1.66 -11.938 -22.125 1 97.81 238 ILE B C 1
ATOM 4060 O O . ILE B 1 238 ? -1.227 -10.781 -22.156 1 97.81 238 ILE B O 1
ATOM 4064 N N . ASP B 1 239 ? -1.969 -12.578 -23.156 1 97.06 239 ASP B N 1
ATOM 4065 C CA . ASP B 1 239 ? -1.819 -12.023 -24.484 1 97.06 239 ASP B CA 1
ATOM 4066 C C . ASP B 1 239 ? -2.932 -12.508 -25.422 1 97.06 239 ASP B C 1
ATOM 4068 O O . ASP B 1 239 ? -3.898 -13.125 -24.969 1 97.06 239 ASP B O 1
ATOM 4072 N N . GLU B 1 240 ? -2.824 -12.172 -26.625 1 96.19 240 GLU B N 1
ATOM 4073 C CA . GLU B 1 240 ? -3.883 -12.469 -27.594 1 96.19 240 GLU B CA 1
ATOM 4074 C C . GLU B 1 240 ? -4.109 -13.969 -27.719 1 96.19 240 GLU B C 1
ATOM 4076 O O . GLU B 1 240 ? -5.238 -14.422 -27.938 1 96.19 240 GLU B O 1
ATOM 4081 N N . SER B 1 241 ? -3.137 -14.734 -27.562 1 96.12 241 SER B N 1
ATOM 4082 C CA . SER B 1 241 ? -3.236 -16.172 -27.766 1 96.12 241 SER B CA 1
ATOM 4083 C C . SER B 1 241 ? -3.873 -16.859 -26.562 1 96.12 241 SER B C 1
ATOM 4085 O O . SER B 1 241 ? -4.516 -17.906 -26.719 1 96.12 241 SER B O 1
ATOM 4087 N N . ASN B 1 242 ? -3.758 -16.297 -25.422 1 95.44 242 ASN B N 1
ATOM 4088 C CA . ASN B 1 242 ? -4.195 -16.969 -24.203 1 95.44 242 ASN B CA 1
ATOM 4089 C C . ASN B 1 242 ? -5.438 -16.297 -23.609 1 95.44 242 ASN B C 1
ATOM 4091 O O . ASN B 1 242 ? -6.102 -16.859 -22.75 1 95.44 242 ASN B O 1
ATOM 4095 N N . PHE B 1 243 ? -5.812 -15.117 -24.125 1 96.06 243 PHE B N 1
ATOM 4096 C CA . PHE B 1 243 ? -6.852 -14.281 -23.531 1 96.06 243 PHE B CA 1
ATOM 4097 C C . PHE B 1 243 ? -8.164 -15.047 -23.422 1 96.06 243 PHE B C 1
ATOM 4099 O O . PHE B 1 243 ? -8.789 -15.062 -22.359 1 96.06 243 PHE B O 1
ATOM 4106 N N . GLU B 1 244 ? -8.594 -15.688 -24.469 1 94.88 244 GLU B N 1
ATOM 4107 C CA . GLU B 1 244 ? -9.867 -16.391 -24.469 1 94.88 244 GLU B CA 1
ATOM 4108 C C . GLU B 1 244 ? -9.859 -17.562 -23.5 1 94.88 244 GLU B C 1
ATOM 4110 O O . GLU B 1 244 ? -10.836 -17.797 -22.781 1 94.88 244 GLU B O 1
ATOM 4115 N N . LYS B 1 245 ? -8.805 -18.297 -23.547 1 95 245 LYS B N 1
ATOM 4116 C CA . LYS B 1 245 ? -8.68 -19.438 -22.641 1 95 245 LYS B CA 1
ATOM 4117 C C . LYS B 1 245 ? -8.719 -19 -21.188 1 95 245 LYS B C 1
ATOM 4119 O O . LYS B 1 245 ? -9.344 -19.656 -20.344 1 95 245 LYS B O 1
ATOM 4124 N N . LEU B 1 246 ? -8.039 -17.922 -20.875 1 95.19 246 LEU B N 1
ATOM 4125 C CA . LEU B 1 246 ? -7.996 -17.406 -19.516 1 95.19 246 LEU B CA 1
ATOM 4126 C C . LEU B 1 246 ? -9.367 -16.891 -19.078 1 95.19 246 LEU B C 1
ATOM 4128 O O . LEU B 1 246 ? -9.781 -17.078 -17.938 1 95.19 246 LEU B O 1
ATOM 4132 N N . THR B 1 247 ? -10.031 -16.203 -20 1 94.12 247 THR B N 1
ATOM 4133 C CA . THR B 1 247 ? -11.375 -15.695 -19.719 1 94.12 247 THR B CA 1
ATOM 4134 C C . THR B 1 247 ? -12.328 -16.844 -19.406 1 94.12 247 THR B C 1
ATOM 4136 O O . THR B 1 247 ? -13.125 -16.766 -18.469 1 94.12 247 THR B O 1
ATOM 4139 N N . GLU B 1 248 ? -12.234 -17.922 -20.188 1 94.06 248 GLU B N 1
ATOM 4140 C CA . GLU B 1 248 ? -13.062 -19.094 -19.969 1 94.06 248 GLU B CA 1
ATOM 4141 C C . GLU B 1 248 ? -12.766 -19.75 -18.625 1 94.06 248 GLU B C 1
ATOM 4143 O O . GLU B 1 248 ? -13.68 -20.188 -17.922 1 94.06 248 GLU B O 1
ATOM 4148 N N . GLU B 1 249 ? -11.516 -19.828 -18.328 1 92.81 249 GLU B N 1
ATOM 4149 C CA . GLU B 1 249 ? -11.109 -20.406 -17.047 1 92.81 249 GLU B CA 1
ATOM 4150 C C . GLU B 1 249 ? -11.688 -19.625 -15.875 1 92.81 249 GLU B C 1
ATOM 4152 O O . GLU B 1 249 ? -12.172 -20.203 -14.906 1 92.81 249 GLU B O 1
ATOM 4157 N N . VAL B 1 250 ? -11.602 -18.312 -15.938 1 89.69 250 VAL B N 1
ATOM 4158 C CA . VAL B 1 250 ? -12.086 -17.453 -14.875 1 89.69 250 VAL B CA 1
ATOM 4159 C C . VAL B 1 250 ? -13.586 -17.641 -14.695 1 89.69 250 VAL B C 1
ATOM 4161 O O . VAL B 1 250 ? -14.078 -17.719 -13.57 1 89.69 250 VAL B O 1
ATOM 4164 N N . VAL B 1 251 ? -14.266 -17.75 -15.805 1 87.25 251 VAL B N 1
ATOM 4165 C CA . VAL B 1 251 ? -15.711 -17.922 -15.758 1 87.25 251 VAL B CA 1
ATOM 4166 C C . VAL B 1 251 ? -16.047 -19.297 -15.172 1 87.25 251 VAL B C 1
ATOM 4168 O O . VAL B 1 251 ? -16.953 -19.422 -14.352 1 87.25 251 VAL B O 1
ATOM 4171 N N . LEU B 1 252 ? -15.289 -20.297 -15.516 1 84.38 252 LEU B N 1
ATOM 4172 C CA . LEU B 1 252 ? -15.555 -21.672 -15.109 1 84.38 252 LEU B CA 1
ATOM 4173 C C . LEU B 1 252 ? -15.266 -21.875 -13.617 1 84.38 252 LEU B C 1
ATOM 4175 O O . LEU B 1 252 ? -16.016 -22.562 -12.93 1 84.38 252 LEU B O 1
ATOM 4179 N N . TYR B 1 253 ? -14.242 -21.219 -13.164 1 80 253 TYR B N 1
ATOM 4180 C CA . TYR B 1 253 ? -13.773 -21.562 -11.82 1 80 253 TYR B CA 1
ATOM 4181 C C . TYR B 1 253 ? -14.164 -20.484 -10.82 1 80 253 TYR B C 1
ATOM 4183 O O . TYR B 1 253 ? -14.219 -20.734 -9.609 1 80 253 TYR B O 1
ATOM 4191 N N . TYR B 1 254 ? -14.469 -19.297 -11.242 1 76.94 254 TYR B N 1
ATOM 4192 C CA . TYR B 1 254 ? -14.57 -18.203 -10.289 1 76.94 254 TYR B CA 1
ATOM 4193 C C . TYR B 1 254 ? -15.867 -17.422 -10.477 1 76.94 254 TYR B C 1
ATOM 4195 O O . TYR B 1 254 ? -15.984 -16.281 -10.031 1 76.94 254 TYR B O 1
ATOM 4203 N N . SER B 1 255 ? -16.719 -17.766 -11.32 1 69.25 255 SER B N 1
ATOM 4204 C CA . SER B 1 255 ? -18.031 -17.125 -11.461 1 69.25 255 SER B CA 1
ATOM 4205 C C . SER B 1 255 ? -19.125 -17.969 -10.82 1 69.25 255 SER B C 1
ATOM 4207 O O . SER B 1 255 ? -19.016 -19.203 -10.75 1 69.25 255 SER B O 1
#